Protein AF-A0A660WJB1-F1 (afdb_monomer_lite)

Secondary structure (DSSP, 8-state):
---PPPP-PPP---PPP-------PPPPPP---------------PPPPS-EEEEEETTTTEEEEEETTEEEEEEEEEPPHHHHT-TT---EEEEEEEETT-----EEES-TT--SSEEEEEGGGEEEEE----HHHHHHHHHHHHH-EES-STT---EEESPTT-EEETT-EEEEEESS--GGG-SSEEEEEEETTS-EEEE------TT--EEEEETTEEE----TT--PPEEEPPSEEEEEEEEE-TTT-EEEEEPPPEEEEPP-------GGGTTGGGSSSEEEEE-SS--HHHHHHHHHHHHHHHHTT--EEEEEGGG--HHHHHHSEEEEEE-TTTSHHHHHHHHHS------SSSS-TTEEEEEEEEETTEEEEEEEEEEESSHHHHHHHHHHHHSTT---SSSEEEEE------B---HHHHHH-TT-EEEEEEEE--SS-EEEEEEEETTEEEEETTTHHHHHHHTT----TTTHHHHHHHHHHHT-TTEEEEEEEEEEEEETTEEEEEEEEEEEETTTTEEEEEEEEEEEEEETTEEEEEEEEEE-SSS-PPEEEE-------

Foldseek 3Di:
DDDDDDDDDDDDDDDDDDDDDDDDDDDDDDDDDDDDDDDDDPPDPDPDDPQWDKDDDPVQQKIFIFGNQKDFLDWDFDADPVRVVPPPRGGHIKTFMDGPPDPDGFKMKQDPPQPAPDKDQAPPRIIMHGNDPPPVSVVRRVRRRVGMDGNDPPPQWEWPPPAAAAEAEQQDKDKTFIPWAPQVQPPFKWKFKAAPVGDTPATFDFHRDGRDGITIGRQQWHFHDDDDDDPTDTDGHDWHKIKIFIAGHPPPRDTSYIHHIYTYHYHPPDPWDALLCPPVLQQEQEEEEEFPDADPLQVVLVVLVVVLSVVVVGDYHYDYLVPDDLCSLARGAYEYAEEPVRRVVLVVCVVQDPDDDAELPPPHPQKWKWFKGQRSSYNSHIYIYQYHSDSNNSNQSSVVSSPPPSNGRHGMDMGGRFPFFPWDDDPLCCVLPVQKTKGWTQPAPDVVTDIAIWIAHSNDIATPPLCLLVSCVVSVHFCDPVCVVSSVVNNVPRNDPQFPDKDWDDWDDPDPFKTKTKIFTWGQPVVVRDIDTWIKIWIFGHDPRDTQWIWIWTDDPPDDIDTDTDHSDDDDD

Radius of gyration: 42.45 Å; chains: 1; bounding box: 95×67×128 Å

pLDDT: mean 82.54, std 19.39, range [22.67, 98.69]

Structure (mmCIF, N/CA/C/O backbone):
data_AF-A0A660WJB1-F1
#
_entry.id   AF-A0A660WJB1-F1
#
loop_
_atom_site.group_PDB
_atom_site.id
_atom_site.type_symbol
_atom_site.label_atom_id
_atom_site.label_alt_id
_atom_site.label_comp_id
_atom_site.label_asym_id
_atom_site.label_entity_id
_atom_site.label_seq_id
_atom_site.pdbx_PDB_ins_code
_atom_site.Cartn_x
_atom_site.Cartn_y
_atom_site.Cartn_z
_atom_site.occupancy
_atom_site.B_iso_or_equiv
_atom_site.auth_seq_id
_atom_site.auth_comp_id
_atom_site.auth_asym_id
_atom_site.auth_atom_id
_atom_site.pdbx_PDB_model_num
ATOM 1 N N . MET A 1 1 ? 12.452 48.049 49.129 1.00 37.84 1 MET A N 1
ATOM 2 C CA . MET A 1 1 ? 12.057 46.730 48.587 1.00 37.84 1 MET A CA 1
ATOM 3 C C . MET A 1 1 ? 10.601 46.816 48.169 1.00 37.84 1 MET A C 1
ATOM 5 O O . MET A 1 1 ? 9.733 46.798 49.024 1.00 37.84 1 MET A O 1
ATOM 9 N N . ASN A 1 2 ? 10.362 47.020 46.876 1.00 28.84 2 ASN A N 1
ATOM 10 C CA . ASN A 1 2 ? 9.045 47.159 46.257 1.00 28.84 2 ASN A CA 1
ATOM 11 C C . ASN A 1 2 ? 9.089 46.328 44.973 1.00 28.84 2 ASN A C 1
ATOM 13 O O . ASN A 1 2 ? 9.920 46.604 44.111 1.00 28.84 2 ASN A O 1
ATOM 17 N N . ILE A 1 3 ? 8.243 45.306 44.861 1.00 32.16 3 ILE A N 1
ATOM 18 C CA . ILE A 1 3 ? 8.040 44.551 43.621 1.00 32.16 3 ILE A CA 1
ATOM 19 C C . ILE A 1 3 ? 6.570 44.736 43.254 1.00 32.16 3 ILE A C 1
ATOM 21 O O . ILE A 1 3 ? 5.685 44.181 43.899 1.00 32.16 3 ILE A O 1
ATOM 25 N N . GLN A 1 4 ? 6.323 45.566 42.241 1.00 36.75 4 GLN A N 1
ATOM 26 C CA . GLN A 1 4 ? 5.020 45.708 41.602 1.00 36.75 4 GLN A CA 1
ATOM 27 C C . GLN A 1 4 ? 4.890 44.683 40.472 1.00 36.75 4 GLN A C 1
ATOM 29 O O . GLN A 1 4 ? 5.720 44.615 39.566 1.00 36.75 4 GLN A O 1
ATOM 34 N N . HIS A 1 5 ? 3.815 43.900 40.537 1.00 35.69 5 HIS A N 1
ATOM 35 C CA . HIS A 1 5 ? 3.314 43.057 39.460 1.00 35.69 5 HIS A CA 1
ATOM 36 C C . HIS A 1 5 ? 2.719 43.917 38.334 1.00 35.69 5 HIS A C 1
ATOM 38 O O . HIS A 1 5 ? 1.839 44.735 38.585 1.00 35.69 5 HIS A O 1
ATOM 44 N N . PHE A 1 6 ? 3.129 43.662 37.089 1.00 32.03 6 PHE A N 1
ATOM 45 C CA . PHE A 1 6 ? 2.395 44.081 35.893 1.00 32.03 6 PHE A CA 1
ATOM 46 C C . PHE A 1 6 ? 1.641 42.884 35.307 1.00 32.03 6 PHE A C 1
ATOM 48 O O . PHE A 1 6 ? 2.238 41.874 34.930 1.00 32.03 6 PHE A O 1
ATOM 55 N N . SER A 1 7 ? 0.321 43.020 35.217 1.00 28.64 7 SER A N 1
ATOM 56 C CA . SER A 1 7 ? -0.573 42.174 34.435 1.00 28.64 7 SER A CA 1
ATOM 57 C C . SER A 1 7 ? -0.490 42.568 32.954 1.00 28.64 7 SER A C 1
ATOM 59 O O . SER A 1 7 ? -0.561 43.744 32.602 1.00 28.64 7 SER A O 1
ATOM 61 N N . LYS A 1 8 ? -0.338 41.584 32.059 1.00 27.75 8 LYS A N 1
ATOM 62 C CA . LYS A 1 8 ? -0.518 41.769 30.611 1.00 27.75 8 LYS A CA 1
ATOM 63 C C . LYS A 1 8 ? -1.835 41.129 30.186 1.00 27.75 8 LYS A C 1
ATOM 65 O O . LYS A 1 8 ? -1.987 39.913 30.234 1.00 27.75 8 LYS A O 1
ATOM 70 N N . ILE A 1 9 ? -2.762 41.980 29.761 1.00 23.56 9 ILE A N 1
ATOM 71 C CA . ILE A 1 9 ? -3.959 41.634 28.994 1.00 23.56 9 ILE A CA 1
ATOM 72 C C . ILE A 1 9 ? -3.537 41.558 27.520 1.00 23.56 9 ILE A C 1
ATOM 74 O O . ILE A 1 9 ? -3.032 42.536 26.972 1.00 23.56 9 ILE A O 1
ATOM 78 N N . CYS A 1 10 ? -3.720 40.401 26.880 1.00 22.67 10 CYS A N 1
ATOM 79 C CA . CYS A 1 10 ? -3.583 40.249 25.430 1.00 22.67 10 CYS A CA 1
ATOM 80 C C . CYS A 1 10 ? -4.930 40.534 24.757 1.00 22.67 10 CYS A C 1
ATOM 82 O O . CYS A 1 10 ? -5.890 39.791 24.948 1.00 22.67 10 CYS A O 1
ATOM 84 N N . ILE A 1 11 ? -4.974 41.584 23.937 1.00 23.05 11 ILE A N 1
ATOM 85 C CA . ILE A 1 11 ? -6.028 41.830 22.948 1.00 23.05 11 ILE A CA 1
ATOM 86 C C . ILE A 1 11 ? -5.577 41.167 21.641 1.00 23.05 11 ILE A C 1
ATOM 88 O O . ILE A 1 11 ? -4.521 41.498 21.107 1.00 23.05 11 ILE A O 1
ATOM 92 N N . ILE A 1 12 ? -6.366 40.219 21.133 1.00 23.58 12 ILE A N 1
ATOM 93 C CA . ILE A 1 12 ? -6.195 39.643 19.794 1.00 23.58 12 ILE A CA 1
ATOM 94 C C . ILE A 1 12 ? -7.002 40.507 18.820 1.00 23.58 12 ILE A C 1
ATOM 96 O O . ILE A 1 12 ? -8.227 40.547 18.897 1.00 23.58 12 ILE A O 1
ATOM 100 N N . VAL A 1 13 ? -6.310 41.187 17.905 1.00 23.69 13 VAL A N 1
ATOM 101 C CA . VAL A 1 13 ? -6.909 41.865 16.747 1.00 23.69 13 VAL A CA 1
ATOM 102 C C . VAL A 1 13 ? -6.833 40.917 15.551 1.00 23.69 13 VAL A C 1
ATOM 104 O O . VAL A 1 13 ? -5.753 40.489 15.149 1.00 23.69 13 VAL A O 1
ATOM 107 N N . LEU A 1 14 ? -7.996 40.578 14.994 1.00 24.73 14 LEU A N 1
ATOM 108 C CA . LEU A 1 14 ? -8.148 39.857 13.731 1.00 24.73 14 LEU A CA 1
ATOM 109 C C . LEU A 1 14 ? -7.877 40.820 12.566 1.00 24.73 14 LEU A C 1
ATOM 111 O O . LEU A 1 14 ? -8.641 41.758 12.358 1.00 24.73 14 LEU A O 1
ATOM 115 N N . ILE A 1 15 ? -6.812 40.575 11.797 1.00 28.30 15 ILE A N 1
ATOM 116 C CA . ILE A 1 15 ? -6.574 41.235 10.505 1.00 28.30 15 ILE A CA 1
ATOM 117 C C . ILE A 1 15 ? -7.044 40.290 9.397 1.00 28.30 15 ILE A C 1
ATOM 119 O O . ILE A 1 15 ? -6.538 39.177 9.247 1.00 28.30 15 ILE A O 1
ATOM 123 N N . THR A 1 16 ? -8.035 40.741 8.632 1.00 30.64 16 THR A N 1
ATOM 124 C CA . THR A 1 16 ? -8.538 40.102 7.416 1.00 30.64 16 THR A CA 1
ATOM 125 C C . THR A 1 16 ? -7.550 40.303 6.266 1.00 30.64 16 THR A C 1
ATOM 127 O O . THR A 1 16 ? -7.089 41.409 5.994 1.00 30.64 16 THR A O 1
ATOM 130 N N . GLY A 1 17 ? -7.194 39.202 5.603 1.00 28.12 17 GLY A N 1
ATOM 131 C CA . GLY A 1 17 ? -6.262 39.179 4.481 1.00 28.12 17 GLY A CA 1
ATOM 132 C C . GLY A 1 17 ? -6.912 39.547 3.147 1.00 28.12 17 GLY A C 1
ATOM 133 O O . GLY A 1 17 ? -8.003 39.085 2.825 1.00 28.12 17 GLY A O 1
ATOM 134 N N . GLY A 1 18 ? -6.180 40.319 2.344 1.00 25.67 18 GLY A N 1
ATOM 135 C CA . GLY A 1 18 ? -6.393 40.487 0.910 1.00 25.67 18 GLY A CA 1
ATOM 136 C C . GLY A 1 18 ? -5.042 40.419 0.200 1.00 25.67 18 GLY A C 1
ATOM 137 O O . GLY A 1 18 ? -4.209 41.303 0.370 1.00 25.67 18 GLY A O 1
ATOM 138 N N . ILE A 1 19 ? -4.802 39.345 -0.557 1.00 27.41 19 ILE A N 1
ATOM 139 C CA . ILE A 1 19 ? -3.600 39.167 -1.382 1.00 27.41 19 ILE A CA 1
ATOM 140 C C . ILE A 1 19 ? -3.918 39.673 -2.792 1.00 27.41 19 ILE A C 1
ATOM 142 O O . ILE A 1 19 ? -4.712 39.070 -3.510 1.00 27.41 19 ILE A O 1
ATOM 146 N N . LEU A 1 20 ? -3.273 40.771 -3.185 1.00 24.42 20 LEU A N 1
ATOM 147 C CA . LEU A 1 20 ? -3.221 41.280 -4.556 1.00 24.42 20 LEU A CA 1
ATOM 148 C C . LEU A 1 20 ? -2.059 40.603 -5.296 1.00 24.42 20 LEU A C 1
ATOM 150 O O . LEU A 1 20 ? -0.900 40.723 -4.903 1.00 24.42 20 LEU A O 1
ATOM 154 N N . THR A 1 21 ? -2.368 39.878 -6.371 1.00 27.50 21 THR A N 1
ATOM 155 C CA . THR A 1 21 ? -1.381 39.272 -7.274 1.00 27.50 21 THR A CA 1
ATOM 156 C C . THR A 1 21 ? -1.028 40.266 -8.382 1.00 27.50 21 THR A C 1
ATOM 158 O O . THR A 1 21 ? -1.857 40.602 -9.222 1.00 27.50 21 THR A O 1
ATOM 161 N N . LEU A 1 22 ? 0.220 40.737 -8.390 1.00 24.06 22 LEU A N 1
ATOM 162 C CA . LEU A 1 22 ? 0.798 41.578 -9.442 1.00 24.06 22 LEU A CA 1
ATOM 163 C C . LEU A 1 22 ? 1.405 40.685 -10.539 1.00 24.06 22 LEU A C 1
ATOM 165 O O . LEU A 1 22 ? 2.433 40.041 -10.333 1.00 24.06 22 LEU A O 1
ATOM 169 N N . GLN A 1 23 ? 0.771 40.648 -11.716 1.00 26.14 23 GLN A N 1
ATOM 170 C CA . GLN A 1 23 ? 1.335 40.055 -12.933 1.00 26.14 23 GLN A CA 1
ATOM 171 C C . GLN A 1 23 ? 2.383 40.995 -13.544 1.00 26.14 23 GLN A C 1
ATOM 173 O O . GLN A 1 23 ? 2.073 42.099 -13.988 1.00 26.14 23 GLN A O 1
ATOM 178 N N . ARG A 1 24 ? 3.633 40.531 -13.613 1.00 25.59 24 ARG A N 1
ATOM 179 C CA . ARG A 1 24 ? 4.743 41.213 -14.288 1.00 25.59 24 ARG A CA 1
ATOM 180 C C . ARG A 1 24 ? 4.852 40.675 -15.721 1.00 25.59 24 ARG A C 1
ATOM 182 O O . ARG A 1 24 ? 5.259 39.536 -15.922 1.00 25.59 24 ARG A O 1
ATOM 189 N N . LYS A 1 25 ? 4.463 41.486 -16.712 1.00 28.75 25 LYS A N 1
ATOM 190 C CA . LYS A 1 25 ? 4.733 41.249 -18.142 1.00 28.75 25 LYS A CA 1
ATOM 191 C C . LYS A 1 25 ? 6.216 41.510 -18.421 1.00 28.75 25 LYS A C 1
ATOM 193 O O . LYS A 1 25 ? 6.698 42.609 -18.161 1.00 28.75 25 LYS A O 1
ATOM 198 N N . SER A 1 26 ? 6.922 40.526 -18.968 1.00 28.91 26 SER A N 1
ATOM 199 C CA . SER A 1 26 ? 8.252 40.693 -19.560 1.00 28.91 26 SER A CA 1
ATOM 200 C C . SER A 1 26 ? 8.135 40.690 -21.084 1.00 28.91 26 SER A C 1
ATOM 202 O O . SER A 1 26 ? 7.657 39.718 -21.669 1.00 28.91 26 SER A O 1
ATOM 204 N N . ASN A 1 27 ? 8.574 41.782 -21.707 1.00 28.92 27 ASN A N 1
ATOM 205 C CA . ASN A 1 27 ? 8.707 41.943 -23.152 1.00 28.92 27 ASN A CA 1
ATOM 206 C C . ASN A 1 27 ? 9.838 41.053 -23.692 1.00 28.92 27 ASN A C 1
ATOM 208 O O . ASN A 1 27 ? 10.959 41.119 -23.190 1.00 28.92 27 ASN A O 1
ATOM 212 N N . HIS A 1 28 ? 9.558 40.267 -24.734 1.00 30.41 28 HIS A N 1
ATOM 213 C CA . HIS A 1 28 ? 10.577 39.604 -25.548 1.00 30.41 28 HIS A CA 1
ATOM 214 C C . HIS A 1 28 ? 10.851 40.440 -26.804 1.00 30.41 28 HIS A C 1
ATOM 216 O O . HIS A 1 28 ? 9.941 40.755 -27.569 1.00 30.41 28 HIS A O 1
ATOM 222 N N . LEU A 1 29 ? 12.122 40.802 -26.972 1.00 29.92 29 LEU A N 1
ATOM 223 C CA . LEU A 1 29 ? 12.696 41.467 -28.136 1.00 29.92 29 LEU A CA 1
ATOM 224 C C . LEU A 1 29 ? 12.794 40.508 -29.332 1.00 29.92 29 LEU A C 1
ATOM 226 O O . LEU A 1 29 ? 13.192 39.353 -29.191 1.00 29.92 29 LEU A O 1
ATOM 230 N N . PHE A 1 30 ? 12.447 41.045 -30.501 1.00 31.88 30 PHE A N 1
ATOM 231 C CA . PHE A 1 30 ? 12.615 40.469 -31.831 1.00 31.88 30 PHE A CA 1
ATOM 232 C C . PHE A 1 30 ? 14.099 40.285 -32.180 1.00 31.88 30 PHE A C 1
ATOM 234 O O . PHE A 1 30 ? 14.876 41.233 -32.080 1.00 31.88 30 PHE A O 1
ATOM 241 N N . ALA A 1 31 ? 14.462 39.111 -32.699 1.00 32.78 31 ALA A N 1
ATOM 242 C CA . ALA A 1 31 ? 15.673 38.913 -33.490 1.00 32.78 31 ALA A CA 1
ATOM 243 C C . ALA A 1 31 ? 15.268 38.440 -34.894 1.00 32.78 31 ALA A C 1
ATOM 245 O O . ALA A 1 31 ? 14.606 37.415 -35.050 1.00 32.78 31 ALA A O 1
ATOM 246 N N . LYS A 1 32 ? 15.633 39.244 -35.899 1.00 32.62 32 LYS A N 1
ATOM 247 C CA . LYS A 1 32 ? 15.532 38.948 -37.333 1.00 32.62 32 LYS A CA 1
ATOM 248 C C . LYS A 1 32 ? 16.384 37.719 -37.670 1.00 32.62 32 LYS A C 1
ATOM 250 O O . LYS A 1 32 ? 17.566 37.705 -37.345 1.00 32.62 32 LYS A O 1
ATOM 255 N N . SER A 1 33 ? 15.813 36.747 -38.376 1.00 30.70 33 SER A N 1
ATOM 256 C CA . SER A 1 33 ? 16.562 35.716 -39.101 1.00 30.70 33 SER A CA 1
ATOM 257 C C . SER A 1 33 ? 16.516 36.028 -40.595 1.00 30.70 33 SER A C 1
ATOM 259 O O . SER A 1 33 ? 15.434 36.081 -41.183 1.00 30.70 33 SER A O 1
ATOM 261 N N . GLU A 1 34 ? 17.682 36.266 -41.190 1.00 31.25 34 GLU A N 1
ATOM 262 C CA . GLU A 1 34 ? 17.857 36.421 -42.633 1.00 31.25 34 GLU A CA 1
ATOM 263 C C . GLU A 1 34 ? 17.719 35.067 -43.336 1.00 31.25 34 GLU A C 1
ATOM 265 O O . GLU A 1 34 ? 18.247 34.047 -42.894 1.00 31.25 34 GLU A O 1
ATOM 270 N N . ASN A 1 35 ? 16.976 35.082 -44.442 1.00 31.33 35 ASN A N 1
ATOM 271 C CA . ASN A 1 35 ? 16.823 33.970 -45.367 1.00 31.33 35 ASN A CA 1
ATOM 272 C C . ASN A 1 35 ? 18.116 33.790 -46.169 1.00 31.33 35 ASN A C 1
ATOM 274 O O . ASN A 1 35 ? 18.462 34.652 -46.974 1.00 31.33 35 ASN A O 1
ATOM 278 N N . ILE A 1 36 ? 18.780 32.645 -46.017 1.00 32.62 36 ILE A N 1
ATOM 279 C CA . ILE A 1 36 ? 19.782 32.173 -46.977 1.00 32.62 36 ILE A CA 1
ATOM 280 C C . ILE A 1 36 ? 19.076 31.209 -47.933 1.00 32.62 36 ILE A C 1
ATOM 282 O O . ILE A 1 36 ? 18.682 30.107 -47.549 1.00 32.62 36 ILE A O 1
ATOM 286 N N . LEU A 1 37 ? 18.893 31.648 -49.182 1.00 31.09 37 LEU A N 1
ATOM 287 C CA . LEU A 1 37 ? 18.526 30.786 -50.303 1.00 31.09 37 LEU A CA 1
ATOM 288 C C . LEU A 1 37 ? 19.671 29.797 -50.568 1.00 31.09 37 LEU A C 1
ATOM 290 O O . LEU A 1 37 ? 20.746 30.192 -51.013 1.00 31.09 37 LEU A O 1
ATOM 294 N N . LEU A 1 38 ? 19.417 28.509 -50.348 1.00 32.53 38 LEU A N 1
ATOM 295 C CA . LEU A 1 38 ? 20.202 27.415 -50.918 1.00 32.53 38 LEU A CA 1
ATOM 296 C C . LEU A 1 38 ? 19.564 27.024 -52.255 1.00 32.53 38 LEU A C 1
ATOM 298 O O . LEU A 1 38 ? 18.460 26.480 -52.294 1.00 32.53 38 LEU A O 1
ATOM 302 N N . SER A 1 39 ? 20.250 27.327 -53.354 1.00 31.38 39 SER A N 1
ATOM 303 C CA . SER A 1 39 ? 19.914 26.828 -54.683 1.00 31.38 39 SER A CA 1
ATOM 304 C C . SER A 1 39 ? 20.238 25.334 -54.761 1.00 31.38 39 SER A C 1
ATOM 306 O O . SER A 1 39 ? 21.377 24.909 -54.587 1.00 31.38 39 SER A O 1
ATOM 308 N N . ALA A 1 40 ? 19.217 24.520 -55.019 1.00 34.88 40 ALA A N 1
ATOM 309 C CA . ALA A 1 40 ? 19.381 23.107 -55.318 1.00 34.88 40 ALA A CA 1
ATOM 310 C C . ALA A 1 40 ? 19.963 22.955 -56.733 1.00 34.88 40 ALA A C 1
ATOM 312 O O . ALA A 1 40 ? 19.266 23.198 -57.720 1.00 34.88 40 ALA A O 1
ATOM 313 N N . SER A 1 41 ? 21.233 22.553 -56.843 1.00 33.81 41 SER A N 1
ATOM 314 C CA . SER A 1 41 ? 21.751 22.001 -58.093 1.00 33.81 41 SER A CA 1
ATOM 315 C C . SER A 1 41 ? 21.243 20.565 -58.225 1.00 33.81 41 SER A C 1
ATOM 317 O O . SER A 1 41 ? 21.417 19.717 -57.352 1.00 33.81 41 SER A O 1
ATOM 319 N N . THR A 1 42 ? 20.539 20.293 -59.315 1.00 36.12 42 THR A N 1
ATOM 320 C CA . THR A 1 42 ? 20.122 18.946 -59.694 1.00 36.12 42 THR A CA 1
ATOM 321 C C . THR A 1 42 ? 21.341 18.223 -60.265 1.00 36.12 42 THR A C 1
ATOM 323 O O . THR A 1 42 ? 21.642 18.324 -61.453 1.00 36.12 42 THR A O 1
ATOM 326 N N . GLU A 1 43 ? 22.087 17.518 -59.409 1.00 44.03 43 GLU A N 1
ATOM 327 C CA . GLU A 1 43 ? 23.133 16.595 -59.856 1.00 44.03 43 GLU A CA 1
ATOM 328 C C . GLU A 1 43 ? 22.487 15.474 -60.682 1.00 44.03 43 GLU A C 1
ATOM 330 O O . GLU A 1 43 ? 21.782 14.600 -60.176 1.00 44.03 43 GLU A O 1
ATOM 335 N N . LYS A 1 44 ? 22.710 15.532 -61.999 1.00 44.00 44 LYS A N 1
ATOM 336 C CA . LYS A 1 44 ? 22.407 14.458 -62.947 1.00 44.00 44 LYS A CA 1
ATOM 337 C C . LYS A 1 44 ? 23.141 13.198 -62.484 1.00 44.00 44 LYS A C 1
ATOM 339 O O . LYS A 1 44 ? 24.366 13.140 -62.561 1.00 44.00 44 LYS A O 1
ATOM 344 N N . THR A 1 45 ? 22.396 12.191 -62.035 1.00 42.50 45 THR A N 1
ATOM 345 C CA . THR A 1 45 ? 22.922 10.865 -61.694 1.00 42.50 45 THR A CA 1
ATOM 346 C C . THR A 1 45 ? 23.557 10.269 -62.949 1.00 42.50 45 THR A C 1
ATOM 348 O O . THR A 1 45 ? 22.863 9.852 -63.878 1.00 42.50 45 THR A O 1
ATOM 351 N N . THR A 1 46 ? 24.885 10.312 -63.037 1.00 51.25 46 THR A N 1
ATOM 352 C CA . THR A 1 46 ? 25.611 9.729 -64.164 1.00 51.25 46 THR A CA 1
ATOM 353 C C . THR A 1 46 ? 25.586 8.216 -63.995 1.00 51.25 46 THR A C 1
ATOM 355 O O . THR A 1 46 ? 26.045 7.685 -62.988 1.00 51.25 46 THR A O 1
ATOM 358 N N . ALA A 1 47 ? 24.988 7.507 -64.954 1.00 57.84 47 ALA A N 1
ATOM 359 C CA . ALA A 1 47 ? 24.962 6.050 -64.936 1.00 57.84 47 ALA A CA 1
ATOM 360 C C . ALA A 1 47 ? 26.397 5.502 -64.820 1.00 57.84 47 ALA A C 1
ATOM 362 O O . ALA A 1 47 ? 27.300 5.952 -65.529 1.00 57.84 47 ALA A O 1
ATOM 363 N N . ILE A 1 48 ? 26.606 4.542 -63.914 1.00 59.28 48 ILE A N 1
ATOM 364 C CA . ILE A 1 48 ? 27.893 3.856 -63.751 1.00 59.28 48 ILE A CA 1
ATOM 365 C C . ILE A 1 48 ? 28.233 3.177 -65.095 1.00 59.28 48 ILE A C 1
ATOM 367 O O . ILE A 1 48 ? 27.401 2.414 -65.596 1.00 59.28 48 ILE A O 1
ATOM 371 N N . PRO A 1 49 ? 29.400 3.458 -65.710 1.00 67.62 49 PRO A N 1
ATOM 372 C CA . PRO A 1 49 ? 29.818 2.824 -66.961 1.00 67.62 49 PRO A CA 1
ATOM 373 C C . PRO A 1 49 ? 29.796 1.293 -66.849 1.00 67.62 49 PRO A C 1
ATOM 375 O O . PRO A 1 49 ? 30.062 0.753 -65.777 1.00 67.62 49 PRO A O 1
ATOM 378 N N . ARG A 1 50 ? 29.509 0.584 -67.952 1.00 67.50 50 ARG A N 1
ATOM 379 C CA . ARG A 1 50 ? 29.434 -0.895 -67.980 1.00 67.50 50 ARG A CA 1
ATOM 380 C C . ARG A 1 50 ? 30.758 -1.591 -67.621 1.00 67.50 50 ARG A C 1
ATOM 382 O O . ARG A 1 50 ? 30.746 -2.782 -67.339 1.00 67.50 50 ARG A O 1
ATOM 389 N N . ASP A 1 51 ? 31.857 -0.845 -67.553 1.00 81.88 51 ASP A N 1
ATOM 390 C CA . ASP A 1 51 ? 33.217 -1.348 -67.337 1.00 81.88 51 ASP A CA 1
ATOM 391 C C . ASP A 1 51 ? 33.635 -1.377 -65.851 1.00 81.88 51 ASP A C 1
ATOM 393 O O . ASP A 1 51 ? 34.795 -1.141 -65.513 1.00 81.88 51 ASP A O 1
ATOM 397 N N . TRP A 1 52 ? 32.684 -1.609 -64.941 1.00 94.56 52 TRP A N 1
ATOM 398 C CA . TRP A 1 52 ? 32.925 -1.713 -63.498 1.00 94.56 52 TRP A CA 1
ATOM 399 C C . TRP A 1 52 ? 32.671 -3.143 -63.022 1.00 94.56 52 TRP A C 1
ATOM 401 O O . TRP A 1 52 ? 31.606 -3.706 -63.286 1.00 94.56 52 TRP A O 1
ATOM 411 N N . LYS A 1 53 ? 33.620 -3.707 -62.272 1.00 94.62 53 LYS A N 1
ATOM 412 C CA . LYS A 1 53 ? 33.489 -5.011 -61.613 1.00 94.62 53 LYS A CA 1
ATOM 413 C C . LYS A 1 53 ? 32.995 -4.851 -60.180 1.00 94.62 53 LYS A C 1
ATOM 415 O O . LYS A 1 53 ? 33.120 -3.790 -59.570 1.00 94.62 53 LYS A O 1
ATOM 420 N N . GLU A 1 54 ? 32.372 -5.900 -59.664 1.00 94.81 54 GLU A N 1
ATOM 421 C CA . GLU A 1 54 ? 31.779 -5.918 -58.331 1.00 94.81 54 GLU A CA 1
ATOM 422 C C . GLU A 1 54 ? 32.703 -6.644 -57.357 1.00 94.81 54 GLU A C 1
ATOM 424 O O . GLU A 1 54 ? 33.151 -7.759 -57.623 1.00 94.81 54 GLU A O 1
ATOM 429 N N . TYR A 1 55 ? 32.988 -6.004 -56.228 1.00 95.69 55 TYR A N 1
ATOM 430 C CA . TYR A 1 55 ? 33.528 -6.674 -55.061 1.00 95.69 55 TYR A CA 1
ATOM 431 C C . TYR A 1 55 ? 32.366 -7.203 -54.229 1.00 95.69 55 TYR A C 1
ATOM 433 O O . TYR A 1 55 ? 31.455 -6.452 -53.872 1.00 95.69 55 TYR A O 1
ATOM 441 N N . SER A 1 56 ? 32.439 -8.484 -53.890 1.00 91.19 56 SER A N 1
ATOM 442 C CA . SER A 1 56 ? 31.553 -9.145 -52.944 1.00 91.19 56 SER A CA 1
ATOM 443 C C . SER A 1 56 ? 32.383 -10.091 -52.101 1.00 91.19 56 SER A C 1
ATOM 445 O O . SER A 1 56 ? 33.047 -10.973 -52.647 1.00 91.19 56 SER A O 1
ATOM 447 N N . ASN A 1 57 ? 32.319 -9.939 -50.783 1.00 82.81 57 ASN A N 1
ATOM 448 C CA . ASN A 1 57 ? 32.876 -10.917 -49.862 1.00 82.81 57 ASN A CA 1
ATOM 449 C C . ASN A 1 57 ? 31.760 -11.378 -48.896 1.00 82.81 57 ASN A C 1
ATOM 451 O O . ASN A 1 57 ? 31.182 -10.550 -48.186 1.00 82.81 57 ASN A O 1
ATOM 455 N N . PRO A 1 58 ? 31.415 -12.682 -48.886 1.00 71.12 58 PRO A N 1
ATOM 456 C CA . PRO A 1 58 ? 30.328 -13.213 -48.063 1.00 71.12 58 PRO A CA 1
ATOM 457 C C . PRO A 1 58 ? 30.589 -13.095 -46.554 1.00 71.12 58 PRO A C 1
ATOM 459 O O . PRO A 1 58 ? 29.634 -13.104 -45.785 1.00 71.12 58 PRO A O 1
ATOM 462 N N . ASP A 1 59 ? 31.842 -12.928 -46.124 1.00 72.81 59 ASP A N 1
ATOM 463 C CA . ASP A 1 59 ? 32.201 -12.806 -44.706 1.00 72.81 59 ASP A CA 1
ATOM 464 C C . ASP A 1 59 ? 31.983 -11.391 -44.150 1.00 72.81 59 ASP A C 1
ATOM 466 O O . ASP A 1 59 ? 31.973 -11.194 -42.935 1.00 72.81 59 ASP A O 1
ATOM 470 N N . VAL A 1 60 ? 31.871 -10.380 -45.018 1.00 70.19 60 VAL A N 1
ATOM 471 C CA . VAL A 1 60 ? 31.936 -8.957 -44.620 1.00 70.19 60 VAL A CA 1
ATOM 472 C C . VAL A 1 60 ? 30.634 -8.209 -44.858 1.00 70.19 60 VAL A C 1
ATOM 474 O O . VAL A 1 60 ? 30.550 -7.015 -44.581 1.00 70.19 60 VAL A O 1
ATOM 477 N N . ASP A 1 61 ? 29.604 -8.918 -45.323 1.00 81.69 61 ASP A N 1
ATOM 478 C CA . ASP A 1 61 ? 28.241 -8.421 -45.484 1.00 81.69 61 ASP A CA 1
ATOM 479 C C . ASP A 1 61 ? 28.144 -7.112 -46.294 1.00 81.69 61 ASP A C 1
ATOM 481 O O . ASP A 1 61 ? 27.174 -6.377 -46.141 1.00 81.69 61 ASP A O 1
ATOM 485 N N . PHE A 1 62 ? 29.085 -6.792 -47.192 1.00 90.31 62 PHE A N 1
ATOM 486 C CA . PHE A 1 62 ? 28.963 -5.646 -48.101 1.00 90.31 62 PHE A CA 1
ATOM 487 C C . PHE A 1 62 ? 29.479 -5.922 -49.517 1.00 90.31 62 PHE A C 1
ATOM 489 O O . PHE A 1 62 ? 30.385 -6.722 -49.734 1.00 90.31 62 PHE A O 1
ATOM 496 N N . VAL A 1 63 ? 28.886 -5.210 -50.475 1.00 93.56 63 VAL A N 1
ATOM 497 C CA . VAL A 1 63 ? 29.251 -5.172 -51.893 1.00 93.56 63 VAL A CA 1
ATOM 498 C C . VAL A 1 63 ? 29.470 -3.738 -52.337 1.00 93.56 63 VAL A C 1
ATOM 500 O O . VAL A 1 63 ? 28.808 -2.816 -51.858 1.00 93.56 63 VAL A O 1
ATOM 503 N N . PHE A 1 64 ? 30.370 -3.544 -53.291 1.00 95.88 64 PHE A N 1
ATOM 504 C CA . PHE A 1 64 ? 30.523 -2.279 -54.005 1.00 95.88 64 PHE A CA 1
ATOM 505 C C . PHE A 1 64 ? 31.116 -2.538 -55.387 1.00 95.88 64 PHE A C 1
ATOM 507 O O . PHE A 1 64 ? 31.703 -3.588 -55.641 1.00 95.88 64 PHE A O 1
ATOM 514 N N . LYS A 1 65 ? 30.978 -1.579 -56.297 1.00 95.94 65 LYS A N 1
ATOM 515 C CA . LYS A 1 65 ? 31.562 -1.653 -57.636 1.00 95.94 65 LYS A CA 1
ATOM 516 C C . LYS A 1 65 ? 32.799 -0.775 -57.724 1.00 95.94 65 LYS A C 1
ATOM 518 O O . LYS A 1 65 ? 32.840 0.281 -57.100 1.00 95.94 65 LYS A O 1
ATOM 523 N N . TYR A 1 66 ? 33.771 -1.185 -58.529 1.00 96.69 66 TYR A N 1
ATOM 524 C CA . TYR A 1 66 ? 34.993 -0.434 -58.818 1.00 96.69 66 TYR A CA 1
ATOM 525 C C . TYR A 1 66 ? 35.428 -0.642 -60.286 1.00 96.69 66 TYR A C 1
ATOM 527 O O . TYR A 1 66 ? 34.985 -1.607 -60.915 1.00 96.69 66 TYR A O 1
ATOM 535 N N . PRO A 1 67 ? 36.236 0.257 -60.877 1.00 96.25 67 PRO A N 1
ATOM 536 C CA . PRO A 1 67 ? 36.605 0.175 -62.293 1.00 96.25 67 PRO A CA 1
ATOM 537 C C . PRO A 1 67 ? 37.372 -1.106 -62.664 1.00 96.25 67 PRO A C 1
ATOM 539 O O . PRO A 1 67 ? 38.097 -1.677 -61.845 1.00 96.25 67 PRO A O 1
ATOM 542 N N . ASN A 1 68 ? 37.255 -1.555 -63.916 1.00 95.44 68 ASN A N 1
ATOM 543 C CA . ASN A 1 68 ? 37.963 -2.744 -64.406 1.00 95.44 68 ASN A CA 1
ATOM 544 C C . ASN A 1 68 ? 39.492 -2.595 -64.417 1.00 95.44 68 ASN A C 1
ATOM 546 O O . ASN A 1 68 ? 40.187 -3.576 -64.144 1.00 95.44 68 ASN A O 1
ATOM 550 N N . ASP A 1 69 ? 39.990 -1.387 -64.685 1.00 95.06 69 ASP A N 1
ATOM 551 C CA . ASP A 1 69 ? 41.405 -0.992 -64.675 1.00 95.06 69 ASP A CA 1
ATOM 552 C C . ASP A 1 69 ? 41.954 -0.717 -63.260 1.00 95.06 69 ASP A C 1
ATOM 554 O O . ASP A 1 69 ? 43.110 -0.325 -63.091 1.00 95.06 69 ASP A O 1
ATOM 558 N N . TRP A 1 70 ? 41.141 -0.958 -62.228 1.00 96.75 70 TRP A N 1
ATOM 559 C CA . TRP A 1 70 ? 41.530 -0.924 -60.822 1.00 96.75 70 TRP A CA 1
ATOM 560 C C . TRP A 1 70 ? 41.616 -2.336 -60.244 1.00 96.75 70 TRP A C 1
ATOM 562 O O . TRP A 1 70 ? 40.982 -3.281 -60.718 1.00 96.75 70 TRP A O 1
ATOM 572 N N . GLU A 1 71 ? 42.382 -2.501 -59.176 1.00 96.75 71 GLU A N 1
ATOM 573 C CA . GLU A 1 71 ? 42.524 -3.767 -58.465 1.00 96.75 71 GLU A CA 1
ATOM 574 C C . GLU A 1 71 ? 42.512 -3.575 -56.949 1.00 96.75 71 GLU A C 1
ATOM 576 O O . GLU A 1 71 ? 42.786 -2.491 -56.426 1.00 96.75 71 GLU A O 1
ATOM 581 N N . ILE A 1 72 ? 42.179 -4.655 -56.246 1.00 97.44 72 ILE A N 1
ATOM 582 C CA . ILE A 1 72 ? 42.285 -4.720 -54.792 1.00 97.44 72 ILE A CA 1
ATOM 583 C C . ILE A 1 72 ? 43.752 -4.984 -54.477 1.00 97.44 72 ILE A C 1
ATOM 585 O O . ILE A 1 72 ? 44.272 -6.061 -54.755 1.00 97.44 72 ILE A O 1
ATOM 589 N N . LYS A 1 73 ? 44.423 -3.980 -53.922 1.00 96.69 73 LYS A N 1
ATOM 590 C CA . LYS A 1 73 ? 45.838 -4.043 -53.549 1.00 96.69 73 LYS A CA 1
ATOM 591 C C . LYS A 1 73 ? 46.041 -4.879 -52.298 1.00 96.69 73 LYS A C 1
ATOM 593 O O . LYS A 1 73 ? 47.009 -5.631 -52.221 1.00 96.69 73 LYS A O 1
ATOM 598 N N . LYS A 1 74 ? 45.149 -4.730 -51.315 1.00 96.56 74 LYS A N 1
ATOM 599 C CA . LYS A 1 74 ? 45.160 -5.518 -50.082 1.00 96.56 74 LYS A CA 1
ATOM 600 C C . LYS A 1 74 ? 43.747 -5.776 -49.597 1.00 96.56 74 LYS A C 1
ATOM 602 O O . LYS A 1 74 ? 42.897 -4.890 -49.622 1.00 96.56 74 LYS A O 1
ATOM 607 N N . GLU A 1 75 ? 43.555 -6.972 -49.072 1.00 96.06 75 GLU A N 1
ATOM 608 C CA . GLU A 1 75 ? 42.369 -7.359 -48.330 1.00 96.06 75 GLU A CA 1
ATOM 609 C C . GLU A 1 75 ? 42.825 -8.103 -47.080 1.00 96.06 75 GLU A C 1
ATOM 611 O O . GLU A 1 75 ? 43.548 -9.096 -47.162 1.00 96.06 75 GLU A O 1
ATOM 616 N N . TYR A 1 76 ? 42.467 -7.588 -45.909 1.00 94.75 76 TYR A N 1
ATOM 617 C CA . TYR A 1 76 ? 42.901 -8.168 -44.643 1.00 94.75 76 TYR A CA 1
ATOM 618 C C . TYR A 1 76 ? 41.908 -7.885 -43.526 1.00 94.75 76 TYR A C 1
ATOM 620 O O . TYR A 1 76 ? 41.120 -6.945 -43.579 1.00 94.75 76 TYR A O 1
ATOM 628 N N . GLU A 1 77 ? 41.933 -8.723 -42.497 1.00 93.62 77 GLU A N 1
ATOM 629 C CA . GLU A 1 77 ? 41.190 -8.482 -41.266 1.00 93.62 77 GLU A CA 1
ATOM 630 C C . GLU A 1 77 ? 42.045 -7.640 -40.315 1.00 93.62 77 GLU A C 1
ATOM 632 O O . GLU A 1 77 ? 43.120 -8.052 -39.875 1.00 93.62 77 GLU A O 1
ATOM 637 N N . TYR A 1 78 ? 41.573 -6.445 -39.982 1.00 92.38 78 TYR A N 1
ATOM 638 C CA . TYR A 1 78 ? 42.191 -5.600 -38.979 1.00 92.38 78 TYR A CA 1
ATOM 639 C C . TYR A 1 78 ? 41.612 -5.889 -37.593 1.00 92.38 78 TYR A C 1
ATOM 641 O O . TYR A 1 78 ? 40.439 -5.628 -37.319 1.00 92.38 78 TYR A O 1
ATOM 649 N N . LYS A 1 79 ? 42.466 -6.349 -36.676 1.00 90.12 79 LYS A N 1
ATOM 650 C CA . LYS A 1 79 ? 42.154 -6.435 -35.244 1.00 90.12 79 LYS A CA 1
ATOM 651 C C . LYS A 1 79 ? 42.854 -5.307 -34.495 1.00 90.12 79 LYS A C 1
ATOM 653 O O . LYS A 1 79 ? 44.085 -5.228 -34.501 1.00 90.12 79 LYS A O 1
ATOM 658 N N . SER A 1 80 ? 42.079 -4.463 -33.814 1.00 85.38 80 SER A N 1
ATOM 659 C CA . SER A 1 80 ? 42.627 -3.460 -32.892 1.00 85.38 80 SER A CA 1
ATOM 660 C C . SER A 1 80 ? 43.426 -4.132 -31.766 1.00 85.38 80 SER A C 1
ATOM 662 O O . SER A 1 80 ? 43.248 -5.320 -31.496 1.00 85.38 80 SER A O 1
ATOM 664 N N . ALA A 1 81 ? 44.288 -3.383 -31.071 1.00 86.19 81 ALA A N 1
ATOM 665 C CA . ALA A 1 81 ? 45.042 -3.923 -29.933 1.00 86.19 81 ALA A CA 1
ATOM 666 C C . ALA A 1 81 ? 44.117 -4.560 -28.876 1.00 86.19 81 ALA A C 1
ATOM 668 O O . ALA A 1 81 ? 44.392 -5.657 -28.404 1.00 86.19 81 ALA A O 1
ATOM 669 N N . ALA A 1 82 ? 42.973 -3.925 -28.593 1.00 76.12 82 ALA A N 1
ATOM 670 C CA . ALA A 1 82 ? 41.952 -4.473 -27.702 1.00 76.12 82 ALA A CA 1
ATOM 671 C C . ALA A 1 82 ? 41.316 -5.761 -28.259 1.00 76.12 82 ALA A C 1
ATOM 673 O O . ALA A 1 82 ? 41.113 -6.719 -27.519 1.00 76.12 82 ALA A O 1
ATOM 674 N N . CYS A 1 83 ? 41.047 -5.808 -29.567 1.00 81.50 83 CYS A N 1
ATOM 675 C CA . CYS A 1 83 ? 40.484 -6.982 -30.233 1.00 81.50 83 CYS A CA 1
ATOM 676 C C . CYS A 1 83 ? 41.459 -8.170 -30.224 1.00 81.50 83 CYS A C 1
ATOM 678 O O . CYS A 1 83 ? 41.046 -9.297 -29.995 1.00 81.50 83 CYS A O 1
ATOM 680 N N . LYS A 1 84 ? 42.770 -7.933 -30.374 1.00 87.88 84 LYS A N 1
ATOM 681 C CA . LYS A 1 84 ? 43.798 -8.990 -30.304 1.00 87.88 84 LYS A CA 1
ATOM 682 C C . LYS A 1 84 ? 43.874 -9.679 -28.938 1.00 87.88 84 LYS A C 1
ATOM 684 O O . LYS A 1 84 ? 44.288 -10.830 -28.877 1.00 87.88 84 LYS A O 1
ATOM 689 N N . MET A 1 85 ? 43.477 -9.000 -27.861 1.00 84.88 85 MET A N 1
ATOM 690 C CA . MET A 1 85 ? 43.437 -9.587 -26.515 1.00 84.88 85 MET A CA 1
ATOM 691 C C . MET A 1 85 ? 42.188 -10.448 -26.270 1.00 84.88 85 MET A C 1
ATOM 693 O O . MET A 1 85 ? 42.118 -11.124 -25.247 1.00 84.88 85 MET A O 1
ATOM 697 N N . ASN A 1 86 ? 41.211 -10.439 -27.184 1.00 77.00 86 ASN A N 1
ATOM 698 C CA . ASN A 1 86 ? 40.000 -11.245 -27.092 1.00 77.00 86 ASN A CA 1
ATOM 699 C C . ASN A 1 86 ? 39.893 -12.189 -28.309 1.00 77.00 86 ASN A C 1
ATOM 701 O O . ASN A 1 86 ? 39.581 -11.719 -29.404 1.00 77.00 86 ASN A O 1
ATOM 705 N N . PRO A 1 87 ? 40.101 -13.510 -28.147 1.00 81.44 87 PRO A N 1
ATOM 706 C CA . PRO A 1 87 ? 40.073 -14.456 -29.266 1.00 81.44 87 PRO A CA 1
ATOM 707 C C . PRO A 1 87 ? 38.713 -14.529 -29.978 1.00 81.44 87 PRO A C 1
ATOM 709 O O . PRO A 1 87 ? 38.669 -14.900 -31.146 1.00 81.44 87 PRO A O 1
ATOM 712 N N . GLU A 1 88 ? 37.624 -14.126 -29.319 1.00 75.25 88 GLU A N 1
ATOM 713 C CA . GLU A 1 88 ? 36.275 -14.082 -29.900 1.00 75.25 88 GLU A CA 1
ATOM 714 C C . GLU A 1 88 ? 35.981 -12.786 -30.675 1.00 75.25 88 GLU A C 1
ATOM 716 O O . GLU A 1 88 ? 34.905 -12.633 -31.246 1.00 75.25 88 GLU A O 1
ATOM 721 N N . CYS A 1 89 ? 36.897 -11.814 -30.669 1.00 76.38 89 CYS A N 1
ATOM 722 C CA . CYS A 1 89 ? 36.691 -10.563 -31.381 1.00 76.38 89 CYS A CA 1
ATOM 723 C C . CYS A 1 89 ? 36.907 -10.753 -32.892 1.00 76.38 89 CYS A C 1
ATOM 725 O O . CYS A 1 89 ? 38.025 -11.028 -33.353 1.00 76.38 89 CYS A O 1
ATOM 727 N N . GLU A 1 90 ? 35.821 -10.583 -33.649 1.00 80.06 90 GLU A N 1
ATOM 728 C CA . GLU A 1 90 ? 35.822 -10.451 -35.107 1.00 80.06 90 GLU A CA 1
ATOM 729 C C . GLU A 1 90 ? 36.467 -9.099 -35.462 1.00 80.06 90 GLU A C 1
ATOM 731 O O . GLU A 1 90 ? 36.031 -8.039 -35.000 1.00 80.06 90 GLU A O 1
ATOM 736 N N . GLY A 1 91 ? 37.566 -9.125 -36.215 1.00 86.44 91 GLY A N 1
ATOM 737 C CA . GLY A 1 91 ? 38.196 -7.916 -36.724 1.00 86.44 91 GLY A CA 1
ATOM 738 C C . GLY A 1 91 ? 37.362 -7.262 -37.824 1.00 86.44 91 GLY A C 1
ATOM 739 O O . GLY A 1 91 ? 36.336 -7.771 -38.264 1.00 86.44 91 GLY A O 1
ATOM 740 N N . ILE A 1 92 ? 37.811 -6.101 -38.286 1.00 87.06 92 ILE A N 1
ATOM 741 C CA . ILE A 1 92 ? 37.149 -5.359 -39.359 1.00 87.06 92 ILE A CA 1
ATOM 742 C C . ILE A 1 92 ? 37.866 -5.680 -40.665 1.00 87.06 92 ILE A C 1
ATOM 744 O O . ILE A 1 92 ? 39.083 -5.516 -40.744 1.00 87.06 92 ILE A O 1
ATOM 748 N N . ARG A 1 93 ? 37.150 -6.118 -41.705 1.00 92.81 93 ARG A N 1
ATOM 749 C CA . ARG A 1 93 ? 37.781 -6.319 -43.015 1.00 92.81 93 ARG A CA 1
ATOM 750 C C . ARG A 1 93 ? 38.089 -4.976 -43.662 1.00 92.81 93 ARG A C 1
ATOM 752 O O . ARG A 1 93 ? 37.184 -4.169 -43.864 1.00 92.81 93 ARG A O 1
ATOM 759 N N . VAL A 1 94 ? 39.357 -4.787 -44.005 1.00 95.19 94 VAL A N 1
ATOM 760 C CA . VAL A 1 94 ? 39.883 -3.638 -44.736 1.00 95.19 94 VAL A CA 1
ATOM 761 C C . VAL A 1 94 ? 40.107 -4.035 -46.188 1.00 95.19 94 VAL A C 1
ATOM 763 O O . VAL A 1 94 ? 40.697 -5.085 -46.453 1.00 95.19 94 VAL A O 1
ATOM 766 N N . VAL A 1 95 ? 39.662 -3.183 -47.111 1.00 96.75 95 VAL A N 1
ATOM 767 C CA . VAL A 1 95 ? 39.870 -3.353 -48.557 1.00 96.75 95 VAL A CA 1
ATOM 768 C C . VAL A 1 95 ? 40.566 -2.112 -49.099 1.00 96.75 95 VAL A C 1
ATOM 770 O O . VAL A 1 95 ? 40.031 -1.012 -49.009 1.00 96.75 95 VAL A O 1
ATOM 773 N N . GLU A 1 96 ? 41.762 -2.272 -49.651 1.00 97.19 96 GLU A N 1
ATOM 774 C CA . GLU A 1 96 ? 42.577 -1.197 -50.224 1.00 97.19 96 GLU A CA 1
ATOM 775 C C . GLU A 1 96 ? 42.595 -1.322 -51.752 1.00 97.19 96 GLU A C 1
ATOM 777 O O . GLU A 1 96 ? 42.903 -2.392 -52.277 1.00 97.19 96 GLU A O 1
ATOM 782 N N . LEU A 1 97 ? 42.282 -0.244 -52.472 1.00 97.56 97 LEU A N 1
ATOM 783 C CA . LEU A 1 97 ? 42.154 -0.202 -53.931 1.00 97.56 97 LEU A CA 1
ATOM 784 C C . LEU A 1 97 ? 43.155 0.768 -54.571 1.00 97.56 97 LEU A C 1
ATOM 786 O O . LEU A 1 97 ? 43.508 1.800 -53.993 1.00 97.56 97 LEU A O 1
ATOM 790 N N . GLY A 1 98 ? 43.560 0.463 -55.803 1.00 96.50 98 GLY A N 1
ATOM 791 C CA . GLY A 1 98 ? 44.357 1.350 -56.655 1.00 96.50 98 GLY A CA 1
ATOM 792 C C . GLY A 1 98 ? 44.348 0.899 -58.116 1.00 96.50 98 GLY A C 1
ATOM 793 O O . GLY A 1 98 ? 43.828 -0.171 -58.434 1.00 96.50 98 GLY A O 1
ATOM 794 N N . LYS A 1 99 ? 44.936 1.696 -59.011 1.00 95.69 99 LYS A N 1
ATOM 795 C CA . LYS A 1 99 ? 45.031 1.366 -60.444 1.00 95.69 99 LYS A CA 1
ATOM 796 C C . LYS A 1 99 ? 45.949 0.171 -60.696 1.00 95.69 99 LYS A C 1
ATOM 798 O O . LYS A 1 99 ? 46.946 -0.012 -59.990 1.00 95.69 99 LYS A O 1
ATOM 803 N N . ILE A 1 100 ? 45.648 -0.631 -61.713 1.00 94.38 100 ILE A N 1
ATOM 804 C CA . ILE A 1 100 ? 46.518 -1.734 -62.143 1.00 94.38 100 ILE A CA 1
ATOM 805 C C . ILE A 1 100 ? 47.879 -1.170 -62.574 1.00 94.38 100 ILE A C 1
ATOM 807 O O . ILE A 1 100 ? 47.957 -0.171 -63.284 1.00 94.38 100 ILE A O 1
ATOM 811 N N . GLY A 1 101 ? 48.964 -1.794 -62.114 1.00 93.06 101 GLY A N 1
ATOM 812 C CA . GLY A 1 101 ? 50.339 -1.369 -62.412 1.00 93.06 101 GLY A CA 1
ATOM 813 C C . GLY A 1 101 ? 50.880 -0.231 -61.535 1.00 93.06 101 GLY A C 1
ATOM 814 O O . GLY A 1 101 ? 52.097 -0.094 -61.419 1.00 93.06 101 GLY A O 1
ATOM 815 N N . ASP A 1 102 ? 50.020 0.530 -60.851 1.00 93.19 102 ASP A N 1
ATOM 816 C CA . ASP A 1 102 ? 50.453 1.489 -59.828 1.00 93.19 102 ASP A CA 1
ATOM 817 C C . ASP A 1 102 ? 50.749 0.761 -58.502 1.00 93.19 102 ASP A C 1
ATOM 819 O O . ASP A 1 102 ? 50.092 -0.214 -58.143 1.00 93.19 102 ASP A O 1
ATOM 823 N N . ARG A 1 103 ? 51.741 1.213 -57.736 1.00 92.69 103 ARG A N 1
ATOM 824 C CA . ARG A 1 103 ? 52.013 0.692 -56.385 1.00 92.69 103 ARG A CA 1
ATOM 825 C C . ARG A 1 103 ? 51.198 1.405 -55.306 1.00 92.69 103 ARG A C 1
ATOM 827 O O . ARG A 1 103 ? 51.128 0.903 -54.184 1.00 92.69 103 ARG A O 1
ATOM 834 N N . LYS A 1 104 ? 50.617 2.566 -55.610 1.00 93.44 104 LYS A N 1
ATOM 835 C CA . LYS A 1 104 ? 49.877 3.378 -54.642 1.00 93.44 104 LYS A CA 1
ATOM 836 C C . LYS A 1 104 ? 48.511 2.775 -54.305 1.00 93.44 104 LYS A C 1
ATOM 838 O O . LYS A 1 104 ? 47.799 2.260 -55.166 1.00 93.44 104 LYS A O 1
ATOM 843 N N . VAL A 1 105 ? 48.144 2.889 -53.029 1.00 92.06 105 VAL A N 1
ATOM 844 C CA . VAL A 1 105 ? 46.764 2.722 -52.560 1.00 92.06 105 VAL A CA 1
ATOM 845 C C . VAL A 1 105 ? 46.108 4.090 -52.619 1.00 92.06 105 VAL A C 1
ATOM 847 O O . VAL A 1 105 ? 46.630 5.043 -52.045 1.00 92.06 105 VAL A O 1
ATOM 850 N N . LEU A 1 106 ? 44.980 4.177 -53.311 1.00 92.88 106 LEU A N 1
ATOM 851 C CA . LEU A 1 106 ? 44.293 5.440 -53.571 1.00 92.88 106 LEU A CA 1
ATOM 852 C C . LEU A 1 106 ? 42.999 5.552 -52.757 1.00 92.88 106 LEU A C 1
ATOM 854 O O . LEU A 1 106 ? 42.610 6.643 -52.341 1.00 92.88 106 LEU A O 1
ATOM 858 N N . ILE A 1 107 ? 42.342 4.419 -52.492 1.00 96.00 107 ILE A N 1
ATOM 859 C CA . ILE A 1 107 ? 41.090 4.348 -51.733 1.00 96.00 107 ILE A CA 1
ATOM 860 C C . ILE A 1 107 ? 41.159 3.175 -50.761 1.00 96.00 107 ILE A C 1
ATOM 862 O O . ILE A 1 107 ? 41.591 2.089 -51.141 1.00 96.00 107 ILE A O 1
ATOM 866 N N . SER A 1 108 ? 40.668 3.359 -49.538 1.00 96.50 108 SER A N 1
ATOM 867 C CA . SER A 1 108 ? 40.527 2.261 -48.579 1.00 96.50 108 SER A CA 1
ATOM 868 C C . SER A 1 108 ? 39.134 2.220 -47.971 1.00 96.50 108 SER A C 1
ATOM 870 O O . SER A 1 108 ? 38.600 3.245 -47.559 1.00 96.50 108 SER A O 1
ATOM 872 N N . ILE A 1 109 ? 38.554 1.032 -47.861 1.00 96.00 109 ILE A N 1
ATOM 873 C CA . ILE A 1 109 ? 37.307 0.775 -47.143 1.00 96.00 109 ILE A CA 1
ATOM 874 C C . ILE A 1 109 ? 37.659 0.168 -45.791 1.00 96.00 109 ILE A C 1
ATOM 876 O O . ILE A 1 109 ? 38.460 -0.763 -45.712 1.00 96.00 109 ILE A O 1
ATOM 880 N N . ASN A 1 110 ? 37.062 0.716 -44.736 1.00 92.94 110 ASN A N 1
ATOM 881 C CA . ASN A 1 110 ? 37.220 0.316 -43.340 1.00 92.94 110 ASN A CA 1
ATOM 882 C C . ASN A 1 110 ? 38.639 0.415 -42.766 1.00 92.94 110 ASN A C 1
ATOM 884 O O . ASN A 1 110 ? 38.938 -0.195 -41.739 1.00 92.94 110 ASN A O 1
ATOM 888 N N . LEU A 1 111 ? 39.519 1.204 -43.386 1.00 92.44 111 LEU A N 1
ATOM 889 C CA . LEU A 1 111 ? 40.862 1.420 -42.859 1.00 92.44 111 LEU A CA 1
ATOM 890 C C . LEU A 1 111 ? 40.779 2.130 -41.493 1.00 92.44 111 LEU A C 1
ATOM 892 O O . LEU A 1 111 ? 40.294 3.264 -41.429 1.00 92.44 111 LEU A O 1
ATOM 896 N N . PRO A 1 112 ? 41.213 1.501 -40.390 1.00 83.31 112 PRO A N 1
ATOM 897 C CA . PRO A 1 112 ? 41.200 2.121 -39.068 1.00 83.31 112 PRO A CA 1
ATOM 898 C C . PRO A 1 112 ? 42.039 3.400 -39.073 1.00 83.31 112 PRO A C 1
ATOM 900 O O . PRO A 1 112 ? 43.102 3.436 -39.682 1.00 83.31 112 PRO A O 1
ATOM 903 N N . GLN A 1 113 ? 41.571 4.432 -38.364 1.00 82.00 113 GLN A N 1
ATOM 904 C CA . GLN A 1 113 ? 42.242 5.739 -38.312 1.00 82.00 113 GLN A CA 1
ATOM 905 C C . GLN A 1 113 ? 42.493 6.314 -39.709 1.00 82.00 113 GLN A C 1
ATOM 907 O O . GLN A 1 113 ? 43.616 6.645 -40.071 1.00 82.00 113 GLN A O 1
ATOM 912 N N . CYS A 1 114 ? 41.417 6.418 -40.486 1.00 83.94 114 CYS A N 1
ATOM 913 C CA . CYS A 1 114 ? 41.404 7.033 -41.802 1.00 83.94 114 CYS A CA 1
ATOM 914 C C . CYS A 1 114 ? 42.126 8.396 -41.806 1.00 83.94 114 CYS A C 1
ATOM 916 O O . CYS A 1 114 ? 41.542 9.410 -41.433 1.00 83.94 114 CYS A O 1
ATOM 918 N N . SER A 1 115 ? 43.394 8.423 -42.219 1.00 80.44 115 SER A N 1
ATOM 919 C CA . SER A 1 115 ? 44.211 9.640 -42.330 1.00 80.44 115 SER A CA 1
ATOM 920 C C . SER A 1 115 ? 44.216 10.197 -43.755 1.00 80.44 115 SER A C 1
ATOM 922 O O . SER A 1 115 ? 45.142 10.903 -44.145 1.00 80.44 115 SER A O 1
ATOM 924 N N . GLY A 1 116 ? 43.224 9.801 -44.556 1.00 82.38 116 GLY A N 1
ATOM 925 C CA . GLY A 1 116 ? 43.060 10.248 -45.929 1.00 82.38 116 GLY A CA 1
ATOM 926 C C . GLY A 1 116 ? 42.677 11.721 -46.028 1.00 82.38 116 GLY A C 1
ATOM 927 O O . GLY A 1 116 ? 42.229 12.337 -45.062 1.00 82.38 116 GLY A O 1
ATOM 928 N N . ILE A 1 117 ? 42.803 12.265 -47.234 1.00 90.31 117 ILE A N 1
ATOM 929 C CA . ILE A 1 117 ? 42.413 13.637 -47.581 1.00 90.31 117 ILE A CA 1
ATOM 930 C C . ILE A 1 117 ? 40.899 13.826 -47.398 1.00 90.31 117 ILE A C 1
ATOM 932 O O . ILE A 1 117 ? 40.429 14.909 -47.047 1.00 90.31 117 ILE A O 1
ATOM 936 N N . ARG A 1 118 ? 40.120 12.757 -47.598 1.00 93.19 118 ARG A N 1
ATOM 937 C CA . ARG A 1 118 ? 38.669 12.744 -47.392 1.00 93.19 118 ARG A CA 1
ATOM 938 C C . ARG A 1 118 ? 38.206 11.401 -46.843 1.00 93.19 118 ARG A C 1
ATOM 940 O O . ARG A 1 118 ? 38.798 10.366 -47.139 1.00 93.19 118 ARG A O 1
ATOM 947 N N . TYR A 1 119 ? 37.117 11.419 -46.083 1.00 94.62 119 TYR A N 1
ATOM 948 C CA . TYR A 1 119 ? 36.417 10.208 -45.681 1.00 94.62 119 TYR A CA 1
ATOM 949 C C . TYR A 1 119 ? 34.905 10.416 -45.660 1.00 94.62 119 TYR A C 1
ATOM 951 O O . TYR A 1 119 ? 34.416 11.536 -45.496 1.00 94.62 119 TYR A O 1
ATOM 959 N N . ASP A 1 120 ? 34.164 9.327 -45.825 1.00 93.81 120 ASP A N 1
ATOM 960 C CA . ASP A 1 120 ? 32.708 9.294 -45.752 1.00 93.81 120 ASP A CA 1
ATOM 961 C C . ASP A 1 120 ? 32.258 8.019 -45.021 1.00 93.81 120 ASP A C 1
ATOM 963 O O . ASP A 1 120 ? 32.882 6.959 -45.123 1.00 93.81 120 ASP A O 1
ATOM 967 N N . VAL A 1 121 ? 31.145 8.116 -44.292 1.00 87.75 121 VAL A N 1
ATOM 968 C CA . VAL A 1 121 ? 30.491 6.957 -43.669 1.00 87.75 121 VAL A CA 1
ATOM 969 C C . VAL A 1 121 ? 29.645 6.238 -44.717 1.00 87.75 121 VAL A C 1
ATOM 971 O O . VAL A 1 121 ? 28.862 6.858 -45.439 1.00 87.75 121 VAL A O 1
ATOM 974 N N . LEU A 1 122 ? 29.792 4.919 -44.779 1.00 89.88 122 LEU A N 1
ATOM 975 C CA . LEU A 1 122 ? 29.045 4.025 -45.653 1.00 89.88 122 LEU A CA 1
ATOM 976 C C . LEU A 1 122 ? 27.966 3.252 -44.859 1.00 89.88 122 LEU A C 1
ATOM 978 O O . LEU A 1 122 ? 28.039 3.132 -43.627 1.00 89.88 122 LEU A O 1
ATOM 982 N N . PRO A 1 123 ? 26.946 2.692 -45.539 1.00 83.50 123 PRO A N 1
ATOM 983 C CA . PRO A 1 123 ? 25.976 1.785 -44.924 1.00 83.50 123 PRO A CA 1
ATOM 984 C C . PRO A 1 123 ? 26.634 0.673 -44.087 1.00 83.50 123 PRO A C 1
ATOM 986 O O . PRO A 1 123 ? 27.736 0.219 -44.377 1.00 83.50 123 PRO A O 1
ATOM 989 N N . GLY A 1 124 ? 25.966 0.217 -43.021 1.00 78.81 124 GLY A N 1
ATOM 990 C CA . GLY A 1 124 ? 26.472 -0.903 -42.207 1.00 78.81 124 GLY A CA 1
ATOM 991 C C . GLY A 1 124 ? 27.601 -0.575 -41.221 1.00 78.81 124 GLY A C 1
ATOM 992 O O . GLY A 1 124 ? 28.112 -1.491 -40.599 1.00 78.81 124 GLY A O 1
ATOM 993 N N . ASN A 1 125 ? 27.921 0.710 -40.990 1.00 77.69 125 ASN A N 1
ATOM 994 C CA . ASN A 1 125 ? 29.077 1.124 -40.164 1.00 77.69 125 ASN A CA 1
ATOM 995 C C . ASN A 1 125 ? 30.423 0.876 -40.841 1.00 77.69 125 ASN A C 1
ATOM 997 O O . ASN A 1 125 ? 31.441 0.743 -40.168 1.00 77.69 125 ASN A O 1
ATOM 1001 N N . ASN A 1 126 ? 30.392 0.825 -42.167 1.00 87.62 126 ASN A N 1
ATOM 1002 C CA . ASN A 1 126 ? 31.587 0.857 -42.973 1.00 87.62 126 ASN A CA 1
ATOM 1003 C C . ASN A 1 126 ? 31.988 2.318 -43.200 1.00 87.62 126 ASN A C 1
ATOM 1005 O O . ASN A 1 126 ? 31.180 3.235 -43.024 1.00 87.62 126 ASN A O 1
ATOM 1009 N N . TRP A 1 127 ? 33.219 2.558 -43.610 1.00 92.31 127 TRP A N 1
ATOM 1010 C CA . TRP A 1 127 ? 33.666 3.883 -44.029 1.00 92.31 127 TRP A CA 1
ATOM 1011 C C . TRP A 1 127 ? 34.615 3.760 -45.205 1.00 92.31 127 TRP A C 1
ATOM 1013 O O . TRP A 1 127 ? 35.213 2.710 -45.428 1.00 92.31 127 TRP A O 1
ATOM 1023 N N . ILE A 1 128 ? 34.737 4.834 -45.969 1.00 96.50 128 ILE A N 1
ATOM 1024 C CA . ILE A 1 128 ? 35.629 4.917 -47.119 1.00 96.50 128 ILE A CA 1
ATOM 1025 C C . ILE A 1 128 ? 36.574 6.095 -46.938 1.00 96.50 128 ILE A C 1
ATOM 1027 O O . ILE A 1 128 ? 36.173 7.158 -46.472 1.00 96.50 128 ILE A O 1
ATOM 1031 N N . CYS A 1 129 ? 37.830 5.876 -47.296 1.00 96.25 129 CYS A N 1
ATOM 1032 C CA . CYS A 1 129 ? 38.947 6.797 -47.187 1.00 96.25 129 CYS A CA 1
ATOM 1033 C C . CYS A 1 129 ? 39.499 7.079 -48.574 1.00 96.25 129 CYS A C 1
ATOM 1035 O O . CYS A 1 129 ? 39.817 6.143 -49.305 1.00 96.25 129 CYS A O 1
ATOM 1037 N N . LEU A 1 130 ? 39.650 8.353 -48.905 1.00 96.38 130 LEU A N 1
ATOM 1038 C CA . LEU A 1 130 ? 40.351 8.832 -50.087 1.00 96.38 130 LEU A CA 1
ATOM 1039 C C . LEU A 1 130 ? 41.769 9.241 -49.683 1.00 96.38 130 LEU A C 1
ATOM 1041 O O . LEU A 1 130 ? 41.924 10.115 -48.829 1.00 96.38 130 LEU A O 1
ATOM 1045 N N . LEU A 1 131 ? 42.788 8.618 -50.268 1.00 94.81 131 LEU A N 1
ATOM 1046 C CA . LEU A 1 131 ? 44.193 8.860 -49.920 1.00 94.81 131 LEU A CA 1
ATOM 1047 C C . LEU A 1 131 ? 44.919 9.782 -50.913 1.00 94.81 131 LEU A C 1
ATOM 1049 O O . LEU A 1 131 ? 45.978 10.297 -50.571 1.00 94.81 131 LEU A O 1
ATOM 1053 N N . ASP A 1 132 ? 44.344 10.005 -52.097 1.00 93.12 132 ASP A N 1
ATOM 1054 C CA . ASP A 1 132 ? 44.872 10.867 -53.163 1.00 93.12 132 ASP A CA 1
ATOM 1055 C C . ASP A 1 132 ? 43.742 11.776 -53.686 1.00 93.12 132 ASP A C 1
ATOM 1057 O O . ASP A 1 132 ? 42.595 11.334 -53.790 1.00 93.12 132 ASP A O 1
ATOM 1061 N N . ASP A 1 133 ? 44.025 13.055 -53.934 1.00 92.06 133 ASP A N 1
ATOM 1062 C CA . ASP A 1 133 ? 43.038 14.060 -54.348 1.00 92.06 133 ASP A CA 1
ATOM 1063 C C . ASP A 1 133 ? 42.988 14.273 -55.861 1.00 92.06 133 ASP A C 1
ATOM 1065 O O . ASP A 1 133 ? 42.289 15.180 -56.332 1.00 92.06 133 ASP A O 1
ATOM 1069 N N . ASP A 1 134 ? 43.658 13.412 -56.635 1.00 95.44 134 ASP A N 1
ATOM 1070 C CA . ASP A 1 134 ? 43.556 13.465 -58.081 1.00 95.44 134 ASP A CA 1
ATOM 1071 C C . ASP A 1 134 ? 42.081 13.338 -58.548 1.00 95.44 134 ASP A C 1
ATOM 1073 O O . ASP A 1 134 ? 41.282 12.573 -57.981 1.00 95.44 134 ASP A O 1
ATOM 1077 N N . PRO A 1 135 ? 41.672 14.101 -59.584 1.00 95.38 135 PRO A N 1
ATOM 1078 C CA . PRO A 1 135 ? 40.271 14.165 -60.000 1.00 95.38 135 PRO A CA 1
ATOM 1079 C C . PRO A 1 135 ? 39.658 12.816 -60.394 1.00 95.38 135 PRO A C 1
ATOM 1081 O O . PRO A 1 135 ? 38.442 12.627 -60.268 1.00 95.38 135 PRO A O 1
ATOM 1084 N N . GLU A 1 136 ? 40.471 11.879 -60.882 1.00 94.25 136 GLU A N 1
ATOM 1085 C CA . GLU A 1 136 ? 40.010 10.563 -61.308 1.00 94.25 136 GLU A CA 1
ATOM 1086 C C . GLU A 1 136 ? 39.718 9.671 -60.100 1.00 94.25 136 GLU A C 1
ATOM 1088 O O . GLU A 1 136 ? 38.624 9.102 -60.012 1.00 94.25 136 GLU A O 1
ATOM 1093 N N . THR A 1 137 ? 40.625 9.621 -59.123 1.00 95.31 137 THR A N 1
ATOM 1094 C CA . THR A 1 137 ? 40.415 8.910 -57.855 1.00 95.31 137 THR A CA 1
ATOM 1095 C C . THR A 1 137 ? 39.206 9.468 -57.116 1.00 95.31 137 THR A C 1
ATOM 1097 O O . THR A 1 137 ? 38.365 8.697 -56.644 1.00 95.31 137 THR A O 1
ATOM 1100 N N . LEU A 1 138 ? 39.030 10.793 -57.082 1.00 94.94 138 LEU A N 1
ATOM 1101 C CA . LEU A 1 138 ? 37.850 11.409 -56.471 1.00 94.94 138 LEU A CA 1
ATOM 1102 C C . LEU A 1 138 ? 36.541 10.975 -57.159 1.00 94.94 138 LEU A C 1
ATOM 1104 O O . LEU A 1 138 ? 35.523 10.768 -56.491 1.00 94.94 138 LEU A O 1
ATOM 1108 N N . ASN A 1 139 ? 36.546 10.820 -58.483 1.00 94.69 139 ASN A N 1
ATOM 1109 C CA . ASN A 1 139 ? 35.393 10.322 -59.234 1.00 94.69 139 ASN A CA 1
ATOM 1110 C C . ASN A 1 139 ? 35.105 8.844 -58.920 1.00 94.69 139 ASN A C 1
ATOM 1112 O O . ASN A 1 139 ? 33.949 8.469 -58.706 1.00 94.69 139 ASN A O 1
ATOM 1116 N N . VAL A 1 140 ? 36.146 8.010 -58.837 1.00 95.56 140 VAL A N 1
ATOM 1117 C CA . VAL A 1 140 ? 36.011 6.592 -58.472 1.00 95.56 140 VAL A CA 1
ATOM 1118 C C . VAL A 1 140 ? 35.477 6.443 -57.049 1.00 95.56 140 VAL A C 1
ATOM 1120 O O . VAL A 1 140 ? 34.530 5.691 -56.824 1.00 95.56 140 VAL A O 1
ATOM 1123 N N . TYR A 1 141 ? 35.998 7.228 -56.110 1.00 96.62 141 TYR A N 1
ATOM 1124 C CA . TYR A 1 141 ? 35.542 7.298 -54.724 1.00 96.62 141 TYR A CA 1
ATOM 1125 C C . TYR A 1 141 ? 34.042 7.588 -54.603 1.00 96.62 141 TYR A C 1
ATOM 1127 O O . TYR A 1 141 ? 33.323 6.871 -53.901 1.00 96.62 141 TYR A O 1
ATOM 1135 N N . LYS A 1 142 ? 33.545 8.601 -55.326 1.00 95.62 142 LYS A N 1
ATOM 1136 C CA . LYS A 1 142 ? 32.114 8.950 -55.330 1.00 95.62 142 LYS A CA 1
ATOM 1137 C C . LYS A 1 142 ? 31.254 7.791 -55.840 1.00 95.62 142 LYS A C 1
ATOM 1139 O O . LYS A 1 142 ? 30.263 7.443 -55.205 1.00 95.62 142 LYS A O 1
ATOM 1144 N N . LYS A 1 143 ? 31.668 7.141 -56.927 1.00 95.56 143 LYS A N 1
ATOM 1145 C CA . LYS A 1 143 ? 30.937 6.010 -57.518 1.00 95.56 143 LYS A CA 1
ATOM 1146 C C . LYS A 1 143 ? 30.984 4.741 -56.662 1.00 95.56 143 LYS A C 1
ATOM 1148 O O . LYS A 1 143 ? 29.975 4.045 -56.565 1.00 95.56 143 LYS A O 1
ATOM 1153 N N . ILE A 1 144 ? 32.104 4.458 -55.987 1.00 95.94 144 ILE A N 1
ATOM 1154 C CA . ILE A 1 144 ? 32.174 3.376 -54.990 1.00 95.94 144 ILE A CA 1
ATOM 1155 C C . ILE A 1 144 ? 31.129 3.637 -53.905 1.00 95.94 144 ILE A C 1
ATOM 1157 O O . ILE A 1 144 ? 30.306 2.762 -53.644 1.00 95.94 144 ILE A O 1
ATOM 1161 N N . LYS A 1 145 ? 31.095 4.853 -53.343 1.00 95.50 145 LYS A N 1
ATOM 1162 C CA . LYS A 1 145 ? 30.110 5.253 -52.327 1.00 95.50 145 LYS A CA 1
ATOM 1163 C C . LYS A 1 145 ? 28.666 5.073 -52.808 1.00 95.50 145 LYS A C 1
ATOM 1165 O O . LYS A 1 145 ? 27.847 4.545 -52.062 1.00 95.50 145 LYS A O 1
ATOM 1170 N N . GLU A 1 146 ? 28.357 5.472 -54.039 1.00 94.56 146 GLU A N 1
ATOM 1171 C CA . GLU A 1 146 ? 27.021 5.308 -54.638 1.00 94.56 146 GLU A CA 1
ATOM 1172 C C . GLU A 1 146 ? 26.637 3.839 -54.870 1.00 94.56 146 GLU A C 1
ATOM 1174 O O . GLU A 1 146 ? 25.468 3.467 -54.756 1.00 94.56 146 GLU A O 1
ATOM 1179 N N . SER A 1 147 ? 27.615 2.991 -55.196 1.00 94.62 147 SER A N 1
ATOM 1180 C CA . SER A 1 147 ? 27.399 1.563 -55.448 1.00 94.62 147 SER A CA 1
ATOM 1181 C C . SER A 1 147 ? 27.412 0.693 -54.187 1.00 94.62 147 SER A C 1
ATOM 1183 O O . SER A 1 147 ? 26.988 -0.461 -54.255 1.00 94.62 147 SER A O 1
ATOM 1185 N N . PHE A 1 148 ? 27.886 1.223 -53.055 1.00 94.38 148 PHE A N 1
ATOM 1186 C CA . PHE A 1 148 ? 28.080 0.463 -51.826 1.00 94.38 148 PHE A CA 1
ATOM 1187 C C . PHE A 1 148 ? 26.746 0.023 -51.211 1.00 94.38 148 PHE A C 1
ATOM 1189 O O . PHE A 1 148 ? 25.861 0.842 -50.946 1.00 94.38 148 PHE A O 1
ATOM 1196 N N . ARG A 1 149 ? 26.605 -1.273 -50.925 1.00 90.38 149 ARG A N 1
ATOM 1197 C CA . ARG A 1 149 ? 25.424 -1.862 -50.274 1.00 90.38 149 ARG A CA 1
ATOM 1198 C C . ARG A 1 149 ? 25.851 -2.929 -49.276 1.00 90.38 149 ARG A C 1
ATOM 1200 O O . ARG A 1 149 ? 26.861 -3.588 -49.463 1.00 90.38 149 ARG A O 1
ATOM 1207 N N . VAL A 1 150 ? 25.062 -3.121 -48.227 1.00 85.19 150 VAL A N 1
ATOM 1208 C CA . VAL A 1 150 ? 25.238 -4.229 -47.274 1.00 85.19 150 VAL A CA 1
ATOM 1209 C C . VAL A 1 150 ? 24.448 -5.431 -47.806 1.00 85.19 150 VAL A C 1
ATOM 1211 O O . VAL A 1 150 ? 23.285 -5.263 -48.168 1.00 85.19 150 VAL A O 1
ATOM 1214 N N . ILE A 1 151 ? 25.070 -6.611 -47.896 1.00 78.06 151 ILE A N 1
ATOM 1215 C CA . ILE A 1 151 ? 24.487 -7.848 -48.450 1.00 78.06 151 ILE A CA 1
ATOM 1216 C C . ILE A 1 151 ? 23.390 -8.387 -47.522 1.00 78.06 151 ILE A C 1
ATOM 1218 O O . ILE A 1 151 ? 22.314 -8.767 -47.986 1.00 78.06 151 ILE A O 1
ATOM 1222 N N . SER A 1 152 ? 23.629 -8.401 -46.206 1.00 62.25 152 SER A N 1
ATOM 1223 C CA . SER A 1 152 ? 22.691 -8.984 -45.247 1.00 62.25 152 SER A CA 1
ATOM 1224 C C . SER A 1 152 ? 21.695 -7.946 -44.704 1.00 62.25 152 SER A C 1
ATOM 1226 O O . SER A 1 152 ? 21.806 -7.394 -43.611 1.00 62.25 152 SER A O 1
ATOM 1228 N N . GLU A 1 153 ? 20.595 -7.748 -45.432 1.00 53.12 153 GLU A N 1
ATOM 1229 C CA . GLU A 1 153 ? 19.328 -7.445 -44.748 1.00 53.12 153 GLU A CA 1
ATOM 1230 C C . GLU A 1 153 ? 18.792 -8.668 -43.967 1.00 53.12 153 GLU A C 1
ATOM 1232 O O . GLU A 1 153 ? 17.866 -8.531 -43.168 1.00 53.12 153 GLU A O 1
ATOM 1237 N N . SER A 1 154 ? 19.390 -9.852 -44.159 1.00 47.94 154 SER A N 1
ATOM 1238 C CA . SER A 1 154 ? 18.986 -11.146 -43.593 1.00 47.94 154 SER A CA 1
ATOM 1239 C C . SER A 1 154 ? 19.408 -11.391 -42.138 1.00 47.94 154 SER A C 1
ATOM 1241 O O . SER A 1 154 ? 18.839 -12.272 -41.504 1.00 47.94 154 SER A O 1
ATOM 1243 N N . ASN A 1 155 ? 20.308 -10.580 -41.567 1.00 54.03 155 ASN A N 1
ATOM 1244 C CA . ASN A 1 155 ? 20.669 -10.626 -40.140 1.00 54.03 155 ASN A CA 1
ATOM 1245 C C . ASN A 1 155 ? 20.075 -9.448 -39.343 1.00 54.03 155 ASN A C 1
ATOM 1247 O O . ASN A 1 155 ? 20.613 -9.046 -38.306 1.00 54.03 155 ASN A O 1
ATOM 1251 N N . LYS A 1 156 ? 18.967 -8.856 -39.815 1.00 71.31 156 LYS A N 1
ATOM 1252 C CA . LYS A 1 156 ? 18.253 -7.812 -39.070 1.00 71.31 156 LYS A CA 1
ATOM 1253 C C . LYS A 1 156 ? 17.668 -8.422 -37.796 1.00 71.31 156 LYS A C 1
ATOM 1255 O O . LYS A 1 156 ? 16.713 -9.195 -37.842 1.00 71.31 156 LYS A O 1
ATOM 1260 N N . ILE A 1 157 ? 18.220 -8.031 -36.648 1.00 85.44 157 ILE A N 1
ATOM 1261 C CA . ILE A 1 157 ? 17.556 -8.228 -35.358 1.00 85.44 157 ILE A CA 1
ATOM 1262 C C . ILE A 1 157 ? 16.141 -7.657 -35.495 1.00 85.44 157 ILE A C 1
ATOM 1264 O O . ILE A 1 157 ? 15.969 -6.486 -35.832 1.00 85.44 157 ILE A O 1
ATOM 1268 N N . SER A 1 158 ? 15.130 -8.480 -35.255 1.00 91.75 158 SER A N 1
ATOM 1269 C CA . SER A 1 158 ? 13.731 -8.072 -35.275 1.00 91.75 158 SER A CA 1
ATOM 1270 C C . SER A 1 158 ? 13.131 -8.241 -33.886 1.00 91.75 158 SER A C 1
ATOM 1272 O O . SER A 1 158 ? 13.603 -9.040 -33.076 1.00 91.75 158 SER A O 1
ATOM 1274 N N . PHE A 1 159 ? 12.107 -7.449 -33.579 1.00 94.25 159 PHE A N 1
ATOM 1275 C CA . PHE A 1 159 ? 11.353 -7.610 -32.341 1.00 94.25 159 PHE A CA 1
ATOM 1276 C C . PHE A 1 159 ? 10.298 -8.696 -32.534 1.00 94.25 159 PHE A C 1
ATOM 1278 O O . PHE A 1 159 ? 9.465 -8.595 -33.431 1.00 94.25 159 PHE A O 1
ATOM 1285 N N . LEU A 1 160 ? 10.334 -9.705 -31.666 1.00 96.06 160 LEU A N 1
ATOM 1286 C CA . LEU A 1 160 ? 9.272 -10.699 -31.510 1.00 96.06 160 LEU A CA 1
ATOM 1287 C C . LEU A 1 160 ? 8.200 -10.209 -30.524 1.00 96.06 160 LEU A C 1
ATOM 1289 O O . LEU A 1 160 ? 7.061 -10.642 -30.591 1.00 96.06 160 LEU A O 1
ATOM 1293 N N . SER A 1 161 ? 8.563 -9.319 -29.593 1.00 95.31 161 SER A N 1
ATOM 1294 C CA . SER A 1 161 ? 7.623 -8.585 -28.739 1.00 95.31 161 SER A CA 1
ATOM 1295 C C . SER A 1 161 ? 8.256 -7.249 -28.310 1.00 95.31 161 SER A C 1
ATOM 1297 O O . SER A 1 161 ? 9.441 -7.245 -27.949 1.00 95.31 161 SER A O 1
ATOM 1299 N N . PRO A 1 162 ? 7.530 -6.117 -28.344 1.00 96.69 162 PRO A N 1
ATOM 1300 C CA . PRO A 1 162 ? 6.106 -6.012 -28.655 1.00 96.69 162 PRO A CA 1
ATOM 1301 C C . PRO A 1 162 ? 5.791 -6.258 -30.135 1.00 96.69 162 PRO A C 1
ATOM 1303 O O . PRO A 1 162 ? 6.505 -5.777 -31.021 1.00 96.69 162 PRO A O 1
ATOM 1306 N N . GLU A 1 163 ? 4.707 -6.985 -30.396 1.00 95.12 163 GLU A N 1
ATOM 1307 C CA . GLU A 1 163 ? 4.140 -7.121 -31.737 1.00 95.12 163 GLU A CA 1
ATOM 1308 C C . GLU A 1 163 ? 3.430 -5.825 -32.159 1.00 95.12 163 GLU A C 1
ATOM 1310 O O . GLU A 1 163 ? 3.002 -5.000 -31.342 1.00 95.12 163 GLU A O 1
ATOM 1315 N N . LYS A 1 164 ? 3.280 -5.620 -33.471 1.00 96.06 164 LYS A N 1
ATOM 1316 C CA . LYS A 1 164 ? 2.543 -4.464 -33.994 1.00 96.06 164 LYS A CA 1
ATOM 1317 C C . LYS A 1 164 ? 1.088 -4.513 -33.513 1.00 96.06 164 LYS A C 1
ATOM 1319 O O . LYS A 1 164 ? 0.360 -5.446 -33.822 1.00 96.06 164 LYS A O 1
ATOM 1324 N N . GLY A 1 165 ? 0.648 -3.456 -32.834 1.00 95.88 165 GLY A N 1
ATOM 1325 C CA . GLY A 1 165 ? -0.706 -3.324 -32.293 1.00 95.88 165 GLY A CA 1
ATOM 1326 C C . GLY A 1 165 ? -0.900 -3.944 -30.908 1.00 95.88 165 GLY A C 1
ATOM 1327 O O . GLY A 1 165 ? -1.997 -3.820 -30.356 1.00 95.88 165 GLY A O 1
ATOM 1328 N N . GLU A 1 166 ? 0.139 -4.551 -30.326 1.00 97.38 166 GLU A N 1
ATOM 1329 C CA . GLU A 1 166 ? 0.087 -5.080 -28.964 1.00 97.38 166 GLU A CA 1
ATOM 1330 C C . GLU A 1 166 ? -0.269 -3.963 -27.965 1.00 97.38 166 GLU A C 1
ATOM 1332 O O . GLU A 1 166 ? 0.052 -2.785 -28.162 1.00 97.38 166 GLU A O 1
ATOM 1337 N N . LYS A 1 167 ? -0.998 -4.317 -26.903 1.00 96.81 167 LYS A N 1
ATOM 1338 C CA . LYS A 1 167 ? -1.465 -3.372 -25.883 1.00 96.81 167 LYS A CA 1
ATOM 1339 C C . LYS A 1 167 ? -0.867 -3.746 -24.540 1.00 96.81 167 LYS A C 1
ATOM 1341 O O . LYS A 1 167 ? -1.228 -4.763 -23.958 1.00 96.81 167 LYS A O 1
ATOM 1346 N N . TRP A 1 168 ? 0.021 -2.901 -24.053 1.00 95.81 168 TRP A N 1
ATOM 1347 C CA . TRP A 1 168 ? 0.615 -2.990 -22.726 1.00 95.81 168 TRP A CA 1
ATOM 1348 C C . TRP A 1 168 ? -0.073 -2.005 -21.792 1.00 95.81 168 TRP A C 1
ATOM 1350 O O . TRP A 1 168 ? -0.721 -1.058 -22.248 1.00 95.81 168 TRP A O 1
ATOM 1360 N N . LYS A 1 169 ? 0.045 -2.203 -20.483 1.00 92.31 169 LYS A N 1
ATOM 1361 C CA . LYS A 1 169 ? -0.533 -1.294 -19.485 1.00 92.31 169 LYS A CA 1
ATOM 1362 C C . LYS A 1 169 ? 0.553 -0.795 -18.555 1.00 92.31 169 LYS A C 1
ATOM 1364 O O . LYS A 1 169 ? 1.373 -1.578 -18.097 1.00 92.31 169 LYS A O 1
ATOM 1369 N N . ILE A 1 170 ? 0.516 0.498 -18.237 1.00 91.62 170 ILE A N 1
ATOM 1370 C CA . ILE A 1 170 ? 1.470 1.107 -17.301 1.00 91.62 170 ILE A CA 1
ATOM 1371 C C . ILE A 1 170 ? 1.430 0.383 -15.953 1.00 91.62 170 ILE A C 1
ATOM 1373 O O . ILE A 1 170 ? 0.374 0.284 -15.324 1.00 91.62 170 ILE A O 1
ATOM 1377 N N . GLY A 1 171 ? 2.605 -0.047 -15.492 1.00 84.50 171 GLY A N 1
ATOM 1378 C CA . GLY A 1 171 ? 2.801 -0.739 -14.218 1.00 84.50 171 GLY A CA 1
ATOM 1379 C C . GLY A 1 171 ? 2.686 -2.260 -14.296 1.00 84.50 171 GLY A C 1
ATOM 1380 O O . GLY A 1 171 ? 2.787 -2.916 -13.259 1.00 84.50 171 GLY A O 1
ATOM 1381 N N . GLU A 1 172 ? 2.484 -2.825 -15.489 1.00 87.56 172 GLU A N 1
ATOM 1382 C CA . GLU A 1 172 ? 2.654 -4.257 -15.741 1.00 87.56 172 GLU A CA 1
ATOM 1383 C C . GLU A 1 172 ? 4.086 -4.552 -16.220 1.00 87.56 172 GLU A C 1
ATO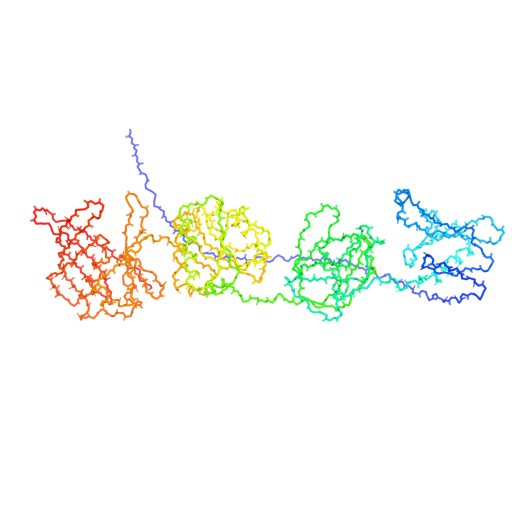M 1385 O O . GLU A 1 172 ? 4.728 -3.738 -16.900 1.00 87.56 172 GLU A O 1
ATOM 1390 N N . ILE A 1 173 ? 4.590 -5.737 -15.851 1.00 89.31 173 ILE A N 1
ATOM 1391 C CA . ILE A 1 173 ? 5.885 -6.242 -16.314 1.00 89.31 173 ILE A CA 1
ATOM 1392 C C . ILE A 1 173 ? 5.670 -6.964 -17.640 1.00 89.31 173 ILE A C 1
ATOM 1394 O O . ILE A 1 173 ? 5.037 -8.019 -17.682 1.00 89.31 173 ILE A O 1
ATOM 1398 N N . HIS A 1 174 ? 6.270 -6.439 -18.702 1.00 93.81 174 HIS A N 1
ATOM 1399 C CA . HIS A 1 174 ? 6.263 -7.057 -20.023 1.00 93.81 174 HIS A CA 1
ATOM 1400 C C . HIS A 1 174 ? 7.640 -7.613 -20.377 1.00 93.81 174 HIS A C 1
ATOM 1402 O O . HIS A 1 174 ? 8.663 -7.223 -19.809 1.00 93.81 174 HIS A O 1
ATOM 1408 N N . THR A 1 175 ? 7.663 -8.569 -21.303 1.00 95.25 175 THR A N 1
ATOM 1409 C CA . THR A 1 175 ? 8.898 -9.186 -21.788 1.00 95.25 175 THR A CA 1
ATOM 1410 C C . THR A 1 175 ? 9.135 -8.762 -23.229 1.00 95.25 175 THR A C 1
ATOM 1412 O O . THR A 1 175 ? 8.423 -9.200 -24.123 1.00 95.25 175 THR A O 1
ATOM 1415 N N . ILE A 1 176 ? 10.152 -7.937 -23.449 1.00 96.31 176 ILE A N 1
ATOM 1416 C CA . ILE A 1 176 ? 10.638 -7.568 -24.779 1.00 96.31 176 ILE A CA 1
ATOM 1417 C C . ILE A 1 176 ? 11.434 -8.749 -25.321 1.00 96.31 176 ILE A C 1
ATOM 1419 O O . ILE A 1 176 ? 12.358 -9.212 -24.653 1.00 96.31 176 ILE A O 1
ATOM 1423 N N . LYS A 1 177 ? 11.105 -9.227 -26.519 1.00 96.38 177 LYS A N 1
ATOM 1424 C CA . LYS A 1 177 ? 11.797 -10.349 -27.166 1.00 96.38 177 LYS A CA 1
ATOM 1425 C C . LYS A 1 177 ? 12.353 -9.917 -28.511 1.00 96.38 177 LYS A C 1
ATOM 1427 O O . LYS A 1 177 ? 11.669 -9.225 -29.264 1.00 96.38 177 LYS A O 1
ATOM 1432 N N . ILE A 1 178 ? 13.559 -10.364 -28.825 1.00 95.25 178 ILE A N 1
ATOM 1433 C CA . ILE A 1 178 ? 14.231 -10.114 -30.103 1.00 95.25 178 ILE A CA 1
ATOM 1434 C C . ILE A 1 178 ? 14.628 -11.436 -30.764 1.00 95.25 178 ILE A C 1
ATOM 1436 O O . ILE A 1 178 ? 14.776 -12.447 -30.078 1.00 95.25 178 ILE A O 1
ATOM 1440 N N . SER A 1 179 ? 14.773 -11.438 -32.090 1.00 93.56 179 SER A N 1
ATOM 1441 C CA . SER A 1 179 ? 14.992 -12.655 -32.886 1.00 93.56 179 SER A CA 1
ATOM 1442 C C . SER A 1 179 ? 16.331 -13.346 -32.630 1.00 93.56 179 SER A C 1
ATOM 1444 O O . SER A 1 179 ? 16.426 -14.557 -32.803 1.00 93.56 179 SER A O 1
ATOM 1446 N N . GLN A 1 180 ? 17.352 -12.601 -32.203 1.00 90.06 180 GLN A N 1
ATOM 1447 C CA . GLN A 1 180 ? 18.696 -13.119 -31.954 1.00 90.06 180 GLN A CA 1
ATOM 1448 C C . GLN A 1 180 ? 19.434 -12.291 -30.887 1.00 90.06 180 GLN A C 1
ATOM 1450 O O . GLN A 1 180 ? 19.069 -11.131 -30.665 1.00 90.06 180 GLN A O 1
ATOM 1455 N N . PRO A 1 181 ? 20.449 -12.858 -30.207 1.00 88.06 181 PRO A N 1
ATOM 1456 C CA . PRO A 1 181 ? 21.225 -12.150 -29.190 1.00 88.06 181 PRO A CA 1
ATOM 1457 C C . PRO A 1 181 ? 21.930 -10.887 -29.710 1.00 88.06 181 PRO A C 1
ATOM 1459 O O . PRO A 1 181 ? 22.340 -10.815 -30.866 1.00 88.06 181 PRO A O 1
ATOM 1462 N N . LEU A 1 182 ? 22.162 -9.907 -28.829 1.00 82.44 182 LEU A N 1
ATOM 1463 C CA . LEU A 1 182 ? 22.885 -8.659 -29.148 1.00 82.44 182 LEU A CA 1
ATOM 1464 C C . LEU A 1 182 ? 24.419 -8.787 -29.067 1.00 82.44 182 LEU A C 1
ATOM 1466 O O . LEU A 1 182 ? 25.102 -7.809 -28.771 1.00 82.44 182 LEU A O 1
ATOM 1470 N N . GLU A 1 183 ? 24.977 -9.976 -29.298 1.00 77.50 183 GLU A N 1
ATOM 1471 C CA . GLU A 1 183 ? 26.393 -10.274 -29.021 1.00 77.50 183 GLU A CA 1
ATOM 1472 C C . GLU A 1 183 ? 27.365 -9.379 -29.791 1.00 77.50 183 GLU A C 1
ATOM 1474 O O . GLU A 1 183 ? 28.278 -8.821 -29.187 1.00 77.50 183 GLU A O 1
ATOM 1479 N N . ARG A 1 184 ? 27.100 -9.134 -31.081 1.00 63.91 184 ARG A N 1
ATOM 1480 C CA . ARG A 1 184 ? 27.905 -8.235 -31.932 1.00 63.91 184 ARG A CA 1
ATOM 1481 C C . ARG A 1 184 ? 27.904 -6.770 -31.480 1.00 63.91 184 ARG A C 1
ATOM 1483 O O . ARG A 1 184 ? 28.712 -5.979 -31.958 1.00 63.91 184 ARG A O 1
ATOM 1490 N N . PHE A 1 185 ? 26.987 -6.383 -30.593 1.00 63.28 185 PHE A N 1
ATOM 1491 C CA . PHE A 1 185 ? 26.767 -4.988 -30.210 1.00 63.28 185 PHE A CA 1
ATOM 1492 C C . PHE A 1 185 ? 26.929 -4.729 -28.700 1.00 63.28 185 PHE A C 1
ATOM 1494 O O . PHE A 1 185 ? 26.712 -3.608 -28.228 1.00 63.28 185 PHE A O 1
ATOM 1501 N N . TYR A 1 186 ? 27.318 -5.748 -27.933 1.00 62.19 186 TYR A N 1
ATOM 1502 C CA . TYR A 1 186 ? 27.617 -5.644 -26.506 1.00 62.19 186 TYR A CA 1
ATOM 1503 C C . TYR A 1 186 ? 28.998 -4.991 -26.279 1.00 62.19 186 TYR A C 1
ATOM 1505 O O . TYR A 1 186 ? 29.919 -5.270 -27.046 1.00 62.19 186 TYR A O 1
ATOM 1513 N N . PRO A 1 187 ? 29.204 -4.154 -25.237 1.00 62.16 187 PRO A N 1
ATOM 1514 C CA . PRO A 1 187 ? 28.280 -3.756 -24.162 1.00 62.16 187 PRO A CA 1
ATOM 1515 C C . PRO A 1 187 ? 27.454 -2.481 -24.428 1.00 62.16 187 PRO A C 1
ATOM 1517 O O . PRO A 1 187 ? 26.727 -2.036 -23.543 1.00 62.16 187 PRO A O 1
ATOM 1520 N N . PHE A 1 188 ? 27.553 -1.864 -25.607 1.00 74.19 188 PHE A N 1
ATOM 1521 C CA . PHE A 1 188 ? 27.107 -0.478 -25.835 1.00 74.19 188 PHE A CA 1
ATOM 1522 C C . PHE A 1 188 ? 25.707 -0.340 -26.456 1.00 74.19 188 PHE A C 1
ATOM 1524 O O . PHE A 1 188 ? 25.459 0.584 -27.237 1.00 74.19 188 PHE A O 1
ATOM 1531 N N . CYS A 1 189 ? 24.788 -1.249 -26.117 1.00 81.38 189 CYS A N 1
ATOM 1532 C CA . CYS A 1 189 ? 23.404 -1.199 -26.587 1.00 81.38 189 CYS A CA 1
ATOM 1533 C C . CYS A 1 189 ? 22.429 -0.728 -25.516 1.00 81.38 189 CYS A C 1
ATOM 1535 O O . CYS A 1 189 ? 22.503 -1.131 -24.355 1.00 81.38 189 CYS A O 1
ATOM 1537 N N . HIS A 1 190 ? 21.446 0.058 -25.945 1.00 87.88 190 HIS A N 1
ATOM 1538 C CA . HIS A 1 190 ? 20.313 0.456 -25.121 1.00 87.88 190 HIS A CA 1
ATOM 1539 C C . HIS A 1 190 ? 18.996 0.139 -25.825 1.00 87.88 190 HIS A C 1
ATOM 1541 O O . HIS A 1 190 ? 18.877 0.292 -27.041 1.00 87.88 190 HIS A O 1
ATOM 1547 N N . LEU A 1 191 ? 17.993 -0.259 -25.042 1.00 92.31 191 LEU A N 1
ATOM 1548 C CA . LEU A 1 191 ? 16.602 -0.272 -25.480 1.00 92.31 191 LEU A CA 1
ATOM 1549 C C . LEU A 1 191 ? 15.993 1.098 -25.176 1.00 92.31 191 LEU A C 1
ATOM 1551 O O . LEU A 1 191 ? 15.967 1.532 -24.024 1.00 92.31 191 LEU A O 1
ATOM 1555 N N . ILE A 1 192 ? 15.532 1.799 -26.207 1.00 93.12 192 ILE A N 1
ATOM 1556 C CA . ILE A 1 192 ? 14.957 3.143 -26.097 1.00 93.12 192 ILE A CA 1
ATOM 1557 C C . ILE A 1 192 ? 13.494 3.094 -26.521 1.00 93.12 192 ILE A C 1
ATOM 1559 O O . ILE A 1 192 ? 13.149 2.497 -27.540 1.00 93.12 192 ILE A O 1
ATOM 1563 N N . LEU A 1 193 ? 12.630 3.730 -25.734 1.00 95.50 193 LEU A N 1
ATOM 1564 C CA . LEU A 1 193 ? 11.226 3.908 -26.077 1.00 95.50 193 LEU A CA 1
ATOM 1565 C C . LEU A 1 193 ? 11.071 5.176 -26.923 1.00 95.50 193 LEU A C 1
ATOM 1567 O O . LEU A 1 193 ? 11.468 6.257 -26.490 1.00 95.50 193 LEU A O 1
ATOM 1571 N N . TYR A 1 194 ? 10.458 5.058 -28.095 1.00 95.06 194 TYR A N 1
ATOM 1572 C CA . TYR A 1 194 ? 10.209 6.150 -29.035 1.00 95.06 194 TYR A CA 1
ATOM 1573 C C . TYR A 1 194 ? 8.716 6.412 -29.189 1.00 95.06 194 TYR A C 1
ATOM 1575 O O . TYR A 1 194 ? 7.928 5.473 -29.299 1.00 95.06 194 TYR A O 1
ATOM 1583 N N . THR A 1 195 ? 8.315 7.678 -29.239 1.00 95.81 195 THR A N 1
ATOM 1584 C CA . THR A 1 195 ? 6.978 8.082 -29.696 1.00 95.81 195 THR A CA 1
ATOM 1585 C C . THR A 1 195 ? 6.852 7.909 -31.215 1.00 95.81 195 THR A C 1
ATOM 1587 O O . THR A 1 195 ? 7.850 7.756 -31.921 1.00 95.81 195 THR A O 1
ATOM 1590 N N . LEU A 1 196 ? 5.624 7.923 -31.750 1.00 93.31 196 LEU A N 1
ATOM 1591 C CA . LEU A 1 196 ? 5.391 7.761 -33.196 1.00 93.31 196 LEU A CA 1
ATOM 1592 C C . LEU A 1 196 ? 6.047 8.840 -34.073 1.00 93.31 196 LEU A C 1
ATOM 1594 O O . LEU A 1 196 ? 6.374 8.552 -35.220 1.00 93.31 196 LEU A O 1
ATOM 1598 N N . ASP A 1 197 ? 6.267 10.045 -33.545 1.00 92.81 197 ASP A N 1
ATOM 1599 C CA . ASP A 1 197 ? 6.996 11.129 -34.221 1.00 92.81 197 ASP A CA 1
ATOM 1600 C C . ASP A 1 197 ? 8.529 10.963 -34.148 1.00 92.81 197 ASP A C 1
ATOM 1602 O O . ASP A 1 197 ? 9.269 11.868 -34.522 1.00 92.81 197 ASP A O 1
ATOM 1606 N N . GLY A 1 198 ? 9.016 9.822 -33.648 1.00 89.31 198 GLY A N 1
ATOM 1607 C CA . GLY A 1 198 ? 10.438 9.485 -33.580 1.00 89.31 198 GLY A CA 1
ATOM 1608 C C . GLY A 1 198 ? 11.191 10.116 -32.408 1.00 89.31 198 GLY A C 1
ATOM 1609 O O . GLY A 1 198 ? 12.399 9.912 -32.290 1.00 89.31 198 GLY A O 1
ATOM 1610 N N . LYS A 1 199 ? 10.523 10.854 -31.509 1.00 92.56 199 LYS A N 1
ATOM 1611 C CA . LYS A 1 199 ? 11.177 11.407 -30.313 1.00 92.56 199 LYS A CA 1
ATOM 1612 C C . LYS A 1 199 ? 11.420 10.324 -29.263 1.00 92.56 199 LYS A C 1
ATOM 1614 O O . LYS A 1 199 ? 10.580 9.462 -29.015 1.00 92.56 199 LYS A O 1
ATOM 1619 N N . SER A 1 200 ? 12.568 10.390 -28.594 1.00 92.25 200 SER A N 1
ATOM 1620 C CA . SER A 1 200 ? 12.868 9.501 -27.469 1.00 92.25 200 SER A CA 1
ATOM 1621 C C . SER A 1 200 ? 12.023 9.872 -26.244 1.00 92.25 200 SER A C 1
ATOM 1623 O O . SER A 1 200 ? 12.038 11.011 -25.771 1.00 92.25 200 SER A O 1
ATOM 1625 N N . ALA A 1 201 ? 11.282 8.902 -25.712 1.00 91.94 201 ALA A N 1
ATOM 1626 C CA . ALA A 1 201 ? 10.531 9.029 -24.468 1.00 91.94 201 ALA A CA 1
ATOM 1627 C C . ALA A 1 201 ? 11.411 8.764 -23.231 1.00 91.94 201 ALA A C 1
ATOM 1629 O O . ALA A 1 201 ? 11.166 9.377 -22.179 1.00 91.94 201 ALA A O 1
ATOM 1630 N N . GLY A 1 202 ? 12.418 7.889 -23.373 1.00 91.56 202 GLY A N 1
ATOM 1631 C CA . GLY A 1 202 ? 13.391 7.495 -22.349 1.00 91.56 202 GLY A CA 1
ATOM 1632 C C . GLY A 1 202 ? 14.000 6.106 -22.602 1.00 91.56 202 GLY A C 1
ATOM 1633 O O . GLY A 1 202 ? 13.607 5.406 -23.536 1.00 91.56 202 GLY A O 1
ATOM 1634 N N . ILE A 1 203 ? 14.958 5.701 -21.763 1.00 91.12 203 ILE A N 1
ATOM 1635 C CA . ILE A 1 203 ? 15.608 4.380 -21.843 1.00 91.12 203 ILE A CA 1
ATOM 1636 C C . ILE A 1 203 ? 14.776 3.350 -21.071 1.00 91.12 203 ILE A C 1
ATOM 1638 O O . ILE A 1 203 ? 14.375 3.591 -19.930 1.00 91.12 203 ILE A O 1
ATOM 1642 N N . VAL A 1 204 ? 14.561 2.184 -21.672 1.00 91.19 204 VAL A N 1
ATOM 1643 C CA . VAL A 1 204 ? 13.982 1.012 -21.014 1.00 91.19 204 VAL A CA 1
ATOM 1644 C C . VAL A 1 204 ? 15.042 0.386 -20.106 1.00 91.19 204 VAL A C 1
ATOM 1646 O O . VAL A 1 204 ? 16.051 -0.140 -20.579 1.00 91.19 204 VAL A O 1
ATOM 1649 N N . PHE A 1 205 ? 14.835 0.458 -18.789 1.00 82.44 205 PHE A N 1
ATOM 1650 C CA .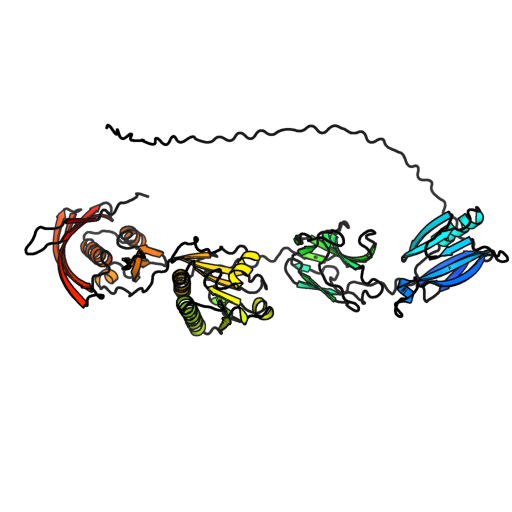 PHE A 1 205 ? 15.801 -0.060 -17.821 1.00 82.44 205 PHE A CA 1
ATOM 1651 C C . PHE A 1 205 ? 15.776 -1.592 -17.796 1.00 82.44 205 PHE A C 1
ATOM 1653 O O . PHE A 1 205 ? 14.908 -2.209 -17.182 1.00 82.44 205 PHE A O 1
ATOM 1660 N N . CYS A 1 206 ? 16.749 -2.207 -18.460 1.00 79.50 206 CYS A N 1
ATOM 1661 C CA . CYS A 1 206 ? 16.985 -3.641 -18.408 1.00 79.50 206 CYS A CA 1
ATOM 1662 C C . CYS A 1 206 ? 18.493 -3.916 -18.465 1.00 79.50 206 CYS A C 1
ATOM 1664 O O . CYS A 1 206 ? 19.247 -3.228 -19.153 1.00 79.50 206 CYS A O 1
ATOM 1666 N N . LYS A 1 207 ? 18.950 -4.917 -17.707 1.00 77.31 207 LYS A N 1
ATOM 1667 C CA . LYS A 1 207 ? 20.336 -5.385 -17.773 1.00 77.31 207 LYS A CA 1
ATOM 1668 C C . LYS A 1 207 ? 20.449 -6.323 -18.971 1.00 77.31 207 LYS A C 1
ATOM 1670 O O . LYS A 1 207 ? 19.867 -7.402 -18.931 1.00 77.31 207 LYS A O 1
ATOM 1675 N N . ILE A 1 208 ? 21.169 -5.900 -20.007 1.00 80.69 208 ILE A N 1
ATOM 1676 C CA . ILE A 1 208 ? 21.486 -6.740 -21.166 1.00 80.69 208 ILE A CA 1
ATOM 1677 C C . ILE A 1 208 ? 22.675 -7.630 -20.792 1.00 80.69 208 ILE A C 1
ATOM 1679 O O . ILE A 1 208 ? 23.697 -7.132 -20.324 1.00 80.69 208 ILE A O 1
ATOM 1683 N N . GLN A 1 209 ? 22.534 -8.940 -20.961 1.00 81.44 209 GLN A N 1
ATOM 1684 C CA . GLN A 1 209 ? 23.589 -9.940 -20.788 1.00 81.44 209 GLN A CA 1
ATOM 1685 C C . GLN A 1 209 ? 23.979 -10.531 -22.153 1.00 81.44 209 GLN A C 1
ATOM 1687 O O . GLN A 1 209 ? 23.171 -10.536 -23.085 1.00 81.44 209 GLN A O 1
ATOM 1692 N N . LYS A 1 210 ? 25.214 -11.036 -22.283 1.00 80.50 210 LYS A N 1
ATOM 1693 C CA . LYS A 1 210 ? 25.658 -11.773 -23.483 1.00 80.50 210 LYS A CA 1
ATOM 1694 C C . LYS A 1 210 ? 24.712 -12.961 -23.731 1.00 80.50 210 LYS A C 1
ATOM 1696 O O . LYS A 1 210 ? 24.273 -13.591 -22.772 1.00 80.50 210 LYS A O 1
ATOM 1701 N N . GLY A 1 211 ? 24.347 -13.220 -24.987 1.00 85.38 211 GLY A N 1
ATOM 1702 C CA . GLY A 1 211 ? 23.404 -14.287 -25.354 1.00 85.38 211 GLY A CA 1
ATOM 1703 C C . GLY A 1 211 ? 21.918 -13.993 -25.078 1.00 85.38 211 GLY A C 1
ATOM 1704 O O . GLY A 1 211 ? 21.055 -14.779 -25.462 1.00 85.38 211 GLY A O 1
ATOM 1705 N N . GLN A 1 212 ? 21.571 -12.875 -24.430 1.00 89.12 212 GLN A N 1
ATOM 1706 C CA . GLN A 1 212 ? 20.189 -12.604 -24.025 1.00 89.12 212 GLN A CA 1
ATOM 1707 C C . GLN A 1 212 ? 19.315 -12.123 -25.196 1.00 89.12 212 GLN A C 1
ATOM 1709 O O . GLN A 1 212 ? 19.640 -11.148 -25.872 1.00 89.12 212 GLN A O 1
ATOM 1714 N N . THR A 1 213 ? 18.155 -12.761 -25.374 1.00 93.81 213 THR A N 1
ATOM 1715 C CA . THR A 1 213 ? 17.132 -12.414 -26.386 1.00 93.81 213 THR A CA 1
ATOM 1716 C C . THR A 1 213 ? 15.824 -11.890 -25.787 1.00 93.81 213 THR A C 1
ATOM 1718 O O . THR A 1 213 ? 14.877 -11.589 -26.512 1.00 93.81 213 THR A O 1
ATOM 1721 N N . SER A 1 214 ? 15.741 -11.800 -24.458 1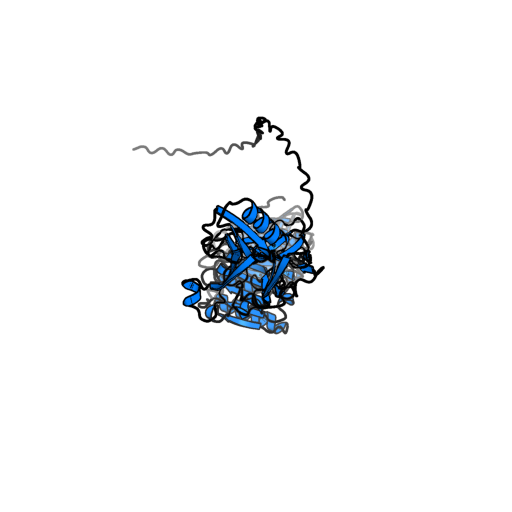.00 94.00 214 SER A N 1
ATOM 1722 C CA . SER A 1 214 ? 14.502 -11.535 -23.726 1.00 94.00 214 SER A CA 1
ATOM 1723 C C . SER A 1 214 ? 14.752 -10.632 -22.520 1.00 94.00 214 SER A C 1
ATOM 1725 O O . SER A 1 214 ? 15.600 -10.943 -21.682 1.00 94.00 214 SER A O 1
ATOM 1727 N N . PHE A 1 215 ? 14.011 -9.531 -22.404 1.00 92.50 215 PHE A N 1
ATOM 1728 C CA . PHE A 1 215 ? 14.227 -8.478 -21.409 1.00 92.50 215 PHE A CA 1
ATOM 1729 C C . PHE A 1 215 ? 12.924 -8.154 -20.684 1.00 92.50 215 PHE A C 1
ATOM 1731 O O . PHE A 1 215 ? 11.930 -7.800 -21.312 1.00 92.50 215 PHE A O 1
ATOM 1738 N N . LYS A 1 216 ? 12.921 -8.239 -19.352 1.00 91.00 216 LYS A N 1
ATOM 1739 C CA . LYS A 1 216 ? 11.772 -7.811 -18.546 1.00 91.00 216 LYS A CA 1
ATOM 1740 C C . LYS A 1 216 ? 11.811 -6.300 -18.348 1.00 91.00 216 LYS A C 1
ATOM 1742 O O . LYS A 1 216 ? 12.849 -5.769 -17.956 1.00 91.00 216 LYS A O 1
ATOM 1747 N N . TRP A 1 217 ? 10.683 -5.638 -18.565 1.00 93.12 217 TRP A N 1
ATOM 1748 C CA . TRP A 1 217 ? 10.517 -4.206 -18.345 1.00 93.12 217 TRP A CA 1
ATOM 1749 C C . TRP A 1 217 ? 9.250 -3.928 -17.538 1.00 93.12 217 TRP A C 1
ATOM 1751 O O . TRP A 1 217 ? 8.161 -4.354 -17.915 1.00 93.12 217 TRP A O 1
ATOM 1761 N N . ASP A 1 218 ? 9.408 -3.196 -16.436 1.00 88.69 218 ASP A N 1
ATOM 1762 C CA . ASP A 1 218 ? 8.309 -2.547 -15.726 1.00 88.69 218 ASP A CA 1
ATOM 1763 C C . ASP A 1 218 ? 7.940 -1.239 -16.439 1.00 88.69 218 ASP A C 1
ATOM 1765 O O . ASP A 1 218 ? 8.661 -0.238 -16.373 1.00 88.69 218 ASP A O 1
ATOM 1769 N N . THR A 1 219 ? 6.796 -1.260 -17.115 1.00 91.19 219 THR A N 1
ATOM 1770 C CA . THR A 1 219 ? 6.277 -0.141 -17.914 1.00 91.19 219 THR A CA 1
ATOM 1771 C C . THR A 1 219 ? 5.854 1.077 -17.086 1.00 91.19 219 THR A C 1
ATOM 1773 O O . THR A 1 219 ? 5.326 2.037 -17.644 1.00 91.19 219 THR A O 1
ATOM 1776 N N . GLU A 1 220 ? 6.063 1.092 -15.767 1.00 89.06 220 GLU A N 1
ATOM 1777 C CA . GLU A 1 220 ? 5.862 2.285 -14.944 1.00 89.06 220 GLU A CA 1
ATOM 1778 C C . GLU A 1 220 ? 6.934 3.354 -15.183 1.00 89.06 220 GLU A C 1
ATOM 1780 O O . GLU A 1 220 ? 6.629 4.554 -15.180 1.00 89.06 220 GLU A O 1
ATOM 1785 N N . THR A 1 221 ? 8.186 2.942 -15.402 1.00 89.94 221 THR A N 1
ATOM 1786 C CA . THR A 1 221 ? 9.325 3.866 -15.403 1.00 89.94 221 THR A CA 1
ATOM 1787 C C . THR A 1 221 ? 10.253 3.710 -16.604 1.00 89.94 221 THR A C 1
ATOM 1789 O O . THR A 1 221 ? 10.451 2.633 -17.167 1.00 89.94 221 THR A O 1
ATOM 1792 N N . LEU A 1 222 ? 10.840 4.841 -16.987 1.00 89.44 222 LEU A N 1
ATOM 1793 C CA . LEU A 1 222 ? 11.943 4.967 -17.930 1.00 89.44 222 LEU A CA 1
ATOM 1794 C C . LEU A 1 222 ? 13.119 5.633 -17.228 1.00 89.44 222 LEU A C 1
ATOM 1796 O O . LEU A 1 222 ? 12.936 6.489 -16.356 1.00 89.44 222 LEU A O 1
ATOM 1800 N N . TYR A 1 223 ? 14.329 5.298 -17.655 1.00 84.06 223 TYR A N 1
ATOM 1801 C CA . TYR A 1 223 ? 15.521 6.017 -17.236 1.00 84.06 223 TYR A CA 1
ATOM 1802 C C . TYR A 1 223 ? 15.677 7.294 -18.064 1.00 84.06 223 TYR A C 1
ATOM 1804 O O . TYR A 1 223 ? 15.519 7.279 -19.291 1.00 84.06 223 TYR A O 1
ATOM 1812 N N . ASN A 1 224 ? 15.979 8.407 -17.393 1.00 77.19 224 ASN A N 1
ATOM 1813 C CA . ASN A 1 224 ? 16.306 9.643 -18.089 1.00 77.19 224 ASN A CA 1
ATOM 1814 C C . ASN A 1 224 ? 17.727 9.557 -18.660 1.00 77.19 224 ASN A C 1
ATOM 1816 O O . ASN A 1 224 ? 18.631 9.004 -18.033 1.00 77.19 224 ASN A O 1
ATOM 1820 N N . TYR A 1 225 ? 17.906 10.090 -19.860 1.00 65.50 225 TYR A N 1
ATOM 1821 C CA . TYR A 1 225 ? 19.144 10.001 -20.619 1.00 65.50 225 TYR A CA 1
ATOM 1822 C C . TYR A 1 225 ? 20.233 10.872 -19.985 1.00 65.50 225 TYR A C 1
ATOM 1824 O O . TYR A 1 225 ? 20.267 12.074 -20.225 1.00 65.50 225 TYR A O 1
ATOM 1832 N N . CYS A 1 226 ? 21.116 10.296 -19.170 1.00 48.72 226 CYS A N 1
ATOM 1833 C CA . CYS A 1 226 ? 22.315 10.982 -18.693 1.00 48.72 226 CYS A CA 1
ATOM 1834 C C . CYS A 1 226 ? 23.475 9.989 -18.669 1.00 48.72 226 CYS A C 1
ATOM 1836 O O . CYS A 1 226 ? 23.356 8.923 -18.069 1.00 48.72 226 CYS A O 1
ATOM 1838 N N . GLY A 1 227 ? 24.562 10.348 -19.357 1.00 52.41 227 GLY A N 1
ATOM 1839 C CA . GLY A 1 227 ? 25.733 9.513 -19.606 1.00 52.41 227 GLY A CA 1
ATOM 1840 C C . GLY A 1 227 ? 26.366 8.882 -18.365 1.00 52.41 227 GLY A C 1
ATOM 1841 O O . GLY A 1 227 ? 26.033 9.193 -17.222 1.00 52.41 227 GLY A O 1
ATOM 1842 N N . CYS A 1 228 ? 27.284 7.961 -18.646 1.00 43.09 228 CYS A N 1
ATOM 1843 C CA . CYS A 1 228 ? 28.052 7.131 -17.726 1.00 43.09 228 CYS A CA 1
ATOM 1844 C C . CYS A 1 228 ? 28.396 7.873 -16.416 1.00 43.09 228 CYS A C 1
ATOM 1846 O O . CYS A 1 228 ? 29.349 8.644 -16.382 1.00 43.09 228 CYS A O 1
ATOM 1848 N N . GLY A 1 229 ? 27.610 7.667 -15.350 1.00 53.16 229 GLY A N 1
ATOM 1849 C CA . GLY A 1 229 ? 27.939 8.179 -14.011 1.00 53.16 229 GLY A CA 1
ATOM 1850 C C . GLY A 1 229 ? 26.812 8.756 -13.147 1.00 53.16 229 GLY A C 1
ATOM 1851 O O . GLY A 1 229 ? 27.093 9.136 -12.014 1.00 53.16 229 GLY A O 1
ATOM 1852 N N . LEU A 1 230 ? 25.553 8.841 -13.595 1.00 45.00 230 LEU A N 1
ATOM 1853 C CA . LEU A 1 230 ? 24.545 9.620 -12.856 1.00 45.00 230 LEU A CA 1
ATOM 1854 C C . LEU A 1 230 ? 23.384 8.809 -12.263 1.00 45.00 230 LEU A C 1
ATOM 1856 O O . LEU A 1 230 ? 22.769 7.960 -12.909 1.00 45.00 230 LEU A O 1
ATOM 1860 N N . LYS A 1 231 ? 23.062 9.176 -11.013 1.00 53.66 231 LYS A N 1
ATOM 1861 C CA . LYS A 1 231 ? 21.821 8.937 -10.258 1.00 53.66 231 LYS A CA 1
ATOM 1862 C C . LYS A 1 231 ? 20.606 9.442 -11.057 1.00 53.66 231 LYS A C 1
ATOM 1864 O O . LYS A 1 231 ? 20.040 10.493 -10.754 1.00 53.66 231 LYS A O 1
ATOM 1869 N N . GLY A 1 232 ? 20.270 8.756 -12.144 1.00 55.34 232 GLY A N 1
ATOM 1870 C CA . GLY A 1 232 ? 19.205 9.146 -13.056 1.00 55.34 232 GLY A CA 1
ATOM 1871 C C . GLY A 1 232 ? 17.863 9.171 -12.335 1.00 55.34 232 GLY A C 1
ATOM 1872 O O . GLY A 1 232 ? 17.472 8.205 -11.687 1.00 55.34 232 GLY A O 1
ATOM 1873 N N . LYS A 1 233 ? 17.148 10.294 -12.439 1.00 72.50 233 LYS A N 1
ATOM 1874 C CA . LYS A 1 233 ? 15.754 10.379 -11.998 1.00 72.50 233 LYS A CA 1
ATOM 1875 C C . LYS A 1 233 ? 14.910 9.516 -12.937 1.00 72.50 233 LYS A C 1
ATOM 1877 O O . LYS A 1 233 ? 14.928 9.738 -14.148 1.00 72.50 233 LYS A O 1
ATOM 1882 N N . TYR A 1 234 ? 14.176 8.555 -12.385 1.00 82.50 234 TYR A N 1
ATOM 1883 C CA . TYR A 1 234 ? 13.168 7.808 -13.132 1.00 82.50 234 TYR A CA 1
ATOM 1884 C C . TYR A 1 234 ? 12.092 8.765 -13.655 1.00 82.50 234 TYR A C 1
ATOM 1886 O O . TYR A 1 234 ? 11.647 9.675 -12.950 1.00 82.50 234 TYR A O 1
ATOM 1894 N N . LYS A 1 235 ? 11.664 8.556 -14.898 1.00 88.88 235 LYS A N 1
ATOM 1895 C CA . LYS A 1 235 ? 10.552 9.269 -15.528 1.00 88.88 235 LYS A CA 1
ATOM 1896 C C . LYS A 1 235 ? 9.381 8.307 -15.675 1.00 88.88 235 LYS A C 1
ATOM 1898 O O . LYS A 1 235 ? 9.563 7.200 -16.168 1.00 88.88 235 LYS A O 1
ATOM 1903 N N . LYS A 1 236 ? 8.179 8.728 -15.278 1.00 91.19 236 LYS A N 1
ATOM 1904 C CA . LYS A 1 236 ? 6.969 7.921 -15.483 1.00 91.19 236 LYS A CA 1
ATOM 1905 C C . LYS A 1 236 ? 6.646 7.809 -16.973 1.00 91.19 236 LYS A C 1
ATOM 1907 O O . LYS A 1 236 ? 6.670 8.820 -17.685 1.00 91.19 236 LYS A O 1
ATOM 1912 N N . VAL A 1 237 ? 6.326 6.601 -17.426 1.00 93.88 237 VAL A N 1
ATOM 1913 C CA . VAL A 1 237 ? 5.769 6.377 -18.767 1.00 93.88 237 VAL A CA 1
ATOM 1914 C C . VAL A 1 237 ? 4.396 7.043 -18.841 1.00 93.88 237 VAL A C 1
ATOM 1916 O O . VAL A 1 237 ? 3.638 7.039 -17.870 1.00 93.88 237 VAL A O 1
ATOM 1919 N N . LYS A 1 238 ? 4.081 7.660 -19.981 1.00 95.25 238 LYS A N 1
ATOM 1920 C CA . LYS A 1 238 ? 2.751 8.216 -20.250 1.00 95.25 238 LYS A CA 1
ATOM 1921 C C . LYS A 1 238 ? 1.975 7.255 -21.154 1.00 95.25 238 LYS A C 1
ATOM 1923 O O . LYS A 1 238 ? 2.602 6.532 -21.922 1.00 95.25 238 LYS A O 1
ATOM 1928 N N . PRO A 1 239 ? 0.635 7.238 -21.092 1.00 96.56 239 PRO A N 1
ATOM 1929 C CA . PRO A 1 239 ? -0.149 6.489 -22.061 1.00 96.56 239 PRO A CA 1
ATOM 1930 C C . PRO A 1 239 ? 0.089 7.025 -23.475 1.00 96.56 239 PRO A C 1
ATOM 1932 O O . PRO A 1 239 ? 0.223 8.237 -23.658 1.00 96.56 239 PRO A O 1
ATOM 1935 N N . GLY A 1 240 ? 0.127 6.145 -24.471 1.00 96.56 240 GLY A N 1
ATOM 1936 C CA . GLY A 1 240 ? 0.381 6.533 -25.856 1.00 96.56 240 GLY A CA 1
ATOM 1937 C C . GLY A 1 240 ? 0.753 5.362 -26.757 1.00 96.56 240 GLY A C 1
ATOM 1938 O O . GLY A 1 240 ? 0.750 4.210 -26.331 1.00 96.56 240 GLY A O 1
ATOM 1939 N N . ILE A 1 241 ? 1.078 5.669 -28.012 1.00 97.19 241 ILE A N 1
ATOM 1940 C CA . ILE A 1 241 ? 1.570 4.693 -28.990 1.00 97.19 241 ILE A CA 1
ATOM 1941 C C . ILE A 1 241 ? 3.077 4.887 -29.145 1.00 97.19 241 ILE A C 1
ATOM 1943 O O . ILE A 1 241 ? 3.549 6.006 -29.368 1.00 97.19 241 ILE A O 1
ATOM 1947 N N . TYR A 1 242 ? 3.816 3.791 -29.033 1.00 97.69 242 TYR A N 1
ATOM 1948 C CA . TYR A 1 242 ? 5.268 3.774 -28.963 1.00 97.69 242 TYR A CA 1
ATOM 1949 C C . TYR A 1 242 ? 5.883 2.750 -29.916 1.00 97.69 242 TYR A C 1
ATOM 1951 O O . TYR A 1 242 ? 5.201 1.879 -30.453 1.00 97.69 242 TYR A O 1
ATOM 1959 N N . ARG A 1 243 ? 7.198 2.855 -30.101 1.00 97.31 243 ARG A N 1
ATOM 1960 C CA . ARG A 1 243 ? 8.083 1.822 -30.653 1.00 97.31 243 ARG A CA 1
ATOM 1961 C C . ARG A 1 243 ? 9.248 1.609 -29.692 1.00 97.31 243 ARG A C 1
ATOM 1963 O O . ARG A 1 243 ? 9.644 2.544 -29.001 1.00 97.31 243 ARG A O 1
ATOM 1970 N N . ILE A 1 244 ? 9.812 0.409 -29.654 1.00 96.06 244 ILE A N 1
ATOM 1971 C CA . ILE A 1 244 ? 11.073 0.140 -28.956 1.00 96.06 244 ILE A CA 1
ATOM 1972 C C . ILE A 1 244 ? 12.168 0.040 -30.007 1.00 96.06 244 ILE A C 1
ATOM 1974 O O . ILE A 1 244 ? 12.029 -0.698 -30.979 1.00 96.06 244 ILE A O 1
ATOM 1978 N N . GLY A 1 245 ? 13.235 0.810 -29.829 1.00 93.50 245 GLY A N 1
ATOM 1979 C CA . GLY A 1 245 ? 14.422 0.755 -30.671 1.00 93.50 245 GLY A CA 1
ATOM 1980 C C . GLY A 1 245 ? 15.609 0.173 -29.918 1.00 93.50 245 GLY A C 1
ATOM 1981 O O . GLY A 1 245 ? 15.793 0.458 -28.735 1.00 93.50 245 GLY A O 1
ATOM 1982 N N . ILE A 1 246 ? 16.422 -0.618 -30.610 1.00 91.88 246 ILE A N 1
ATOM 1983 C CA . ILE A 1 246 ? 17.760 -1.011 -30.156 1.00 91.88 246 ILE A CA 1
ATOM 1984 C C . ILE A 1 246 ? 18.732 0.010 -30.721 1.00 91.88 246 ILE A C 1
ATOM 1986 O O . ILE A 1 246 ? 18.782 0.189 -31.937 1.00 91.88 246 ILE A O 1
ATOM 1990 N N . VAL A 1 247 ? 19.485 0.681 -29.858 1.00 88.06 247 VAL A N 1
ATOM 1991 C CA . VAL A 1 247 ? 20.390 1.763 -30.257 1.00 88.06 247 VAL A CA 1
ATOM 1992 C C . VAL A 1 247 ? 21.815 1.416 -29.870 1.00 88.06 247 VAL A C 1
ATOM 1994 O O . VAL A 1 247 ? 22.062 1.046 -28.720 1.00 88.06 247 VAL A O 1
ATOM 1997 N N . ARG A 1 248 ? 22.736 1.557 -30.828 1.00 81.25 248 ARG A N 1
ATOM 1998 C CA . ARG A 1 248 ? 24.182 1.449 -30.606 1.00 81.25 248 ARG A CA 1
ATOM 1999 C C . ARG A 1 248 ? 24.740 2.837 -30.336 1.00 81.25 248 ARG A C 1
ATOM 2001 O O . ARG A 1 248 ? 24.533 3.726 -31.154 1.00 81.25 248 ARG A O 1
ATOM 2008 N N . GLU A 1 249 ? 25.451 2.976 -29.221 1.00 69.75 249 GLU A N 1
ATOM 2009 C CA . GLU A 1 249 ? 26.137 4.199 -28.788 1.00 69.75 249 GLU A CA 1
ATOM 2010 C C . GLU A 1 249 ? 25.246 5.443 -28.632 1.00 69.75 249 GLU A C 1
ATOM 2012 O O . GLU A 1 249 ? 24.700 6.028 -29.565 1.00 69.75 249 GLU A O 1
ATOM 2017 N N . ALA A 1 250 ? 25.175 5.923 -27.392 1.00 55.88 250 ALA A N 1
ATOM 2018 C CA . ALA A 1 250 ? 24.336 7.046 -26.999 1.00 55.88 250 ALA A CA 1
ATOM 2019 C C . ALA A 1 250 ? 24.628 8.378 -27.739 1.00 55.88 250 ALA A C 1
ATOM 2021 O O . ALA A 1 250 ? 23.812 9.300 -27.728 1.00 55.88 250 ALA A O 1
ATOM 2022 N N . LYS A 1 251 ? 25.797 8.547 -28.357 1.00 57.28 251 LYS A N 1
ATOM 2023 C CA . LYS A 1 251 ? 26.130 9.819 -29.017 1.00 57.28 251 LYS A CA 1
ATOM 2024 C C . LYS A 1 251 ? 25.581 9.918 -30.438 1.00 57.28 251 LYS A C 1
ATOM 2026 O O . LYS A 1 251 ? 25.235 11.016 -30.857 1.00 57.28 251 LYS A O 1
ATOM 2031 N N . GLU A 1 252 ? 25.446 8.795 -31.138 1.00 59.56 252 GLU A N 1
ATOM 2032 C CA . GLU A 1 252 ? 25.065 8.781 -32.556 1.00 59.56 252 GLU A CA 1
ATOM 2033 C C . GLU A 1 252 ? 23.605 8.365 -32.785 1.00 59.56 252 GLU A C 1
ATOM 2035 O O . GLU A 1 252 ? 23.088 8.520 -33.889 1.00 59.56 252 GLU A O 1
ATOM 2040 N N . ASN A 1 253 ? 22.906 7.880 -31.745 1.00 66.75 253 ASN A N 1
ATOM 2041 C CA . ASN A 1 253 ? 21.496 7.464 -31.801 1.00 66.75 253 ASN A CA 1
ATOM 2042 C C . ASN A 1 253 ? 21.181 6.516 -32.971 1.00 66.75 253 ASN A C 1
ATOM 2044 O O . ASN A 1 253 ? 20.079 6.527 -33.528 1.00 66.75 253 ASN A O 1
ATOM 2048 N N . ARG A 1 254 ? 22.140 5.665 -33.346 1.00 79.81 254 ARG A N 1
ATOM 2049 C CA . ARG A 1 254 ? 21.963 4.768 -34.480 1.00 79.81 254 ARG A CA 1
ATOM 2050 C C . ARG A 1 254 ? 21.044 3.610 -34.105 1.00 79.81 254 ARG A C 1
ATOM 2052 O O . ARG A 1 254 ? 21.411 2.730 -33.327 1.00 79.81 254 ARG A O 1
ATOM 2059 N N . ILE A 1 255 ? 19.849 3.609 -34.689 1.00 86.19 255 ILE A N 1
ATOM 2060 C CA . ILE A 1 255 ? 18.842 2.564 -34.494 1.00 86.19 255 ILE A CA 1
ATOM 2061 C C . ILE A 1 255 ? 19.254 1.321 -35.297 1.00 86.19 255 ILE A C 1
ATOM 2063 O O . ILE A 1 255 ? 19.307 1.358 -36.524 1.00 86.19 255 ILE A O 1
ATOM 2067 N N . ILE A 1 256 ? 19.551 0.224 -34.597 1.00 87.00 256 ILE A N 1
ATOM 2068 C CA . ILE A 1 256 ? 19.888 -1.090 -35.170 1.00 87.00 256 ILE A CA 1
ATOM 2069 C C . ILE A 1 256 ? 18.615 -1.836 -35.581 1.00 87.00 256 ILE A C 1
ATOM 2071 O O . ILE A 1 256 ? 18.556 -2.460 -36.635 1.00 87.00 256 ILE A O 1
ATOM 2075 N N . ALA A 1 257 ? 17.595 -1.768 -34.729 1.00 90.69 257 ALA A N 1
ATOM 2076 C CA . ALA A 1 257 ? 16.309 -2.419 -34.923 1.00 90.69 257 ALA A CA 1
ATOM 2077 C C . ALA A 1 257 ? 15.211 -1.569 -34.293 1.00 90.69 257 ALA A C 1
ATOM 2079 O O . ALA A 1 257 ? 15.447 -0.898 -33.286 1.00 90.69 257 ALA A O 1
ATOM 2080 N N . LEU A 1 258 ? 14.007 -1.618 -34.856 1.00 93.50 258 LEU A N 1
ATOM 2081 C CA . LEU A 1 258 ? 12.848 -0.881 -34.362 1.00 93.50 258 LEU A CA 1
ATOM 2082 C C . LEU A 1 258 ? 11.617 -1.786 -34.393 1.00 93.50 258 LEU A C 1
ATOM 2084 O O . LEU A 1 258 ? 11.342 -2.422 -35.410 1.00 93.50 258 LEU A O 1
ATOM 2088 N N . SER A 1 259 ? 10.879 -1.848 -33.289 1.00 96.00 259 SER A N 1
ATOM 2089 C CA . SER A 1 259 ? 9.647 -2.630 -33.204 1.00 96.00 259 SER A CA 1
ATOM 2090 C C . SER A 1 259 ? 8.538 -2.030 -34.072 1.00 96.00 259 SER A C 1
ATOM 2092 O O . SER A 1 259 ? 8.559 -0.850 -34.448 1.00 96.00 259 SER A O 1
ATOM 2094 N N . GLY A 1 260 ? 7.497 -2.829 -34.316 1.00 94.06 260 GLY A N 1
ATOM 2095 C CA . GLY A 1 260 ? 6.210 -2.291 -34.743 1.00 94.06 260 GLY A CA 1
ATOM 2096 C C . GLY A 1 260 ? 5.626 -1.335 -33.689 1.00 94.06 260 GLY A C 1
ATOM 2097 O O . GLY A 1 260 ? 6.004 -1.404 -32.514 1.00 94.06 260 GLY A O 1
ATOM 2098 N N . PRO A 1 261 ? 4.725 -0.418 -34.086 1.00 96.25 261 PRO A N 1
ATOM 2099 C CA . PRO A 1 261 ? 4.025 0.431 -33.134 1.00 96.25 261 PRO A CA 1
ATOM 2100 C C . PRO A 1 261 ? 3.121 -0.403 -32.221 1.00 96.25 261 PRO A C 1
ATOM 2102 O O . PRO A 1 261 ? 2.378 -1.253 -32.708 1.00 96.25 261 PRO A O 1
ATOM 2105 N N . PHE A 1 262 ? 3.150 -0.123 -30.923 1.00 98.00 262 PHE A N 1
ATOM 2106 C CA . PHE A 1 262 ? 2.329 -0.766 -29.895 1.00 98.00 262 PHE A CA 1
ATOM 2107 C C . PHE A 1 262 ? 1.804 0.294 -28.921 1.00 98.00 262 PHE A C 1
ATOM 2109 O O . PHE A 1 262 ? 2.339 1.403 -28.846 1.00 98.00 262 PHE A O 1
ATOM 2116 N N . SER A 1 263 ? 0.734 -0.013 -28.197 1.00 96.62 263 SER A N 1
ATOM 2117 C CA . SER A 1 263 ? 0.075 0.945 -27.307 1.00 96.62 263 SER A CA 1
ATOM 2118 C C . SER A 1 263 ? 0.417 0.658 -25.856 1.00 96.62 263 SER A C 1
ATOM 2120 O O . SER A 1 263 ? 0.300 -0.474 -25.403 1.00 96.62 263 SER A O 1
ATOM 2122 N N . ILE A 1 264 ? 0.753 1.701 -25.107 1.00 96.62 264 ILE A N 1
ATOM 2123 C CA . ILE A 1 264 ? 0.815 1.675 -23.651 1.00 96.62 264 ILE A CA 1
ATOM 2124 C C . ILE A 1 264 ? -0.430 2.395 -23.134 1.00 96.62 264 ILE A C 1
ATOM 2126 O O . ILE A 1 264 ? -0.609 3.598 -23.326 1.00 96.62 264 ILE A O 1
ATOM 2130 N N . LEU A 1 265 ? -1.324 1.637 -22.517 1.00 94.38 265 LEU A N 1
ATOM 2131 C CA . LEU A 1 265 ? -2.582 2.105 -21.954 1.00 94.38 265 LEU A CA 1
ATOM 2132 C C . LEU A 1 265 ? -2.350 2.730 -20.570 1.00 94.38 265 LEU A C 1
ATOM 2134 O O . LEU A 1 265 ? -1.374 2.375 -19.898 1.00 94.38 265 LEU A O 1
ATOM 2138 N N . PRO A 1 266 ? -3.237 3.637 -20.109 1.00 87.75 266 PRO A N 1
ATOM 2139 C CA . PRO A 1 266 ? -3.198 4.103 -18.727 1.00 87.75 266 PRO A CA 1
ATOM 2140 C C . PRO A 1 266 ? -3.189 2.926 -17.750 1.00 87.75 266 PRO A C 1
ATOM 2142 O O . PRO A 1 266 ? -3.693 1.849 -18.093 1.00 87.75 266 PRO A O 1
ATOM 2145 N N . PRO A 1 267 ? -2.635 3.120 -16.536 1.00 80.12 267 PRO A N 1
ATOM 2146 C CA . PRO A 1 267 ? -2.736 2.098 -15.514 1.00 80.12 267 PRO A CA 1
ATOM 2147 C C . PRO A 1 267 ? -4.216 1.767 -15.372 1.00 80.12 267 PRO A C 1
ATOM 2149 O O . PRO A 1 267 ? -5.047 2.671 -15.252 1.00 80.12 267 PRO A O 1
ATOM 2152 N N . GLN A 1 268 ? -4.564 0.484 -15.429 1.00 70.44 268 GLN A N 1
ATOM 2153 C CA . GLN A 1 268 ? -5.922 0.088 -15.103 1.00 70.44 268 GLN A CA 1
ATOM 2154 C C . GLN A 1 268 ? -6.123 0.523 -13.655 1.00 70.44 268 GLN A C 1
ATOM 2156 O O . GLN A 1 268 ? -5.448 0.001 -12.768 1.00 70.44 268 GLN A O 1
ATOM 2161 N N . HIS A 1 269 ? -6.959 1.542 -13.429 1.00 58.00 269 HIS A N 1
ATOM 2162 C CA . HIS A 1 269 ? -7.273 2.015 -12.088 1.00 58.00 269 HIS A CA 1
ATOM 2163 C C . HIS A 1 269 ? -7.916 0.848 -11.354 1.00 58.00 269 HIS A C 1
ATOM 2165 O O . HIS A 1 269 ? -9.119 0.605 -11.452 1.00 58.00 269 HIS A O 1
ATOM 2171 N N . LYS A 1 270 ? -7.097 0.063 -10.658 1.00 69.81 270 LYS A N 1
ATOM 2172 C CA . LYS A 1 270 ? -7.619 -0.914 -9.730 1.00 69.81 270 LYS A CA 1
ATOM 2173 C C . LYS A 1 270 ? -8.339 -0.120 -8.677 1.00 69.81 270 LYS A C 1
ATOM 2175 O O . LYS A 1 270 ? -7.752 0.790 -8.102 1.00 69.81 270 LYS A O 1
ATOM 2180 N N . LYS A 1 271 ? -9.598 -0.492 -8.461 1.00 82.81 271 LYS A N 1
ATOM 2181 C CA . LYS A 1 271 ? -10.436 0.023 -7.387 1.00 82.81 271 LYS A CA 1
ATOM 2182 C C . LYS A 1 271 ? -9.570 0.245 -6.143 1.00 82.81 271 LYS A C 1
ATOM 2184 O O . LYS A 1 271 ? -8.895 -0.694 -5.694 1.00 82.81 271 LYS A O 1
ATOM 2189 N N . ASP A 1 272 ? -9.551 1.485 -5.663 1.00 89.38 272 ASP A N 1
ATOM 2190 C CA . ASP A 1 272 ? -8.825 1.843 -4.451 1.00 89.38 272 ASP A CA 1
ATOM 2191 C C . ASP A 1 272 ? -9.301 0.948 -3.312 1.00 89.38 272 ASP A C 1
ATOM 2193 O O . ASP A 1 272 ? -10.509 0.753 -3.133 1.00 89.38 272 ASP A O 1
ATOM 2197 N N . LEU A 1 273 ? -8.345 0.383 -2.576 1.00 94.56 273 LEU A N 1
ATOM 2198 C CA . LEU A 1 273 ? -8.657 -0.469 -1.440 1.00 94.56 273 LEU A CA 1
ATOM 2199 C C . LEU A 1 273 ? -9.226 0.381 -0.305 1.00 94.56 273 LEU A C 1
ATOM 2201 O O . LEU A 1 273 ? -8.738 1.473 0.001 1.00 94.56 273 LEU A O 1
ATOM 2205 N N . LYS A 1 274 ? -10.273 -0.137 0.320 1.00 95.44 274 LYS A N 1
ATOM 2206 C CA . LYS A 1 274 ? -10.943 0.444 1.481 1.00 95.44 274 LYS A CA 1
ATOM 2207 C C . LYS A 1 274 ? -10.878 -0.549 2.621 1.00 95.44 274 LYS A C 1
ATOM 2209 O O . LYS A 1 274 ? -10.831 -1.753 2.395 1.00 95.44 274 LYS A O 1
ATOM 2214 N N . LEU A 1 275 ? -10.915 -0.063 3.857 1.00 94.19 275 LEU A N 1
ATOM 2215 C CA . LEU A 1 275 ? -10.894 -0.937 5.030 1.00 94.19 275 LEU A CA 1
ATOM 2216 C C . LEU A 1 275 ? -12.067 -1.932 5.024 1.00 94.19 275 LEU A C 1
ATOM 2218 O O . LEU A 1 275 ? -11.906 -3.053 5.487 1.00 94.19 275 LEU A O 1
ATOM 2222 N N . SER A 1 276 ? -13.194 -1.574 4.401 1.00 93.12 276 SER A N 1
ATOM 2223 C CA . SER A 1 276 ? -14.318 -2.485 4.150 1.00 93.12 276 SER A CA 1
ATOM 2224 C C . SER A 1 276 ? -14.008 -3.677 3.232 1.00 93.12 276 SER A C 1
ATOM 2226 O O . SER A 1 276 ? -14.818 -4.593 3.169 1.00 93.12 276 SER A O 1
ATOM 2228 N N . ASP A 1 277 ? -12.896 -3.666 2.488 1.00 94.88 277 ASP A N 1
ATOM 2229 C CA . ASP A 1 277 ? -12.450 -4.812 1.682 1.00 94.88 277 ASP A CA 1
ATOM 2230 C C . ASP A 1 277 ? -11.741 -5.883 2.549 1.00 94.88 277 ASP A C 1
ATOM 2232 O O . ASP A 1 277 ? -11.485 -6.993 2.078 1.00 94.88 277 ASP A O 1
ATOM 2236 N N . PHE A 1 278 ? -11.426 -5.579 3.818 1.00 95.25 278 PHE A N 1
ATOM 2237 C CA . PHE A 1 278 ? -10.983 -6.557 4.814 1.00 95.25 278 PHE A CA 1
ATOM 2238 C C . PHE A 1 278 ? -12.202 -7.242 5.471 1.00 95.25 278 PHE A C 1
ATOM 2240 O O . PHE A 1 278 ? -13.152 -6.553 5.843 1.00 95.25 278 PHE A O 1
ATOM 2247 N N . PRO A 1 279 ? -12.183 -8.574 5.682 1.00 95.75 279 PRO A N 1
ATOM 2248 C CA . PRO A 1 279 ? -11.040 -9.472 5.497 1.00 95.75 279 PRO A CA 1
ATOM 2249 C C . PRO A 1 279 ? -10.930 -10.105 4.106 1.00 95.75 279 PRO A C 1
ATOM 2251 O O . PRO A 1 279 ? -9.977 -10.837 3.863 1.00 95.75 279 PRO A O 1
ATOM 2254 N N . GLU A 1 280 ? -11.859 -9.841 3.189 1.00 95.94 280 GLU A N 1
ATOM 2255 C CA . GLU A 1 280 ? -12.000 -10.650 1.971 1.00 95.94 280 GLU A CA 1
ATOM 2256 C C . GLU A 1 280 ? -10.798 -10.616 1.031 1.00 95.94 280 GLU A C 1
ATOM 2258 O O . GLU A 1 280 ? -10.405 -11.652 0.492 1.00 95.94 280 GLU A O 1
ATOM 2263 N N . VAL A 1 281 ? -10.131 -9.470 0.888 1.00 95.56 281 VAL A N 1
ATOM 2264 C CA . VAL A 1 281 ? -8.902 -9.389 0.075 1.00 95.56 281 VAL A CA 1
ATOM 2265 C C . VAL A 1 281 ? -7.727 -10.192 0.671 1.00 95.56 281 VAL A C 1
ATOM 2267 O O . VAL A 1 281 ? -6.747 -10.460 -0.021 1.00 95.56 281 VAL A O 1
ATOM 2270 N N . PHE A 1 282 ? -7.843 -10.632 1.929 1.00 96.94 282 PHE A N 1
ATOM 2271 C CA . PHE A 1 282 ? -6.878 -11.457 2.665 1.00 96.94 282 PHE A CA 1
ATOM 2272 C C . PHE A 1 282 ? -7.332 -12.919 2.821 1.00 96.94 282 PHE A C 1
ATOM 2274 O O . PHE A 1 282 ? -6.783 -13.651 3.647 1.00 96.94 282 PHE A O 1
ATOM 2281 N N . LYS A 1 283 ? -8.316 -13.378 2.040 1.00 96.81 283 LYS A N 1
ATOM 2282 C CA . LYS A 1 283 ? -8.777 -14.775 2.082 1.00 96.81 283 LYS A CA 1
ATOM 2283 C C . LYS A 1 283 ? -7.695 -15.786 1.689 1.00 96.81 283 LYS A C 1
ATOM 2285 O O . LYS A 1 283 ? -7.636 -16.882 2.239 1.00 96.81 283 LYS A O 1
ATOM 2290 N N . GLU A 1 284 ? -6.834 -15.417 0.745 1.00 95.50 284 GLU A N 1
ATOM 2291 C CA . GLU A 1 284 ? -5.816 -16.302 0.180 1.00 95.50 284 GLU A CA 1
ATOM 2292 C C . GLU A 1 284 ? -4.415 -15.714 0.320 1.00 95.50 284 GLU A C 1
ATOM 2294 O O . GLU A 1 284 ? -4.204 -14.515 0.110 1.00 95.50 284 GLU A O 1
ATOM 2299 N N . ASN A 1 285 ? -3.435 -16.592 0.567 1.00 95.69 285 ASN A N 1
ATOM 2300 C CA . ASN A 1 285 ? -2.014 -16.248 0.619 1.00 95.69 285 ASN A CA 1
ATOM 2301 C C . ASN A 1 285 ? -1.743 -15.052 1.544 1.00 95.69 285 ASN A C 1
ATOM 2303 O O . ASN A 1 285 ? -1.118 -14.076 1.125 1.00 95.69 285 ASN A O 1
ATOM 2307 N N . THR A 1 286 ? -2.223 -15.113 2.785 1.00 98.44 286 THR A N 1
ATOM 2308 C CA . THR A 1 286 ? -2.026 -14.043 3.767 1.00 98.44 286 THR A CA 1
ATOM 2309 C C . THR A 1 286 ? -0.825 -14.326 4.657 1.00 98.44 286 THR A C 1
ATOM 2311 O O . THR A 1 286 ? -0.683 -15.415 5.214 1.00 98.44 286 THR A O 1
ATOM 2314 N N . LEU A 1 287 ? 0.042 -13.326 4.788 1.00 98.69 287 LEU A N 1
ATOM 2315 C CA . LEU A 1 287 ? 1.221 -13.346 5.642 1.00 98.69 287 LEU A CA 1
ATOM 2316 C C . LEU A 1 287 ? 1.168 -12.162 6.609 1.00 98.69 287 LEU A C 1
ATOM 2318 O O . LEU A 1 287 ? 1.207 -11.005 6.190 1.00 98.69 287 LEU A O 1
ATOM 2322 N N . ILE A 1 288 ? 1.115 -12.450 7.905 1.00 98.62 288 ILE A N 1
ATOM 2323 C CA . ILE A 1 288 ? 1.318 -11.460 8.956 1.00 98.62 288 ILE A CA 1
ATOM 2324 C C . ILE A 1 288 ? 2.822 -11.320 9.196 1.00 98.62 288 ILE A C 1
ATOM 2326 O O . ILE A 1 288 ? 3.514 -12.314 9.421 1.00 98.62 288 ILE A O 1
ATOM 2330 N N . VAL A 1 289 ? 3.323 -10.087 9.158 1.00 98.62 289 VAL A N 1
ATOM 2331 C CA . VAL A 1 289 ? 4.731 -9.772 9.413 1.00 98.62 289 VAL A CA 1
ATOM 2332 C C . VAL A 1 289 ? 4.862 -8.898 10.649 1.00 98.62 289 VAL A C 1
ATOM 2334 O O . VAL A 1 289 ? 4.220 -7.850 10.760 1.00 98.62 289 VAL A O 1
ATOM 2337 N N . THR A 1 290 ? 5.746 -9.304 11.552 1.00 98.31 290 THR A N 1
ATOM 2338 C CA . THR A 1 290 ? 6.060 -8.577 12.783 1.00 98.31 290 THR A CA 1
ATOM 2339 C C . THR A 1 290 ? 7.511 -8.103 12.799 1.00 98.31 290 THR A C 1
ATOM 2341 O O . THR A 1 290 ? 8.334 -8.573 12.016 1.00 98.31 290 THR A O 1
ATOM 2344 N N . GLY A 1 291 ? 7.865 -7.215 13.733 1.00 97.56 291 GLY A N 1
ATOM 2345 C CA . GLY A 1 291 ? 9.276 -6.967 14.050 1.00 97.56 291 GLY A CA 1
ATOM 2346 C C . GLY A 1 291 ? 9.971 -8.221 14.602 1.00 97.56 291 GLY A C 1
ATOM 2347 O O . GLY A 1 291 ? 9.313 -9.200 14.954 1.00 97.56 291 GLY A O 1
ATOM 2348 N N . ASP A 1 292 ? 11.299 -8.198 14.708 1.00 97.75 292 ASP A N 1
ATOM 2349 C CA . ASP A 1 292 ? 12.052 -9.313 15.309 1.00 97.75 292 ASP A CA 1
ATOM 2350 C C . ASP A 1 292 ? 11.917 -9.346 16.842 1.00 97.75 292 ASP A C 1
ATOM 2352 O O . ASP A 1 292 ? 11.899 -10.417 17.450 1.00 97.75 292 ASP A O 1
ATOM 2356 N N . ASN A 1 293 ? 11.747 -8.167 17.454 1.00 95.25 293 ASN A N 1
ATOM 2357 C CA . ASN A 1 293 ? 11.678 -7.951 18.902 1.00 95.25 293 ASN A CA 1
ATOM 2358 C C . ASN A 1 293 ? 10.292 -7.441 19.325 1.00 95.25 293 ASN A C 1
ATOM 2360 O O . ASN A 1 293 ? 10.140 -6.293 19.757 1.00 95.25 293 ASN A O 1
ATOM 2364 N N . ILE A 1 294 ? 9.265 -8.273 19.155 1.00 94.56 294 ILE A N 1
ATOM 2365 C CA . ILE A 1 294 ? 7.877 -7.854 19.381 1.00 94.56 294 ILE A CA 1
ATOM 2366 C C . ILE A 1 294 ? 7.538 -7.808 20.869 1.00 94.56 294 ILE A C 1
ATOM 2368 O O . ILE A 1 294 ? 7.909 -8.691 21.642 1.00 94.56 294 ILE A O 1
ATOM 2372 N N . SER A 1 295 ? 6.794 -6.787 21.281 1.00 93.38 295 SER A N 1
ATOM 2373 C CA . SER A 1 295 ? 6.258 -6.703 22.638 1.00 93.38 295 SER A CA 1
ATOM 2374 C C . SER A 1 295 ? 5.093 -7.674 22.856 1.00 93.38 295 SER A C 1
ATOM 2376 O O . SER A 1 295 ? 4.439 -8.124 21.916 1.00 93.38 295 SER A O 1
ATOM 2378 N N . GLY A 1 296 ? 4.754 -7.941 24.122 1.00 90.56 296 GLY A N 1
ATOM 2379 C CA . GLY A 1 296 ? 3.574 -8.750 24.453 1.00 90.56 296 GLY A CA 1
ATOM 2380 C C . GLY A 1 296 ? 2.257 -8.166 23.916 1.00 90.56 296 GLY A C 1
ATOM 2381 O O . GLY A 1 296 ? 1.342 -8.921 23.605 1.00 90.56 296 GLY A O 1
ATOM 2382 N N . PHE A 1 297 ? 2.165 -6.839 23.766 1.00 90.38 297 PHE A N 1
ATOM 2383 C CA . PHE A 1 297 ? 1.014 -6.158 23.158 1.00 90.38 297 PHE A CA 1
ATOM 2384 C C . PHE A 1 297 ? 0.892 -6.457 21.656 1.00 90.38 297 PHE A C 1
ATOM 2386 O O . PHE A 1 297 ? -0.188 -6.789 21.164 1.00 90.38 297 PHE A O 1
ATOM 2393 N N . GLU A 1 298 ? 2.015 -6.395 20.937 1.00 95.69 298 GLU A N 1
ATOM 2394 C CA . GLU A 1 298 ? 2.088 -6.742 19.515 1.00 95.69 298 GLU A CA 1
ATOM 2395 C C . GLU A 1 298 ? 1.769 -8.228 19.306 1.00 95.69 298 GLU A C 1
ATOM 2397 O O . GLU A 1 298 ? 0.943 -8.552 18.457 1.00 95.69 298 GLU A O 1
ATOM 2402 N N . MET A 1 299 ? 2.312 -9.127 20.138 1.00 96.75 299 MET A N 1
ATOM 2403 C CA . MET A 1 299 ? 2.013 -10.565 20.054 1.00 96.75 299 MET A CA 1
ATOM 2404 C C . MET A 1 299 ? 0.524 -10.868 20.263 1.00 96.75 299 MET A C 1
ATOM 2406 O O . MET A 1 299 ? -0.068 -11.622 19.495 1.00 96.75 299 MET A O 1
ATOM 2410 N N . ARG A 1 300 ? -0.120 -10.256 21.269 1.00 92.25 300 ARG A N 1
ATOM 2411 C CA . ARG A 1 300 ? -1.571 -10.423 21.480 1.00 92.25 300 ARG A CA 1
ATOM 2412 C C . ARG A 1 300 ? -2.388 -9.923 20.294 1.00 92.25 300 ARG A C 1
ATOM 2414 O O . ARG A 1 300 ? -3.394 -10.537 19.945 1.00 92.25 300 ARG A O 1
ATOM 2421 N N . THR A 1 301 ? -1.947 -8.835 19.667 1.00 95.56 301 THR A N 1
ATOM 2422 C CA . THR A 1 301 ? -2.574 -8.303 18.453 1.00 95.56 301 THR A CA 1
ATOM 2423 C C . THR A 1 301 ? -2.477 -9.298 17.304 1.00 95.56 301 THR A C 1
ATOM 2425 O O . THR A 1 301 ? -3.493 -9.608 16.688 1.00 95.56 301 THR A O 1
ATOM 2428 N N . VAL A 1 302 ? -1.280 -9.836 17.059 1.00 97.88 302 VAL A N 1
ATOM 2429 C CA . VAL A 1 302 ? -1.023 -10.843 16.021 1.00 97.88 302 VAL A CA 1
ATOM 2430 C C . VAL A 1 302 ? -1.900 -12.068 16.234 1.00 97.88 302 VAL A C 1
ATOM 2432 O O . VAL A 1 302 ? -2.677 -12.404 15.346 1.00 97.88 302 VAL A O 1
ATOM 2435 N N . ASN A 1 303 ? -1.860 -12.667 17.427 1.00 97.00 303 ASN A N 1
ATOM 2436 C CA . ASN A 1 303 ? -2.664 -13.847 17.749 1.00 97.00 303 ASN A CA 1
ATOM 2437 C C . ASN A 1 303 ? -4.161 -13.567 17.582 1.00 97.00 303 ASN A C 1
ATOM 2439 O O . ASN A 1 303 ? -4.880 -14.363 16.996 1.00 97.00 303 ASN A O 1
ATOM 2443 N N . GLY A 1 304 ? -4.632 -12.392 18.008 1.00 95.25 304 GLY A N 1
ATOM 2444 C CA . GLY A 1 304 ? -6.029 -12.012 17.822 1.00 95.25 304 GLY A CA 1
ATOM 2445 C C . GLY A 1 304 ? -6.444 -11.884 16.351 1.00 95.25 304 GLY A C 1
ATOM 2446 O O . GLY A 1 304 ? -7.583 -12.211 16.017 1.00 95.25 304 GLY A O 1
ATOM 2447 N N . ILE A 1 305 ? -5.561 -11.387 15.480 1.00 96.56 305 ILE A N 1
ATOM 2448 C CA . ILE A 1 305 ? -5.822 -11.302 14.035 1.00 96.56 305 ILE A CA 1
ATOM 2449 C C . ILE A 1 305 ? -5.804 -12.703 13.410 1.00 96.56 305 ILE A C 1
ATOM 2451 O O . ILE A 1 305 ? -6.692 -12.998 12.611 1.00 96.56 305 ILE A O 1
ATOM 2455 N N . VAL A 1 306 ? -4.853 -13.562 13.797 1.00 97.75 306 VAL A N 1
ATOM 2456 C CA . VAL A 1 306 ? -4.796 -14.975 13.373 1.00 97.75 306 VAL A CA 1
ATOM 2457 C C . VAL A 1 306 ? -6.099 -15.681 13.735 1.00 97.75 306 VAL A C 1
ATOM 2459 O O . VAL A 1 306 ? -6.809 -16.118 12.834 1.00 97.75 306 VAL A O 1
ATOM 2462 N N . ASP A 1 307 ? -6.487 -15.667 15.014 1.00 96.75 307 ASP A N 1
ATOM 2463 C CA . ASP A 1 307 ? -7.717 -16.299 15.502 1.00 96.75 307 ASP A CA 1
ATOM 2464 C C . ASP A 1 307 ? -8.960 -15.818 14.735 1.00 96.75 307 ASP A C 1
ATOM 2466 O O . ASP A 1 307 ? -9.882 -16.588 14.463 1.00 96.75 307 ASP A O 1
ATOM 2470 N N . TYR A 1 308 ? -9.025 -14.520 14.416 1.00 95.69 308 TYR A N 1
ATOM 2471 C CA . TYR A 1 308 ? -10.138 -13.938 13.667 1.00 95.69 308 TYR A CA 1
ATOM 2472 C C . TYR A 1 308 ? -10.194 -14.452 12.221 1.00 95.69 308 TYR A C 1
ATOM 2474 O O . TYR A 1 308 ? -11.271 -14.821 11.749 1.00 95.69 308 TYR A O 1
ATOM 2482 N N . LEU A 1 309 ? -9.055 -14.484 11.525 1.00 96.12 309 LEU A N 1
ATOM 2483 C CA . LEU A 1 309 ? -8.969 -14.937 10.134 1.00 96.12 309 LEU A CA 1
ATOM 2484 C C . LEU A 1 309 ? -9.172 -16.455 10.015 1.00 96.12 309 LEU A C 1
ATOM 2486 O O . LEU A 1 309 ? -9.906 -16.906 9.137 1.00 96.12 309 LEU A O 1
ATOM 2490 N N . GLU A 1 310 ? -8.623 -17.242 10.937 1.00 96.19 310 GLU A N 1
ATOM 2491 C CA . GLU A 1 310 ? -8.815 -18.697 10.971 1.00 96.19 310 GLU A CA 1
ATOM 2492 C C . GLU A 1 310 ? -10.278 -19.075 11.234 1.00 96.19 310 GLU A C 1
ATOM 2494 O O . GLU A 1 310 ? -10.811 -19.967 10.575 1.00 96.19 310 GLU A O 1
ATOM 2499 N N . LYS A 1 311 ? -10.994 -18.339 12.100 1.00 96.19 311 LYS A N 1
ATOM 2500 C CA . LYS A 1 311 ? -12.450 -18.514 12.297 1.00 96.19 311 LYS A CA 1
ATOM 2501 C C . LYS A 1 311 ? -13.279 -18.222 11.045 1.00 96.19 311 LYS A C 1
ATOM 2503 O O . LYS A 1 311 ? -14.405 -18.703 10.942 1.00 96.19 311 LYS A O 1
ATOM 2508 N N . LYS A 1 312 ? -12.750 -17.438 10.101 1.00 95.31 312 LYS A N 1
ATOM 2509 C CA . LYS A 1 312 ? -13.348 -17.213 8.772 1.00 95.31 312 LYS A CA 1
ATOM 2510 C C . LYS A 1 312 ? -12.942 -18.289 7.753 1.00 95.31 312 LYS A C 1
ATOM 2512 O O . LYS A 1 312 ? -13.438 -18.270 6.631 1.00 95.31 312 LYS A O 1
ATOM 2517 N N . GLY A 1 313 ? -12.077 -19.231 8.137 1.00 97.25 313 GLY A N 1
ATOM 2518 C CA . GLY A 1 313 ? -11.540 -20.284 7.277 1.00 97.25 313 GLY A CA 1
ATOM 2519 C C . GLY A 1 313 ? -10.365 -19.831 6.408 1.00 97.25 313 GLY A C 1
ATOM 2520 O O . GLY A 1 313 ? -10.120 -20.438 5.367 1.00 97.25 313 GLY A O 1
ATOM 2521 N N . TYR A 1 314 ? -9.676 -18.739 6.765 1.00 97.25 314 TYR A N 1
ATOM 2522 C CA . TYR A 1 314 ? -8.583 -18.181 5.959 1.00 97.25 314 TYR A CA 1
ATOM 2523 C C . TYR A 1 314 ? -7.238 -18.693 6.473 1.00 97.25 314 TYR A C 1
ATOM 2525 O O . TYR A 1 314 ? -6.971 -18.658 7.671 1.00 97.25 314 TYR A O 1
ATOM 2533 N N . SER A 1 315 ? -6.381 -19.159 5.561 1.00 95.50 315 SER A N 1
ATOM 2534 C CA . SER A 1 315 ? -5.036 -19.632 5.904 1.00 95.50 315 SER A CA 1
ATOM 2535 C C . SER A 1 315 ? -4.093 -18.448 6.096 1.00 95.50 315 SER A C 1
ATOM 2537 O O . SER A 1 315 ? -3.924 -17.629 5.187 1.00 95.50 315 SER A O 1
ATOM 2539 N N . VAL A 1 316 ? -3.426 -18.397 7.248 1.00 98.00 316 VAL A N 1
ATOM 2540 C CA . VAL A 1 316 ? -2.522 -17.306 7.619 1.00 98.00 316 VAL A CA 1
ATOM 2541 C C . VAL A 1 316 ? -1.161 -17.861 8.015 1.00 98.00 316 VAL A C 1
ATOM 2543 O O . VAL A 1 316 ? -1.062 -18.812 8.782 1.00 98.00 316 VAL A O 1
ATOM 2546 N N . LEU A 1 317 ? -0.098 -17.247 7.501 1.00 98.31 317 LEU A N 1
ATOM 2547 C CA . LEU A 1 317 ? 1.264 -17.465 7.983 1.00 98.31 317 LEU A CA 1
ATOM 2548 C C . LEU A 1 317 ? 1.696 -16.279 8.841 1.00 98.31 317 LEU A C 1
ATOM 2550 O O . LEU A 1 317 ? 1.324 -15.143 8.556 1.00 98.31 317 LEU A O 1
ATOM 2554 N N . VAL A 1 318 ? 2.522 -16.525 9.854 1.00 98.50 318 VAL A N 1
ATOM 2555 C CA . VAL A 1 318 ? 3.140 -15.475 10.672 1.00 98.50 318 VAL A CA 1
ATOM 2556 C C . VAL A 1 318 ? 4.651 -15.590 10.537 1.00 98.50 318 VAL A C 1
ATOM 2558 O O . VAL A 1 318 ? 5.198 -16.682 10.686 1.00 98.50 318 VAL A O 1
ATOM 2561 N N . LYS A 1 319 ? 5.324 -14.478 10.237 1.00 98.62 319 LYS A N 1
ATOM 2562 C CA . LYS A 1 319 ? 6.789 -14.399 10.177 1.00 98.62 319 LYS A CA 1
ATOM 2563 C C . LYS A 1 319 ? 7.310 -13.143 10.853 1.00 98.62 319 LYS A C 1
ATOM 2565 O O . LYS A 1 319 ? 6.674 -12.087 10.815 1.00 98.62 319 LYS A O 1
ATOM 2570 N N . LYS A 1 320 ? 8.517 -13.238 11.393 1.00 98.56 320 LYS A N 1
ATOM 2571 C CA . LYS A 1 320 ? 9.301 -12.069 11.793 1.00 98.56 320 LYS A CA 1
ATOM 2572 C C . LYS A 1 320 ? 9.930 -11.409 10.574 1.00 98.56 320 LYS A C 1
ATOM 2574 O O . LYS A 1 320 ? 10.133 -12.048 9.541 1.00 98.56 320 LYS A O 1
ATOM 2579 N N . TYR A 1 321 ? 10.287 -10.139 10.709 1.00 98.19 321 TYR A N 1
ATOM 2580 C CA . TYR A 1 321 ? 10.951 -9.374 9.662 1.00 98.19 321 TYR A CA 1
ATOM 2581 C C . TYR A 1 321 ? 12.211 -10.074 9.124 1.00 98.19 321 TYR A C 1
ATOM 2583 O O . TYR A 1 321 ? 12.356 -10.194 7.912 1.00 98.19 321 TYR A O 1
ATOM 2591 N N . SER A 1 322 ? 13.073 -10.616 9.987 1.00 97.81 322 SER A N 1
ATOM 2592 C CA . SER A 1 322 ? 14.288 -11.340 9.572 1.00 97.81 322 SER A CA 1
ATOM 2593 C C . SER A 1 322 ? 14.030 -12.630 8.774 1.00 97.81 322 SER A C 1
ATOM 2595 O O . SER A 1 322 ? 14.926 -13.125 8.091 1.00 97.81 322 SER A O 1
ATOM 2597 N N . GLU A 1 323 ? 12.812 -13.173 8.815 1.00 98.38 323 GLU A N 1
ATOM 2598 C CA . GLU A 1 323 ? 12.437 -14.431 8.157 1.00 98.38 323 GLU A CA 1
ATOM 2599 C C . GLU A 1 323 ? 11.798 -14.216 6.774 1.00 98.38 323 GLU A C 1
ATOM 2601 O O . GLU A 1 323 ? 11.619 -15.179 6.010 1.00 98.38 323 GLU A O 1
ATOM 2606 N N . ILE A 1 324 ? 11.418 -12.976 6.438 1.00 97.88 324 ILE A N 1
ATOM 2607 C CA . ILE A 1 324 ? 10.767 -12.673 5.161 1.00 97.88 324 ILE A CA 1
ATOM 2608 C C . ILE A 1 324 ? 11.797 -12.598 4.035 1.00 97.88 324 ILE A C 1
ATOM 2610 O O . ILE A 1 324 ? 12.852 -11.976 4.146 1.00 97.88 324 ILE A O 1
ATOM 2614 N N . LYS A 1 325 ? 11.460 -13.193 2.893 1.00 97.38 325 LYS A N 1
ATOM 2615 C CA . LYS A 1 325 ? 12.254 -13.093 1.660 1.00 97.38 325 LYS A CA 1
ATOM 2616 C C . LYS A 1 325 ? 11.568 -12.160 0.666 1.00 97.38 325 LYS A C 1
ATOM 2618 O O . LYS A 1 325 ? 10.362 -11.942 0.741 1.00 97.38 325 LYS A O 1
ATOM 2623 N N . GLU A 1 326 ? 12.298 -11.669 -0.335 1.00 91.81 326 GLU A N 1
ATOM 2624 C CA . GLU A 1 326 ? 11.716 -10.816 -1.387 1.00 91.81 326 GLU A CA 1
ATOM 2625 C C . GLU A 1 326 ? 10.523 -11.490 -2.094 1.00 91.81 326 GLU A C 1
ATOM 2627 O O . GLU A 1 326 ? 9.508 -10.852 -2.374 1.00 91.81 326 GLU A O 1
ATOM 2632 N N . LYS A 1 327 ? 10.601 -12.812 -2.303 1.00 93.94 327 LYS A N 1
ATOM 2633 C CA . LYS A 1 327 ? 9.487 -13.601 -2.847 1.00 93.94 327 LYS A CA 1
ATOM 2634 C C . LYS A 1 327 ? 8.231 -13.546 -1.972 1.00 93.94 327 LYS A C 1
ATOM 2636 O O . LYS A 1 327 ? 7.130 -13.520 -2.507 1.00 93.94 327 LYS A O 1
ATOM 2641 N N . ASP A 1 328 ? 8.382 -13.498 -0.648 1.00 97.50 328 ASP A N 1
ATOM 2642 C CA . ASP A 1 328 ? 7.244 -13.454 0.272 1.00 97.50 328 ASP A CA 1
ATOM 2643 C C . ASP A 1 328 ? 6.532 -12.102 0.137 1.00 97.50 328 ASP A C 1
ATOM 2645 O O . ASP A 1 328 ? 5.313 -12.047 -0.011 1.00 97.50 328 ASP A O 1
ATOM 2649 N N . ARG A 1 329 ? 7.310 -11.013 0.052 1.00 97.19 329 ARG A N 1
ATOM 2650 C CA . ARG A 1 329 ? 6.790 -9.652 -0.147 1.00 97.19 329 ARG A CA 1
ATOM 2651 C C . ARG A 1 329 ? 5.955 -9.523 -1.422 1.00 97.19 329 ARG A C 1
ATOM 2653 O O . ARG A 1 329 ? 4.970 -8.797 -1.426 1.00 97.19 329 ARG A O 1
ATOM 2660 N N . ARG A 1 330 ? 6.331 -10.222 -2.499 1.00 93.62 330 ARG A N 1
ATOM 2661 C CA . ARG A 1 330 ? 5.638 -10.173 -3.801 1.00 93.62 330 ARG A CA 1
ATOM 2662 C C . ARG A 1 330 ? 4.445 -11.128 -3.900 1.00 93.62 330 ARG A C 1
ATOM 2664 O O . ARG A 1 330 ? 3.500 -10.834 -4.630 1.00 93.62 330 ARG A O 1
ATOM 2671 N N . ASN A 1 331 ? 4.484 -12.268 -3.211 1.00 95.81 331 ASN A N 1
ATOM 2672 C CA . ASN A 1 331 ? 3.527 -13.356 -3.442 1.00 95.81 331 ASN A CA 1
ATOM 2673 C C . ASN A 1 331 ? 2.339 -13.363 -2.468 1.00 95.81 331 ASN A C 1
ATOM 2675 O O . ASN A 1 331 ? 1.295 -13.931 -2.798 1.00 95.81 331 ASN A O 1
ATOM 2679 N N . TYR A 1 332 ? 2.464 -12.710 -1.310 1.00 98.25 332 TYR A N 1
ATOM 2680 C CA . TYR A 1 332 ? 1.435 -12.698 -0.269 1.00 98.25 332 TYR A CA 1
ATOM 2681 C C . TYR A 1 332 ? 0.672 -11.367 -0.200 1.00 98.25 332 TYR A C 1
ATOM 2683 O O . TYR A 1 332 ? 1.186 -10.300 -0.549 1.00 98.25 332 TYR A O 1
ATOM 2691 N N . ASN A 1 333 ? -0.567 -11.438 0.286 1.00 98.38 333 ASN A N 1
ATOM 2692 C CA . ASN A 1 333 ? -1.230 -10.305 0.918 1.00 98.38 333 ASN A CA 1
ATOM 2693 C C . ASN A 1 333 ? -0.616 -10.127 2.310 1.00 98.38 333 ASN A C 1
ATOM 2695 O O . ASN A 1 333 ? -0.509 -11.096 3.062 1.00 98.38 333 ASN A O 1
ATOM 2699 N N . LEU A 1 334 ? -0.171 -8.920 2.645 1.00 98.50 334 LEU A N 1
ATOM 2700 C CA . LEU A 1 334 ? 0.614 -8.692 3.857 1.00 98.50 334 LEU A CA 1
ATOM 2701 C C . LEU A 1 334 ? -0.211 -7.976 4.922 1.00 98.50 334 LEU A C 1
ATOM 2703 O O . LEU A 1 334 ? -0.859 -6.976 4.633 1.00 98.50 334 LEU A O 1
ATOM 2707 N N . ILE A 1 335 ? -0.134 -8.431 6.164 1.00 98.56 335 ILE A N 1
ATOM 2708 C CA . ILE A 1 335 ? -0.621 -7.676 7.321 1.00 98.56 335 ILE A CA 1
ATOM 2709 C C . ILE A 1 335 ? 0.595 -7.331 8.170 1.00 98.56 335 ILE A C 1
ATOM 2711 O O . ILE A 1 335 ? 1.255 -8.219 8.702 1.00 98.56 335 ILE A O 1
ATOM 2715 N N . ILE A 1 336 ? 0.930 -6.052 8.270 1.00 98.56 336 ILE A N 1
ATOM 2716 C CA . ILE A 1 336 ? 2.117 -5.597 8.992 1.00 98.56 336 ILE A CA 1
ATOM 2717 C C . ILE A 1 336 ? 1.676 -5.100 10.356 1.00 98.56 336 ILE A C 1
ATOM 2719 O O . ILE A 1 336 ? 0.911 -4.141 10.445 1.00 98.56 336 ILE A O 1
ATOM 2723 N N . VAL A 1 337 ? 2.152 -5.758 11.411 1.00 98.50 337 VAL A N 1
ATOM 2724 C CA . VAL A 1 337 ? 1.811 -5.410 12.792 1.00 98.50 337 VAL A CA 1
ATOM 2725 C C . VAL A 1 337 ? 3.045 -4.858 13.493 1.00 98.50 337 VAL A C 1
ATOM 2727 O O . VAL A 1 337 ? 4.109 -5.490 13.474 1.00 98.50 337 VAL A O 1
ATOM 2730 N N . GLY A 1 338 ? 2.914 -3.701 14.140 1.00 97.75 338 GLY A N 1
ATOM 2731 C CA . GLY A 1 338 ? 3.918 -3.247 15.099 1.00 97.75 338 GLY A CA 1
ATOM 2732 C C . GLY A 1 338 ? 4.071 -1.742 15.248 1.00 97.75 338 GLY A C 1
ATOM 2733 O O . GLY A 1 338 ? 3.281 -0.947 14.749 1.00 97.75 338 GLY A O 1
ATOM 2734 N N . ILE A 1 339 ? 5.114 -1.361 15.977 1.00 97.50 339 ILE A N 1
ATOM 2735 C CA . ILE A 1 339 ? 5.501 0.037 16.196 1.00 97.50 339 ILE A CA 1
ATOM 2736 C C . ILE A 1 339 ? 6.603 0.412 15.186 1.00 97.50 339 ILE A C 1
ATOM 2738 O O . ILE A 1 339 ? 7.584 -0.340 15.067 1.00 97.50 339 ILE A O 1
ATOM 2742 N N . PRO A 1 340 ? 6.508 1.561 14.486 1.00 95.00 340 PRO A N 1
ATOM 2743 C CA . PRO A 1 340 ? 7.603 2.077 13.663 1.00 95.00 340 PRO A CA 1
ATOM 2744 C C . PRO A 1 340 ? 8.933 2.122 14.430 1.00 95.00 340 PRO A C 1
ATOM 2746 O O . PRO A 1 340 ? 8.976 2.404 15.627 1.00 95.00 340 PRO A O 1
ATOM 2749 N N . GLY A 1 341 ? 10.028 1.756 13.763 1.00 93.19 341 GLY A N 1
ATOM 2750 C CA . GLY A 1 341 ? 11.349 1.578 14.382 1.00 93.19 341 GLY A CA 1
ATOM 2751 C C . GLY A 1 341 ? 11.581 0.222 15.068 1.00 93.19 341 GLY A C 1
ATOM 2752 O O . GLY A 1 341 ? 12.731 -0.195 15.181 1.00 93.19 341 GLY A O 1
ATOM 2753 N N . LYS A 1 342 ? 10.529 -0.514 15.467 1.00 95.94 342 LYS A N 1
ATOM 2754 C CA . LYS A 1 342 ? 10.645 -1.911 15.950 1.00 95.94 342 LYS A CA 1
ATOM 2755 C C . LYS A 1 342 ? 10.333 -2.951 14.878 1.00 95.94 342 LYS A C 1
ATOM 2757 O O . LYS A 1 342 ? 10.834 -4.072 14.949 1.00 95.94 342 LYS A O 1
ATOM 2762 N N . ASN A 1 343 ? 9.522 -2.580 13.891 1.00 97.06 343 ASN A N 1
ATOM 2763 C CA . ASN A 1 343 ? 9.292 -3.356 12.678 1.00 97.06 343 ASN A CA 1
ATOM 2764 C C . ASN A 1 343 ? 9.858 -2.580 11.471 1.00 97.06 343 ASN A C 1
ATOM 2766 O O . ASN A 1 343 ? 9.182 -1.677 10.970 1.00 97.06 343 ASN A O 1
ATOM 2770 N N . PRO A 1 344 ? 11.088 -2.888 11.006 1.00 97.00 344 PRO A N 1
ATOM 2771 C CA . PRO A 1 344 ? 11.740 -2.147 9.921 1.00 97.00 344 PRO A CA 1
ATOM 2772 C C . PRO A 1 344 ? 10.949 -2.122 8.607 1.00 97.00 344 PRO A C 1
ATOM 2774 O O . PRO A 1 344 ? 11.081 -1.176 7.833 1.00 97.00 344 PRO A O 1
ATOM 2777 N N . LEU A 1 345 ? 10.077 -3.111 8.377 1.00 97.69 345 LEU A N 1
ATOM 2778 C CA . LEU A 1 345 ? 9.258 -3.181 7.168 1.00 97.69 345 LEU A CA 1
ATOM 2779 C C . LEU A 1 345 ? 8.279 -2.005 7.038 1.00 97.69 345 LEU A C 1
ATOM 2781 O O . LEU A 1 345 ? 7.935 -1.631 5.919 1.00 97.69 345 LEU A O 1
ATOM 2785 N N . LEU A 1 346 ? 7.847 -1.406 8.155 1.00 97.62 346 LEU A N 1
ATOM 2786 C CA . LEU A 1 346 ? 6.993 -0.213 8.134 1.00 97.62 346 LEU A CA 1
ATOM 2787 C C . LEU A 1 346 ? 7.718 0.977 7.487 1.00 97.62 346 LEU A C 1
ATOM 2789 O O . LEU A 1 346 ? 7.150 1.647 6.628 1.00 97.62 346 LEU A O 1
ATOM 2793 N N . GLU A 1 347 ? 8.993 1.195 7.825 1.00 96.62 347 GLU A N 1
ATOM 2794 C CA . GLU A 1 347 ? 9.790 2.287 7.247 1.00 96.62 347 GLU A CA 1
ATOM 2795 C C . GLU A 1 347 ? 10.051 2.078 5.750 1.00 96.62 347 GLU A C 1
ATOM 2797 O O . GLU A 1 347 ? 10.008 3.036 4.977 1.00 96.62 347 GLU A O 1
ATOM 2802 N N . GLU A 1 348 ? 10.259 0.829 5.317 1.00 96.94 348 GLU A N 1
ATOM 2803 C CA . GLU A 1 348 ? 10.355 0.504 3.890 1.00 96.94 348 GLU A CA 1
ATOM 2804 C C . GLU A 1 348 ? 9.065 0.864 3.140 1.00 96.94 348 GLU A C 1
ATOM 2806 O O . GLU A 1 348 ? 9.115 1.497 2.083 1.00 96.94 348 GLU A O 1
ATOM 2811 N N . ILE A 1 349 ? 7.903 0.511 3.699 1.00 97.38 349 ILE A N 1
ATOM 2812 C CA . ILE A 1 349 ? 6.597 0.804 3.092 1.00 97.38 349 ILE A CA 1
ATOM 2813 C C . ILE A 1 349 ? 6.358 2.313 3.025 1.00 97.38 349 ILE A C 1
ATOM 2815 O O . ILE A 1 349 ? 5.919 2.801 1.981 1.00 97.38 349 ILE A O 1
ATOM 2819 N N . TYR A 1 350 ? 6.692 3.070 4.073 1.00 97.50 350 TYR A N 1
ATOM 2820 C CA . TYR A 1 350 ? 6.605 4.535 4.042 1.00 97.50 350 TYR A CA 1
ATOM 2821 C C . TYR A 1 350 ? 7.502 5.152 2.960 1.00 97.50 350 TYR A C 1
ATOM 2823 O O . TYR A 1 350 ? 7.142 6.162 2.366 1.00 97.50 350 TYR A O 1
ATOM 2831 N N . GLY A 1 351 ? 8.662 4.550 2.677 1.00 95.50 351 GLY A N 1
ATOM 2832 C CA . GLY A 1 351 ? 9.561 5.005 1.613 1.00 95.50 351 GLY A CA 1
ATOM 2833 C C . GLY A 1 351 ? 9.052 4.727 0.194 1.00 95.50 351 GLY A C 1
ATOM 2834 O O . GLY A 1 351 ? 9.507 5.365 -0.756 1.00 95.50 351 GLY A O 1
ATOM 2835 N N . MET A 1 352 ? 8.121 3.782 0.036 1.00 92.81 352 MET A N 1
ATOM 2836 C CA . MET A 1 352 ? 7.614 3.320 -1.263 1.00 92.81 352 MET A CA 1
ATOM 2837 C C . MET A 1 352 ? 6.170 3.748 -1.552 1.00 92.81 352 MET A C 1
ATOM 2839 O O . MET A 1 352 ? 5.701 3.594 -2.681 1.00 92.81 352 MET A O 1
ATOM 2843 N N . THR A 1 353 ? 5.444 4.238 -0.546 1.00 94.75 353 THR A N 1
ATOM 2844 C CA . THR A 1 353 ? 3.997 4.490 -0.613 1.00 94.75 353 THR A CA 1
ATOM 2845 C C . THR A 1 353 ? 3.628 5.822 0.035 1.00 94.75 353 THR A C 1
ATOM 2847 O O . THR A 1 353 ? 4.458 6.502 0.627 1.00 94.75 353 THR A O 1
ATOM 2850 N N . ASP A 1 354 ? 2.360 6.200 -0.081 1.00 93.75 354 ASP A N 1
ATOM 2851 C CA . ASP A 1 354 ? 1.744 7.348 0.586 1.00 93.75 354 ASP A CA 1
ATOM 2852 C C . ASP A 1 354 ? 1.032 6.954 1.897 1.00 93.75 354 ASP A C 1
ATOM 2854 O O . ASP A 1 354 ? 0.090 7.630 2.311 1.00 93.75 354 ASP A O 1
ATOM 2858 N N . ALA A 1 355 ? 1.428 5.839 2.522 1.00 96.81 355 ALA A N 1
ATOM 2859 C CA . ALA A 1 355 ? 0.868 5.401 3.799 1.00 96.81 355 ALA A CA 1
ATOM 2860 C C . ALA A 1 355 ? 1.030 6.466 4.898 1.00 96.81 355 ALA A C 1
ATOM 2862 O O . ALA A 1 355 ? 2.023 7.202 4.942 1.00 96.81 355 ALA A O 1
ATOM 2863 N N . VAL A 1 356 ? 0.056 6.540 5.806 1.00 95.81 356 VAL A N 1
ATOM 2864 C CA . VAL A 1 356 ? 0.085 7.452 6.950 1.00 95.81 356 VAL A CA 1
ATOM 2865 C C . VAL A 1 356 ? 1.236 7.058 7.870 1.00 95.81 356 VAL A C 1
ATOM 2867 O O . VAL A 1 356 ? 1.219 6.009 8.498 1.00 95.81 356 VAL A O 1
ATOM 2870 N N . LYS A 1 357 ? 2.243 7.928 7.984 1.00 97.00 357 LYS A N 1
ATOM 2871 C CA . LYS A 1 357 ? 3.398 7.664 8.842 1.00 97.00 357 LYS A CA 1
ATOM 2872 C C . LYS A 1 357 ? 3.031 7.786 10.323 1.00 97.00 357 LYS A C 1
ATOM 2874 O O . LYS A 1 357 ? 2.731 8.883 10.803 1.00 97.00 357 LYS A O 1
ATOM 2879 N N . VAL A 1 358 ? 3.127 6.682 11.057 1.00 96.62 358 VAL A N 1
ATOM 2880 C CA . VAL A 1 358 ? 3.057 6.669 12.522 1.00 96.62 358 VAL A CA 1
ATOM 2881 C C . VAL A 1 358 ? 4.424 7.036 13.101 1.00 96.62 358 VAL A C 1
ATOM 2883 O O . VAL A 1 358 ? 5.477 6.643 12.603 1.00 96.62 358 VAL A O 1
ATOM 2886 N N . THR A 1 359 ? 4.414 7.847 14.149 1.00 95.38 359 THR A N 1
ATOM 2887 C CA . THR A 1 359 ? 5.591 8.291 14.896 1.00 95.38 359 THR A CA 1
ATOM 2888 C C . THR A 1 359 ? 5.321 8.177 16.395 1.00 95.38 359 THR A C 1
ATOM 2890 O O . THR A 1 359 ? 4.228 7.812 16.832 1.00 95.38 359 THR A O 1
ATOM 2893 N N . ASP A 1 360 ? 6.309 8.528 17.208 1.00 88.69 360 ASP A N 1
ATOM 2894 C CA . ASP A 1 360 ? 6.150 8.709 18.652 1.00 88.69 360 ASP A CA 1
ATOM 2895 C C . ASP A 1 360 ? 5.127 9.812 19.005 1.00 88.69 360 ASP A C 1
ATOM 2897 O O . ASP A 1 360 ? 4.464 9.741 20.041 1.00 88.69 360 ASP A O 1
ATOM 2901 N N . LYS A 1 361 ? 4.957 10.816 18.131 1.00 89.44 361 LYS A N 1
ATOM 2902 C CA . LYS A 1 361 ? 4.042 11.956 18.334 1.00 89.44 361 LYS A CA 1
ATOM 2903 C C . LYS A 1 361 ? 2.676 11.795 17.671 1.00 89.44 361 LYS A C 1
ATOM 2905 O O . LYS A 1 361 ? 1.688 12.306 18.197 1.00 89.44 361 LYS A O 1
ATOM 2910 N N . TYR A 1 362 ? 2.602 11.131 16.522 1.00 93.00 362 TYR A N 1
ATOM 2911 C CA . TYR A 1 362 ? 1.372 10.940 15.750 1.00 93.00 362 TYR A CA 1
ATOM 2912 C C . TYR A 1 362 ? 1.073 9.444 15.578 1.00 93.00 362 TYR A C 1
ATOM 2914 O O . TYR A 1 362 ? 1.986 8.712 15.216 1.00 93.00 362 TYR A O 1
ATOM 2922 N N . PRO A 1 363 ? -0.173 8.964 15.760 1.00 93.06 363 PRO A N 1
ATOM 2923 C CA . PRO A 1 363 ? -1.408 9.702 16.076 1.00 93.06 363 PRO A CA 1
ATOM 2924 C C . PRO A 1 363 ? -1.504 10.209 17.526 1.00 93.06 363 PRO A C 1
ATOM 2926 O O . PRO A 1 363 ? -2.486 10.868 17.899 1.00 93.06 363 PRO A O 1
ATOM 2929 N N . GLY A 1 364 ? -0.495 9.898 18.335 1.00 89.06 364 GLY A N 1
ATOM 2930 C CA . GLY A 1 364 ? -0.381 10.244 19.743 1.00 89.06 364 GLY A CA 1
ATOM 2931 C C . GLY A 1 364 ? -0.345 8.992 20.607 1.00 89.06 364 GLY A C 1
ATOM 2932 O O . GLY A 1 364 ? -0.681 7.896 20.164 1.00 89.06 364 GLY A O 1
ATOM 2933 N N . GLN A 1 365 ? 0.042 9.166 21.865 1.00 85.94 365 GLN A N 1
ATOM 2934 C CA . GLN A 1 365 ? 0.135 8.063 22.816 1.00 85.94 365 GLN A CA 1
ATOM 2935 C C . GLN A 1 365 ? -1.188 7.284 22.915 1.00 85.94 365 GLN A C 1
ATOM 2937 O O . GLN A 1 365 ? -2.276 7.877 22.902 1.00 85.94 365 GLN A O 1
ATOM 2942 N N . TYR A 1 366 ? -1.089 5.959 23.029 1.00 86.19 366 TYR A N 1
ATOM 2943 C CA . TYR A 1 366 ? -2.207 5.015 23.107 1.00 86.19 366 TYR A CA 1
ATOM 2944 C C . TYR A 1 366 ? -3.119 5.002 21.878 1.00 86.19 366 TYR A C 1
ATOM 2946 O O . TYR A 1 366 ? -4.252 4.523 21.956 1.00 86.19 366 TYR A O 1
ATOM 2954 N N . LYS A 1 367 ? -2.678 5.558 20.750 1.00 91.19 367 LYS A N 1
ATOM 2955 C CA . LYS A 1 367 ? -3.429 5.531 19.500 1.00 91.19 367 LYS A CA 1
ATOM 2956 C C . LYS A 1 367 ? -2.698 4.700 18.456 1.00 91.19 367 LYS A C 1
ATOM 2958 O O . LYS A 1 367 ? -1.469 4.675 18.394 1.00 91.19 367 LYS A O 1
ATOM 2963 N N . GLY A 1 368 ? -3.498 4.014 17.657 1.00 95.44 368 GLY A N 1
ATOM 2964 C CA . GLY A 1 368 ? -3.066 3.221 16.523 1.00 95.44 368 GLY A CA 1
ATOM 2965 C C . GLY A 1 368 ? -3.602 3.771 15.213 1.00 95.44 368 GLY A C 1
ATOM 2966 O O . GLY A 1 368 ? -4.526 4.588 15.200 1.00 95.44 368 GLY A O 1
ATOM 2967 N N . VAL A 1 369 ? -3.033 3.305 14.113 1.00 96.69 369 VAL A N 1
ATOM 2968 C CA . VAL A 1 369 ? -3.545 3.509 12.761 1.00 96.69 369 VAL A CA 1
ATOM 2969 C C . VAL A 1 369 ? -3.803 2.138 12.150 1.00 96.69 369 VAL A C 1
ATOM 2971 O O . VAL A 1 369 ? -3.017 1.205 12.313 1.00 96.69 369 VAL A O 1
ATOM 2974 N N . ILE A 1 370 ? -4.946 2.018 11.483 1.00 97.31 370 ILE A N 1
ATOM 2975 C CA . ILE A 1 370 ? -5.251 0.899 10.600 1.00 97.31 370 ILE A CA 1
ATOM 2976 C C . ILE A 1 370 ? -5.363 1.470 9.201 1.00 97.31 370 ILE A C 1
ATOM 2978 O O . ILE A 1 370 ? -6.195 2.349 8.968 1.00 97.31 370 ILE A O 1
ATOM 2982 N N . GLU A 1 371 ? -4.571 0.966 8.268 1.00 97.31 371 GLU A N 1
ATOM 2983 C CA . GLU A 1 371 ? -4.593 1.437 6.889 1.00 97.31 371 GLU A CA 1
ATOM 2984 C C . GLU A 1 371 ? -4.441 0.284 5.907 1.00 97.31 371 GLU A C 1
ATOM 2986 O O . GLU A 1 371 ? -3.591 -0.577 6.088 1.00 97.31 371 GLU A O 1
ATOM 2991 N N . ILE A 1 372 ? -5.246 0.272 4.846 1.00 97.50 372 ILE A N 1
ATOM 2992 C CA . ILE A 1 372 ? -5.119 -0.703 3.763 1.00 97.50 372 ILE A CA 1
ATOM 2993 C C . ILE A 1 372 ? -4.643 -0.024 2.483 1.00 97.50 372 ILE A C 1
ATOM 2995 O O . ILE A 1 372 ? -5.133 1.036 2.109 1.00 97.50 372 ILE A O 1
ATOM 2999 N N . LEU A 1 373 ? -3.696 -0.638 1.786 1.00 96.69 373 LEU A N 1
ATOM 3000 C CA . LEU A 1 373 ? -3.126 -0.120 0.550 1.00 96.69 373 LEU A CA 1
ATOM 3001 C C . LEU A 1 373 ? -2.723 -1.260 -0.388 1.00 96.69 373 LEU A C 1
ATOM 3003 O O . LEU A 1 373 ? -2.761 -2.440 -0.033 1.00 96.69 373 LEU A O 1
ATOM 3007 N N . ARG A 1 374 ? -2.361 -0.918 -1.625 1.00 95.56 374 ARG A N 1
ATOM 3008 C CA . ARG A 1 374 ? -1.794 -1.893 -2.563 1.00 95.56 374 ARG A CA 1
ATOM 3009 C C . ARG A 1 374 ? -0.387 -2.263 -2.116 1.00 95.56 374 ARG A C 1
ATOM 3011 O O . ARG A 1 374 ? 0.365 -1.410 -1.653 1.00 95.56 374 ARG A O 1
ATOM 3018 N N . ASN A 1 375 ? -0.037 -3.532 -2.277 1.00 96.50 375 ASN A N 1
ATOM 3019 C CA . ASN A 1 375 ? 1.288 -4.010 -1.929 1.00 96.50 375 ASN A CA 1
ATOM 3020 C C . ASN A 1 375 ? 2.341 -3.351 -2.854 1.00 96.50 375 ASN A C 1
ATOM 3022 O O . ASN A 1 375 ? 2.236 -3.486 -4.077 1.00 96.50 375 ASN A O 1
ATOM 3026 N N . PRO A 1 376 ? 3.347 -2.638 -2.303 1.00 94.31 376 PRO A N 1
ATOM 3027 C CA . PRO A 1 376 ? 4.311 -1.884 -3.105 1.00 94.31 376 PRO A CA 1
ATOM 3028 C C . PRO A 1 376 ? 5.255 -2.774 -3.922 1.00 94.31 376 PRO A C 1
ATOM 3030 O O . PRO A 1 376 ? 5.838 -2.307 -4.896 1.00 94.31 376 PRO A O 1
ATOM 3033 N N . TRP A 1 377 ? 5.387 -4.057 -3.570 1.00 94.19 377 TRP A N 1
ATOM 3034 C CA . TRP A 1 377 ? 6.174 -5.034 -4.328 1.00 94.19 377 TRP A CA 1
ATOM 3035 C C . TRP A 1 377 ? 5.344 -5.795 -5.372 1.00 94.19 377 TRP A C 1
ATOM 3037 O O . TRP A 1 377 ? 5.915 -6.371 -6.302 1.00 94.19 377 TRP A O 1
ATOM 3047 N N . ASN A 1 378 ? 4.012 -5.813 -5.230 1.00 90.69 378 ASN A N 1
ATOM 3048 C CA . ASN A 1 378 ? 3.080 -6.407 -6.187 1.00 90.69 378 ASN A CA 1
ATOM 3049 C C . ASN A 1 378 ? 1.685 -5.764 -6.095 1.00 90.69 378 ASN A C 1
ATOM 3051 O O . ASN A 1 378 ? 0.894 -6.101 -5.217 1.00 90.69 378 ASN A O 1
ATOM 3055 N N . LYS A 1 379 ? 1.323 -4.919 -7.066 1.00 89.56 379 LYS A N 1
ATOM 3056 C CA . LYS A 1 379 ? 0.038 -4.195 -7.085 1.00 89.56 379 LYS A CA 1
ATOM 3057 C C . LYS A 1 379 ? -1.201 -5.101 -7.229 1.00 89.56 379 LYS A C 1
ATOM 3059 O O . LYS A 1 379 ? -2.323 -4.598 -7.142 1.00 89.56 379 LYS A O 1
ATOM 3064 N N . GLU A 1 380 ? -1.056 -6.404 -7.490 1.00 89.31 380 GLU A N 1
ATOM 3065 C CA . GLU A 1 380 ? -2.152 -7.394 -7.408 1.00 89.31 380 GLU A CA 1
ATOM 3066 C C . GLU A 1 380 ? -2.517 -7.765 -5.967 1.00 89.31 380 GLU A C 1
ATOM 3068 O O . GLU A 1 380 ? -3.629 -8.221 -5.716 1.00 89.31 380 GLU A O 1
ATOM 3073 N N . LYS A 1 381 ? -1.608 -7.550 -5.014 1.00 95.81 381 LYS A N 1
ATOM 3074 C CA . LYS A 1 381 ? -1.783 -7.905 -3.604 1.00 95.81 381 LYS A CA 1
ATOM 3075 C C . LYS A 1 381 ? -2.123 -6.679 -2.755 1.00 95.81 381 LYS A C 1
ATOM 3077 O O . LYS A 1 381 ? -1.949 -5.530 -3.177 1.00 95.81 381 LYS A O 1
ATOM 3082 N N . ALA A 1 382 ? -2.624 -6.927 -1.553 1.00 97.19 382 ALA A N 1
ATOM 3083 C CA . ALA A 1 382 ? -2.932 -5.909 -0.556 1.00 97.19 382 ALA A CA 1
ATOM 3084 C C . ALA A 1 382 ? -1.905 -5.907 0.584 1.00 97.19 382 ALA A C 1
ATOM 3086 O O . ALA A 1 382 ? -1.270 -6.922 0.877 1.00 97.19 382 ALA A O 1
ATOM 3087 N N . VAL A 1 383 ? -1.766 -4.753 1.229 1.00 98.25 383 VAL A N 1
ATOM 3088 C CA . VAL A 1 383 ? -1.084 -4.570 2.511 1.00 98.25 383 VAL A CA 1
ATOM 3089 C C . VAL A 1 383 ? -2.079 -3.947 3.485 1.00 98.25 383 VAL A C 1
ATOM 3091 O O . VAL A 1 383 ? -2.726 -2.962 3.140 1.00 98.25 383 VAL A O 1
ATOM 3094 N N . LEU A 1 384 ? -2.193 -4.501 4.689 1.00 98.25 384 LEU A N 1
ATOM 3095 C CA . LEU A 1 384 ? -2.891 -3.901 5.824 1.00 98.25 384 LEU A CA 1
ATOM 3096 C C . LEU A 1 384 ? -1.858 -3.537 6.892 1.00 98.25 384 LEU A C 1
ATOM 3098 O O . LEU A 1 384 ? -1.164 -4.409 7.405 1.00 98.25 384 LEU A O 1
ATOM 3102 N N . LEU A 1 385 ? -1.758 -2.260 7.227 1.00 98.44 385 LEU A N 1
ATOM 3103 C CA . LEU A 1 385 ? -0.931 -1.741 8.308 1.00 98.44 385 LEU A CA 1
ATOM 3104 C C . LEU A 1 385 ? -1.759 -1.704 9.590 1.00 98.44 385 LEU A C 1
ATOM 3106 O O . LEU A 1 385 ? -2.878 -1.187 9.596 1.00 98.44 385 LEU A O 1
ATOM 3110 N N . VAL A 1 386 ? -1.211 -2.276 10.658 1.00 98.00 386 VAL A N 1
ATOM 3111 C CA . VAL A 1 386 ? -1.801 -2.344 11.998 1.00 98.00 386 VAL A CA 1
ATOM 3112 C C . VAL A 1 386 ? -0.749 -1.869 12.985 1.00 98.00 386 VAL A C 1
ATOM 3114 O O . VAL A 1 386 ? 0.075 -2.632 13.493 1.00 98.00 386 VAL A O 1
ATOM 3117 N N . GLU A 1 387 ? -0.745 -0.571 13.218 1.00 97.81 387 GLU A N 1
ATOM 3118 C CA . GLU A 1 387 ? 0.396 0.117 13.805 1.00 97.81 387 GLU A CA 1
ATOM 3119 C C . GLU A 1 387 ? -0.031 1.059 14.920 1.00 97.81 387 GLU A C 1
ATOM 3121 O O . GLU A 1 387 ? -1.203 1.409 15.058 1.00 97.81 387 GLU A O 1
ATOM 3126 N N . GLY A 1 388 ? 0.917 1.470 15.755 1.00 96.81 388 GLY A N 1
ATOM 3127 C CA . GLY A 1 388 ? 0.652 2.431 16.815 1.00 96.81 388 GLY A CA 1
ATOM 3128 C C . GLY A 1 388 ? 1.899 3.133 17.307 1.00 96.81 388 GLY A C 1
ATOM 3129 O O . GLY A 1 388 ? 3.009 2.634 17.138 1.00 96.81 388 GLY A O 1
ATOM 3130 N N . SER A 1 389 ? 1.699 4.303 17.919 1.00 94.50 389 SER A N 1
ATOM 3131 C CA . SER A 1 389 ? 2.788 5.084 18.526 1.00 94.50 389 SER A CA 1
ATOM 3132 C C . SER A 1 389 ? 3.427 4.353 19.715 1.00 94.50 389 SER A C 1
ATOM 3134 O O . SER A 1 389 ? 4.564 4.626 20.084 1.00 94.50 389 SER A O 1
ATOM 3136 N N . ASP A 1 390 ? 2.695 3.414 20.318 1.00 93.50 390 ASP A N 1
ATOM 3137 C CA . ASP A 1 390 ? 3.142 2.525 21.383 1.00 93.50 390 ASP A CA 1
ATOM 3138 C C . ASP A 1 390 ? 2.410 1.169 21.307 1.00 93.50 390 ASP A C 1
ATOM 3140 O O . ASP A 1 390 ? 1.541 0.952 20.457 1.00 93.50 390 ASP A O 1
ATOM 3144 N N . GLY A 1 391 ? 2.757 0.237 22.202 1.00 91.81 391 GLY A N 1
ATOM 3145 C CA . GLY A 1 391 ? 2.174 -1.110 22.203 1.00 91.81 391 GLY A CA 1
ATOM 3146 C C . GLY A 1 391 ? 0.661 -1.113 22.440 1.00 91.81 391 GLY A C 1
ATOM 3147 O O . GLY A 1 391 ? -0.047 -1.935 21.867 1.00 91.81 391 GLY A O 1
ATOM 3148 N N . PHE A 1 392 ? 0.148 -0.160 23.220 1.00 90.81 392 PHE A N 1
ATOM 3149 C CA . PHE A 1 392 ? -1.289 -0.015 23.432 1.00 90.81 392 PHE A CA 1
ATOM 3150 C C . PHE A 1 392 ? -1.989 0.444 22.154 1.00 90.81 392 PHE A C 1
ATOM 3152 O O . PHE A 1 392 ? -3.034 -0.097 21.809 1.00 90.81 392 PHE A O 1
ATOM 3159 N N . GLY A 1 393 ? -1.405 1.393 21.420 1.00 93.56 393 GLY A N 1
ATOM 3160 C CA . GLY A 1 393 ? -1.891 1.815 20.108 1.00 93.56 393 GLY A CA 1
ATOM 3161 C C . GLY A 1 393 ? -2.037 0.646 19.132 1.00 93.56 393 GLY A C 1
ATOM 3162 O O . GLY A 1 393 ? -3.096 0.504 18.517 1.00 93.56 393 GLY A O 1
ATOM 3163 N N . VAL A 1 394 ? -1.027 -0.231 19.066 1.00 95.81 394 VAL A N 1
ATOM 3164 C CA . VAL A 1 394 ? -1.077 -1.458 18.249 1.00 95.81 394 VAL A CA 1
ATOM 3165 C C . VAL A 1 394 ? -2.205 -2.381 18.710 1.00 95.81 394 VAL A C 1
ATOM 3167 O O . VAL A 1 394 ? -2.999 -2.830 17.886 1.00 95.81 394 VAL A O 1
ATOM 3170 N N . GLU A 1 395 ? -2.342 -2.613 20.018 1.00 92.81 395 GLU A N 1
ATOM 3171 C CA . GLU A 1 395 ? -3.431 -3.437 20.561 1.00 92.81 395 GLU A CA 1
ATOM 3172 C C . GLU A 1 395 ? -4.809 -2.838 20.246 1.00 92.81 395 GLU A C 1
ATOM 3174 O O . GLU A 1 395 ? -5.735 -3.558 19.880 1.00 92.81 395 GLU A O 1
ATOM 3179 N N . GLY A 1 396 ? -4.944 -1.511 20.284 1.00 91.19 396 GLY A N 1
ATOM 3180 C CA . GLY A 1 396 ? -6.170 -0.809 19.901 1.00 91.19 396 GLY A CA 1
ATOM 3181 C C . GLY A 1 396 ? -6.518 -0.994 18.428 1.00 91.19 396 GLY A C 1
ATOM 3182 O O . GLY A 1 396 ? -7.688 -1.201 18.094 1.00 91.19 396 GLY A O 1
ATOM 3183 N N . ALA A 1 397 ? -5.509 -0.960 17.555 1.00 94.25 397 ALA A N 1
ATOM 3184 C CA . ALA A 1 397 ? -5.657 -1.238 16.127 1.00 94.25 397 ALA A CA 1
ATOM 3185 C C . ALA A 1 397 ? -6.077 -2.691 15.893 1.00 94.25 397 ALA A C 1
ATOM 3187 O O . ALA A 1 397 ? -7.079 -2.941 15.220 1.00 94.25 397 ALA A O 1
ATOM 3188 N N . GLY A 1 398 ? -5.407 -3.636 16.548 1.00 94.06 398 GLY A N 1
ATOM 3189 C CA . GLY A 1 398 ? -5.761 -5.052 16.532 1.00 94.06 398 GLY A CA 1
ATOM 3190 C C . GLY A 1 398 ? -7.196 -5.333 16.966 1.00 94.06 398 GLY A C 1
ATOM 3191 O O . GLY A 1 398 ? -7.949 -6.007 16.265 1.00 94.06 398 GLY A O 1
ATOM 3192 N N . GLU A 1 399 ? -7.610 -4.790 18.111 1.00 89.81 399 GLU A N 1
ATOM 3193 C CA . GLU A 1 399 ? -8.974 -4.953 18.624 1.00 89.81 399 GLU A CA 1
ATOM 3194 C C . GLU A 1 399 ? -10.023 -4.393 17.672 1.00 89.81 399 GLU A C 1
ATOM 3196 O O . GLU A 1 399 ? -11.075 -5.005 17.470 1.00 89.81 399 GLU A O 1
ATOM 3201 N N . ARG A 1 400 ? -9.751 -3.239 17.057 1.00 89.75 400 ARG A N 1
ATOM 3202 C CA . ARG A 1 400 ? -10.685 -2.644 16.107 1.00 89.75 400 ARG A CA 1
ATOM 3203 C C . ARG A 1 400 ? -10.842 -3.516 14.858 1.00 89.75 400 ARG A C 1
ATOM 3205 O O . ARG A 1 400 ? -11.975 -3.616 14.399 1.00 89.75 400 ARG A O 1
ATOM 3212 N N . ILE A 1 401 ? -9.783 -4.177 14.373 1.00 90.62 401 ILE A N 1
ATOM 3213 C CA . ILE A 1 401 ? -9.814 -5.096 13.209 1.00 90.62 401 ILE A CA 1
ATOM 3214 C C . ILE A 1 401 ? -10.745 -6.279 13.415 1.00 90.62 401 ILE A C 1
ATOM 3216 O O . ILE A 1 401 ? -11.493 -6.647 12.513 1.0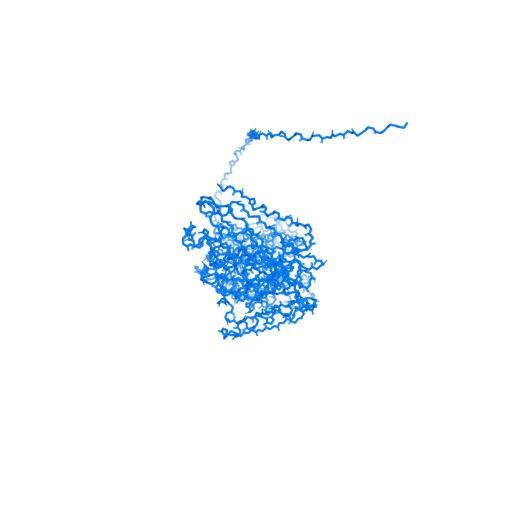0 90.62 401 ILE A O 1
ATOM 3220 N N . LYS A 1 402 ? -10.740 -6.842 14.619 1.00 87.81 402 LYS A N 1
ATOM 3221 C CA . LYS A 1 402 ? -11.555 -8.015 14.956 1.00 87.81 402 LYS A CA 1
ATOM 3222 C C . LYS A 1 402 ? -13.044 -7.698 15.082 1.00 87.81 402 LYS A C 1
ATOM 3224 O O . LYS A 1 402 ? -13.868 -8.610 15.083 1.00 87.81 402 LYS A O 1
ATOM 3229 N N . ARG A 1 403 ? -13.417 -6.422 15.232 1.00 82.50 403 ARG A N 1
ATOM 3230 C CA . ARG A 1 403 ? -14.827 -6.021 15.265 1.00 82.50 403 ARG A CA 1
ATOM 3231 C C . ARG A 1 403 ? -15.368 -6.077 13.835 1.00 82.50 403 ARG A C 1
ATOM 3233 O O . ARG A 1 403 ? -14.859 -5.382 12.964 1.00 82.50 403 ARG A O 1
ATOM 3240 N N . GLU A 1 404 ? -16.472 -6.798 13.629 1.00 60.25 404 GLU A N 1
ATOM 3241 C CA . GLU A 1 404 ? -17.193 -6.930 12.341 1.00 60.25 404 GLU A CA 1
ATOM 3242 C C . GLU A 1 404 ? -17.568 -5.579 11.682 1.00 60.25 404 GLU A C 1
ATOM 3244 O O . GLU A 1 404 ? -17.964 -5.520 10.525 1.00 60.25 404 GLU A O 1
ATOM 3249 N N . SER A 1 405 ? -17.414 -4.468 12.410 1.00 56.75 405 SER A N 1
ATOM 3250 C CA . SER A 1 405 ? -17.710 -3.097 12.007 1.00 56.75 405 SER A CA 1
ATOM 3251 C C . SER A 1 405 ? -16.543 -2.321 11.372 1.00 56.75 405 SER A C 1
ATOM 3253 O O . SER A 1 405 ? -16.595 -1.090 11.363 1.00 56.75 405 SER A O 1
ATOM 3255 N N . ILE A 1 406 ? -15.489 -2.955 10.841 1.00 67.31 406 ILE A N 1
ATOM 3256 C CA . ILE A 1 406 ? -14.553 -2.261 9.920 1.00 67.31 406 ILE A CA 1
ATOM 3257 C C . ILE A 1 406 ? -15.208 -2.046 8.530 1.00 67.31 406 ILE A C 1
ATOM 3259 O O . ILE A 1 406 ? -14.574 -1.926 7.494 1.00 67.31 406 ILE A O 1
ATOM 3263 N N . SER A 1 407 ? -16.526 -1.865 8.471 1.00 67.38 407 SER A N 1
ATOM 3264 C CA . SER A 1 407 ? -17.248 -1.412 7.279 1.00 67.38 407 SER A CA 1
ATOM 3265 C C . SER A 1 407 ? -17.032 0.090 7.019 1.00 67.38 407 SER A C 1
ATOM 3267 O O . SER A 1 407 ? -17.974 0.841 6.762 1.00 67.38 407 SER A O 1
ATOM 3269 N N . VAL A 1 408 ? -15.795 0.571 7.151 1.00 75.19 408 VAL A N 1
ATOM 3270 C CA . VAL A 1 408 ? -15.438 1.965 6.900 1.00 75.19 408 VAL A CA 1
ATOM 3271 C C . VAL A 1 408 ? -15.037 2.074 5.435 1.00 75.19 408 VAL A C 1
ATOM 3273 O O . VAL A 1 408 ? -14.023 1.524 5.016 1.00 75.19 408 VAL A O 1
ATOM 3276 N N . GLY A 1 409 ? -15.799 2.837 4.649 1.00 82.06 409 GLY A N 1
ATOM 3277 C CA . GLY A 1 409 ? -15.503 3.110 3.235 1.00 82.06 409 GLY A CA 1
ATOM 3278 C C . GLY A 1 409 ? -14.283 4.015 2.998 1.00 82.06 409 GLY A C 1
ATOM 3279 O O . GLY A 1 409 ? -14.226 4.697 1.975 1.00 82.06 409 GLY A O 1
ATOM 3280 N N . ARG A 1 410 ? -13.346 4.064 3.951 1.00 88.50 410 ARG A N 1
ATOM 3281 C CA . ARG A 1 410 ? -12.109 4.855 3.930 1.00 88.50 410 ARG A CA 1
ATOM 3282 C C . ARG A 1 410 ? -10.903 3.920 3.918 1.00 88.50 410 ARG A C 1
ATOM 3284 O O . ARG A 1 410 ? -10.997 2.775 4.347 1.00 88.50 410 ARG A O 1
ATOM 3291 N N . ARG A 1 411 ? -9.774 4.442 3.448 1.00 92.88 411 ARG A N 1
ATOM 3292 C CA . ARG A 1 411 ? -8.486 3.742 3.365 1.00 92.88 411 ARG A CA 1
ATOM 3293 C C . ARG A 1 411 ? -7.782 3.595 4.722 1.00 92.88 411 ARG A C 1
ATOM 3295 O O . ARG A 1 411 ? -7.136 2.583 4.957 1.00 92.88 411 ARG A O 1
ATOM 3302 N N . SER A 1 412 ? -7.924 4.591 5.600 1.00 93.50 412 SER A N 1
ATOM 3303 C CA . SER A 1 412 ? -7.219 4.681 6.885 1.00 93.50 412 SER A CA 1
ATOM 3304 C C . SER A 1 412 ? -8.156 5.094 8.028 1.00 93.50 412 SER A C 1
ATOM 3306 O O . SER A 1 412 ? -9.147 5.806 7.812 1.00 93.50 412 SER A O 1
ATOM 3308 N N . LEU A 1 413 ? -7.850 4.633 9.241 1.00 92.31 413 LEU A N 1
ATOM 3309 C CA . LEU A 1 413 ? -8.565 4.920 10.481 1.00 92.31 413 LEU A CA 1
ATOM 3310 C C . LEU A 1 413 ? -7.573 5.072 11.641 1.00 92.31 413 LEU A C 1
ATOM 3312 O O . LEU A 1 413 ? -6.835 4.143 11.955 1.00 92.31 413 LEU A O 1
ATOM 3316 N N . ILE A 1 414 ? -7.626 6.209 12.339 1.00 90.75 414 ILE A N 1
ATOM 3317 C CA . ILE A 1 414 ? -6.972 6.360 13.643 1.00 90.75 414 ILE A CA 1
ATOM 3318 C C . ILE A 1 414 ? -7.877 5.749 14.707 1.00 90.75 414 ILE A C 1
ATOM 3320 O O . ILE A 1 414 ? -9.061 6.081 14.800 1.00 90.75 414 ILE A O 1
ATOM 3324 N N . VAL A 1 415 ? -7.304 4.897 15.541 1.00 89.31 415 VAL A N 1
ATOM 3325 C CA . VAL A 1 415 ? -7.981 4.263 16.666 1.00 89.31 415 VAL A CA 1
ATOM 3326 C C . VAL A 1 415 ? -7.326 4.681 17.970 1.00 89.31 415 VAL A C 1
ATOM 3328 O O . VAL A 1 415 ? -6.128 4.941 18.024 1.00 89.31 415 VAL A O 1
ATOM 3331 N N . LYS A 1 416 ? -8.099 4.736 19.048 1.00 85.81 416 LYS A N 1
ATOM 3332 C CA . LYS A 1 416 ? -7.565 4.905 20.398 1.00 85.81 416 LYS A CA 1
ATOM 3333 C C . LYS A 1 416 ? -7.726 3.586 21.136 1.00 85.81 416 LYS A C 1
ATOM 3335 O O . LYS A 1 416 ? -8.799 2.990 21.100 1.00 85.81 416 LYS A O 1
ATOM 3340 N N . PHE A 1 417 ? -6.675 3.141 21.809 1.00 76.88 417 PHE A N 1
ATOM 3341 C CA . PHE A 1 417 ? -6.745 1.980 22.674 1.00 76.88 417 PHE A CA 1
ATOM 3342 C C . PHE A 1 417 ? -7.716 2.240 23.822 1.00 76.88 417 PHE A C 1
ATOM 3344 O O . PHE A 1 417 ? -7.484 3.096 24.675 1.00 76.88 417 PHE A O 1
ATOM 3351 N N . SER A 1 418 ? -8.801 1.474 23.848 1.00 71.00 418 SER A N 1
ATOM 3352 C CA . SER A 1 418 ? -9.686 1.347 24.998 1.00 71.00 418 SER A CA 1
ATOM 3353 C C . SER A 1 418 ? -9.483 -0.058 25.573 1.00 71.00 418 SER A C 1
ATOM 3355 O O . SER A 1 418 ? -10.161 -1.004 25.165 1.00 71.00 418 SER A O 1
ATOM 3357 N N . SER A 1 419 ? -8.504 -0.233 26.463 1.00 57.75 419 SER A N 1
ATOM 3358 C CA . SER A 1 419 ? -8.279 -1.525 27.131 1.00 57.75 419 SER A CA 1
ATOM 3359 C C . SER A 1 419 ? -9.550 -1.982 27.837 1.00 57.75 419 SER A C 1
ATOM 3361 O O . SER A 1 419 ? -10.203 -1.192 28.520 1.00 57.75 419 SER A O 1
ATOM 3363 N N . CYS A 1 420 ? -9.830 -3.279 27.732 1.00 50.25 420 CYS A N 1
ATOM 3364 C CA . CYS A 1 420 ? -10.705 -4.023 28.634 1.00 50.25 420 CYS A CA 1
ATOM 3365 C C . CYS A 1 420 ? -12.125 -3.481 28.767 1.00 50.25 420 CYS A C 1
ATOM 3367 O O . CYS A 1 420 ? -12.576 -3.076 29.836 1.00 50.25 420 CYS A O 1
ATOM 3369 N N . SER A 1 421 ? -12.869 -3.610 27.677 1.00 59.59 421 SER A N 1
ATOM 3370 C CA . SER A 1 421 ? -14.300 -3.382 27.662 1.00 59.59 421 SER A CA 1
ATOM 3371 C C . SER A 1 421 ? -15.080 -4.501 28.356 1.00 59.59 421 SER A C 1
ATOM 3373 O O . SER A 1 421 ? -15.755 -5.302 27.712 1.00 59.59 421 SER A O 1
ATOM 3375 N N . LYS A 1 422 ? -15.036 -4.559 29.701 1.00 80.44 422 LYS A N 1
ATOM 3376 C CA . LYS A 1 422 ? -16.040 -5.335 30.450 1.00 80.44 422 LYS A CA 1
ATOM 3377 C C . LYS A 1 422 ? -17.396 -4.770 30.048 1.00 80.44 422 LYS A C 1
ATOM 3379 O O . LYS A 1 422 ? -17.711 -3.620 30.373 1.00 80.44 422 LYS A O 1
ATOM 3384 N N . LYS A 1 423 ? -18.153 -5.556 29.276 1.00 86.50 423 LYS A N 1
ATOM 3385 C CA . LYS A 1 423 ? -19.490 -5.176 28.828 1.00 86.50 423 LYS A CA 1
ATOM 3386 C C . LYS A 1 423 ? -20.324 -4.908 30.071 1.00 86.50 423 LYS A C 1
ATOM 3388 O O . LYS A 1 423 ? -20.425 -5.757 30.956 1.00 86.50 423 LYS A O 1
ATOM 3393 N N . ILE A 1 424 ? -20.893 -3.717 30.146 1.00 89.50 424 ILE A N 1
ATOM 3394 C CA . ILE A 1 424 ? -21.784 -3.346 31.235 1.00 89.50 424 ILE A CA 1
ATOM 3395 C C . ILE A 1 424 ? -23.142 -3.938 30.894 1.00 89.50 424 ILE A C 1
ATOM 3397 O O . ILE A 1 424 ? -23.765 -3.561 29.903 1.00 89.50 424 ILE A O 1
ATOM 3401 N N . GLN A 1 425 ? -23.583 -4.892 31.706 1.00 90.94 425 GLN A N 1
ATOM 3402 C CA . GLN A 1 425 ? -24.931 -5.431 31.626 1.00 90.94 425 GLN A CA 1
ATOM 3403 C C . GLN A 1 425 ? -25.789 -4.723 32.668 1.00 90.94 425 GLN A C 1
ATOM 3405 O O . GLN A 1 425 ? -25.529 -4.801 33.865 1.00 90.94 425 GLN A O 1
ATOM 3410 N N . SER A 1 426 ? -26.796 -3.996 32.196 1.00 93.06 426 SER A N 1
ATOM 3411 C CA . SER A 1 426 ? -27.789 -3.349 33.044 1.00 93.06 426 SER A CA 1
ATOM 3412 C C . SER A 1 426 ? -29.156 -3.475 32.374 1.00 93.06 426 SER A C 1
ATOM 3414 O O . SER A 1 426 ? -29.281 -3.086 31.206 1.00 93.06 426 SER A O 1
ATOM 3416 N N . PRO A 1 427 ? -30.185 -3.978 33.083 1.00 94.62 427 PRO A N 1
ATOM 3417 C CA . PRO A 1 427 ? -31.548 -4.023 32.560 1.00 94.62 427 PRO A CA 1
ATOM 3418 C C . PRO A 1 427 ? -32.056 -2.640 32.145 1.00 94.62 427 PRO A C 1
ATOM 3420 O O . PRO A 1 427 ? -32.720 -2.511 31.125 1.00 94.62 427 PRO A O 1
ATOM 3423 N N . ILE A 1 428 ? -31.683 -1.591 32.887 1.00 94.94 428 ILE A N 1
ATOM 3424 C CA . ILE A 1 428 ? -32.073 -0.209 32.578 1.00 94.94 428 ILE A CA 1
ATOM 3425 C C . ILE A 1 428 ? -31.402 0.258 31.288 1.00 94.94 428 ILE A C 1
ATOM 3427 O O . ILE A 1 428 ? -32.083 0.786 30.417 1.00 94.94 428 ILE A O 1
ATOM 3431 N N . LEU A 1 429 ? -30.092 0.026 31.130 1.00 95.62 429 LEU A N 1
ATOM 3432 C CA . LEU A 1 429 ? -29.399 0.416 29.896 1.00 95.62 429 LEU A CA 1
ATOM 3433 C C . LEU A 1 429 ? -29.949 -0.338 28.688 1.00 95.62 429 LEU A C 1
ATOM 3435 O O . LEU A 1 429 ? -30.148 0.272 27.651 1.00 95.62 429 LEU A O 1
ATOM 3439 N N . SER A 1 430 ? -30.263 -1.625 28.843 1.00 95.56 430 SER A N 1
ATOM 3440 C CA . SER A 1 430 ? -30.835 -2.439 27.762 1.00 95.56 430 SER A CA 1
ATOM 3441 C C . SER A 1 430 ? -32.269 -2.019 27.419 1.00 95.56 430 SER A C 1
ATOM 3443 O O . SER A 1 430 ? -32.664 -2.081 26.263 1.00 95.56 430 SER A O 1
ATOM 3445 N N . LYS A 1 431 ? -33.047 -1.559 28.408 1.00 96.19 431 LYS A N 1
ATOM 3446 C CA . LYS A 1 431 ? -34.402 -1.029 28.203 1.00 96.19 431 LYS A CA 1
ATOM 3447 C C . LYS A 1 431 ? -34.386 0.317 27.475 1.00 96.19 431 LYS A C 1
ATOM 3449 O O . LYS A 1 431 ? -35.195 0.534 26.584 1.00 96.19 431 LYS A O 1
ATOM 3454 N N . VAL A 1 432 ? -33.503 1.228 27.888 1.00 96.25 432 VAL A N 1
ATOM 3455 C CA . VAL A 1 432 ? -33.425 2.587 27.325 1.00 96.25 432 VAL A CA 1
ATOM 3456 C C . VAL A 1 432 ? -32.702 2.586 25.979 1.00 96.25 432 VAL A C 1
ATOM 3458 O O . VAL A 1 432 ? -33.089 3.314 25.075 1.00 96.25 432 VAL A O 1
ATOM 3461 N N . PHE A 1 433 ? -31.675 1.752 25.839 1.00 96.69 433 PHE A N 1
ATOM 3462 C CA . PHE A 1 433 ? -30.781 1.707 24.690 1.00 96.69 433 PHE A CA 1
ATOM 3463 C C . PHE A 1 433 ? -30.595 0.260 24.193 1.00 96.69 433 PHE A C 1
ATOM 3465 O O . PHE A 1 433 ? -29.508 -0.307 24.344 1.00 96.69 433 PHE A O 1
ATOM 3472 N N . PRO A 1 434 ? -31.635 -0.359 23.604 1.00 95.81 434 PRO A N 1
ATOM 3473 C CA . PRO A 1 434 ? -31.608 -1.777 23.227 1.00 95.81 434 PRO A CA 1
ATOM 3474 C C . PRO A 1 434 ? -30.484 -2.126 22.241 1.00 95.81 434 PRO A C 1
ATOM 3476 O O . PRO A 1 434 ? -29.896 -3.204 22.328 1.00 95.81 434 PRO A O 1
ATOM 3479 N N . ASP A 1 435 ? -30.120 -1.182 21.371 1.00 94.31 435 ASP A N 1
ATOM 3480 C CA . ASP A 1 435 ? -29.112 -1.378 20.324 1.00 94.31 435 ASP A CA 1
ATOM 3481 C C . ASP A 1 435 ? -27.719 -0.844 20.692 1.00 94.31 435 ASP A C 1
ATOM 3483 O O . ASP A 1 435 ? -26.807 -0.834 19.857 1.00 94.31 435 ASP A O 1
ATOM 3487 N N . VAL A 1 436 ? -27.524 -0.379 21.931 1.00 93.19 436 VAL A N 1
ATOM 3488 C CA . VAL A 1 436 ? -26.256 0.214 22.371 1.00 93.19 436 VAL A CA 1
ATOM 3489 C C . VAL A 1 436 ? -25.497 -0.758 23.257 1.00 93.19 436 VAL A C 1
ATOM 3491 O O . VAL A 1 436 ? -26.004 -1.295 24.243 1.00 93.19 436 VAL A O 1
ATOM 3494 N N . LYS A 1 437 ? -24.221 -0.963 22.934 1.00 91.00 437 LYS A N 1
ATOM 3495 C CA . LYS A 1 437 ? -23.313 -1.765 23.759 1.00 91.00 437 LYS A CA 1
ATOM 3496 C C . LYS A 1 437 ? -22.488 -0.828 24.636 1.00 91.00 437 LYS A C 1
ATOM 3498 O O . LYS A 1 437 ? -21.776 0.025 24.115 1.00 91.00 437 LYS A O 1
ATOM 3503 N N . PHE A 1 438 ? -22.577 -0.996 25.954 1.00 91.62 438 PHE A N 1
ATOM 3504 C CA . PHE A 1 438 ? -21.808 -0.210 26.921 1.00 91.62 438 PHE A CA 1
ATOM 3505 C C . PHE A 1 438 ? -20.619 -0.991 27.459 1.00 91.62 438 PHE A C 1
ATOM 3507 O O . PHE A 1 438 ? -20.712 -2.188 27.746 1.00 91.62 438 PHE A O 1
ATOM 3514 N N . TYR A 1 439 ? -19.514 -0.287 27.647 1.00 88.19 439 TYR A N 1
ATOM 3515 C CA . TYR A 1 439 ? -18.228 -0.870 27.977 1.00 88.19 439 TYR A CA 1
ATOM 3516 C C . TYR A 1 439 ? -17.489 -0.007 28.996 1.00 88.19 439 TYR A C 1
ATOM 3518 O O . TYR A 1 439 ? -17.424 1.207 28.821 1.00 88.19 439 TYR A O 1
ATOM 3526 N N . LYS A 1 440 ? -16.891 -0.611 30.030 1.00 88.06 440 LYS A N 1
ATOM 3527 C CA . LYS A 1 440 ? -15.889 0.093 30.853 1.00 88.06 440 LYS A CA 1
ATOM 3528 C C . LYS A 1 440 ? -14.599 0.229 30.049 1.00 88.06 440 LYS A C 1
ATOM 3530 O O . LYS A 1 440 ? -14.163 -0.746 29.469 1.00 88.06 440 LYS A O 1
ATOM 3535 N N . ALA A 1 441 ? -13.983 1.396 29.996 1.00 83.12 441 ALA A N 1
ATOM 3536 C CA . ALA A 1 441 ? -12.757 1.611 29.233 1.00 83.12 441 ALA A CA 1
ATOM 3537 C C . ALA A 1 441 ? -11.790 2.498 30.007 1.00 83.12 441 ALA A C 1
ATOM 3539 O O . ALA A 1 441 ? -12.214 3.358 30.775 1.00 83.12 441 ALA A O 1
ATOM 3540 N N . ILE A 1 442 ? -10.488 2.343 29.785 1.00 76.06 442 ILE A N 1
ATOM 3541 C CA . ILE A 1 442 ? -9.510 3.318 30.275 1.00 76.06 442 ILE A CA 1
ATOM 3542 C C . ILE A 1 442 ? -9.611 4.577 29.406 1.00 76.06 442 ILE A C 1
ATOM 3544 O O . ILE A 1 442 ? -9.277 4.553 28.223 1.00 76.06 442 ILE A O 1
ATOM 3548 N N . ILE A 1 443 ? -10.089 5.680 29.985 1.00 77.50 443 ILE A N 1
ATOM 3549 C CA . ILE A 1 443 ? -10.314 6.951 29.275 1.00 77.50 443 ILE A CA 1
ATOM 3550 C C . ILE A 1 443 ? -9.190 7.962 29.515 1.00 77.50 443 ILE A C 1
ATOM 3552 O O . ILE A 1 443 ? -8.897 8.772 28.627 1.00 77.50 443 ILE A O 1
ATOM 3556 N N . LYS A 1 444 ? -8.528 7.885 30.681 1.00 76.19 444 LYS A N 1
ATOM 3557 C CA . LYS A 1 444 ? -7.403 8.746 31.071 1.00 76.19 444 LYS A CA 1
ATOM 3558 C C . LYS A 1 444 ? -6.211 7.891 31.523 1.00 76.19 444 LYS A C 1
ATOM 3560 O O . LYS A 1 444 ? -6.317 7.189 32.527 1.00 76.19 444 LYS A O 1
ATOM 3565 N N . PRO A 1 445 ? -5.071 7.946 30.825 1.00 59.41 445 PRO A N 1
ATOM 3566 C CA . PRO A 1 445 ? -3.871 7.215 31.210 1.00 59.41 445 PRO A CA 1
ATOM 3567 C C . PRO A 1 445 ? -3.155 7.960 32.348 1.00 59.41 445 PRO A C 1
ATOM 3569 O O . PRO A 1 445 ? -2.278 8.784 32.117 1.00 59.41 445 PRO A O 1
ATOM 3572 N N . ALA A 1 446 ? -3.564 7.700 33.587 1.00 71.62 446 ALA A N 1
ATOM 3573 C CA . ALA A 1 446 ? -2.887 8.167 34.796 1.00 71.62 446 ALA A CA 1
ATOM 3574 C C . ALA A 1 446 ? -2.439 6.962 35.639 1.00 71.62 446 ALA A C 1
ATOM 3576 O O . ALA A 1 446 ? -2.768 5.816 35.325 1.00 71.62 446 ALA A O 1
ATOM 3577 N N . LYS A 1 447 ? -1.674 7.200 36.707 1.00 61.81 447 LYS A N 1
ATOM 3578 C CA . LYS A 1 447 ? -1.450 6.208 37.766 1.00 61.81 447 LYS A CA 1
ATOM 3579 C C . LYS A 1 447 ? -2.233 6.665 39.004 1.00 61.81 447 LYS A C 1
ATOM 3581 O O . LYS A 1 447 ? -1.785 7.613 39.643 1.00 61.81 447 LYS A O 1
ATOM 3586 N N . PRO A 1 448 ? -3.378 6.037 39.343 1.00 68.88 448 PRO A N 1
ATOM 3587 C CA . PRO A 1 448 ? -4.043 4.913 38.662 1.00 68.88 448 PRO A CA 1
ATOM 3588 C C . PRO A 1 448 ? -4.796 5.328 37.376 1.00 68.88 448 PRO A C 1
ATOM 3590 O O . PRO A 1 448 ? -5.128 6.505 37.226 1.00 68.88 448 PRO A O 1
ATOM 3593 N N . PRO A 1 449 ? -5.089 4.393 36.446 1.00 68.88 449 PRO A N 1
ATOM 3594 C CA . PRO A 1 449 ? -5.789 4.718 35.205 1.00 68.88 449 PRO A CA 1
ATOM 3595 C C . PRO A 1 449 ? -7.200 5.237 35.482 1.00 68.88 449 PRO A C 1
ATOM 3597 O O . PRO A 1 449 ? -7.964 4.623 36.227 1.00 68.88 449 PRO A O 1
ATOM 3600 N N . GLY A 1 450 ? -7.572 6.350 34.853 1.00 78.94 450 GLY A N 1
ATOM 3601 C CA . GLY A 1 450 ? -8.945 6.830 34.861 1.00 78.94 450 GLY A CA 1
ATOM 3602 C C . GLY A 1 450 ? -9.807 5.929 33.987 1.00 78.94 450 GLY A C 1
ATOM 3603 O O . GLY A 1 450 ? -9.649 5.904 32.765 1.00 78.94 450 GLY A O 1
ATOM 3604 N N . VAL A 1 451 ? -10.711 5.190 34.622 1.00 82.94 451 VAL A N 1
ATOM 3605 C CA . VAL A 1 451 ? -11.728 4.372 33.954 1.00 82.94 451 VAL A CA 1
ATOM 3606 C C . VAL A 1 451 ? -12.934 5.257 33.635 1.00 82.94 451 VAL A C 1
ATOM 3608 O O . VAL A 1 451 ? -13.258 6.159 34.401 1.00 82.94 451 VAL A O 1
ATOM 3611 N N . GLY A 1 452 ? -13.577 5.006 32.502 1.00 88.38 452 GLY A N 1
ATOM 3612 C CA . GLY A 1 452 ? -14.791 5.651 32.011 1.00 88.38 452 GLY A CA 1
ATOM 3613 C C . GLY A 1 452 ? -15.705 4.631 31.348 1.00 88.38 452 GLY A C 1
ATOM 3614 O O . GLY A 1 452 ? -15.408 3.433 31.347 1.00 88.38 452 GLY A O 1
ATOM 3615 N N . ILE A 1 453 ? -16.820 5.093 30.790 1.00 90.31 453 ILE A N 1
ATOM 3616 C CA . ILE A 1 453 ? -17.765 4.239 30.065 1.00 90.31 453 ILE A CA 1
ATOM 3617 C C . ILE A 1 453 ? -17.847 4.711 28.614 1.00 90.31 453 ILE A C 1
ATOM 3619 O O . ILE A 1 453 ? -17.903 5.907 28.355 1.00 90.31 453 ILE A O 1
ATOM 3623 N N . ILE A 1 454 ? -17.838 3.773 27.669 1.00 89.88 454 ILE A N 1
ATOM 3624 C CA . ILE A 1 454 ? -18.044 4.040 26.243 1.00 89.88 454 ILE A CA 1
ATOM 3625 C C . ILE A 1 454 ? -19.330 3.341 25.806 1.00 89.88 454 ILE A C 1
ATOM 3627 O O . ILE A 1 454 ? -19.477 2.129 25.998 1.00 89.88 454 ILE A O 1
ATOM 3631 N N . GLY A 1 455 ? -20.258 4.103 25.231 1.00 91.06 455 GLY A N 1
ATOM 3632 C CA . GLY A 1 455 ? -21.407 3.577 24.497 1.00 91.06 455 GLY A CA 1
ATOM 3633 C C . GLY A 1 455 ? -21.052 3.395 23.024 1.00 91.06 455 GLY A C 1
ATOM 3634 O O . GLY A 1 455 ? -20.422 4.269 22.433 1.00 91.06 455 GLY A O 1
ATOM 3635 N N . VAL A 1 456 ? -21.435 2.270 22.422 1.00 86.81 456 VAL A N 1
ATOM 3636 C CA . VAL A 1 456 ? -21.228 1.996 20.993 1.00 86.81 456 VAL A CA 1
ATOM 3637 C C . VAL A 1 456 ? -22.571 1.745 20.325 1.00 86.81 456 VAL A C 1
ATOM 3639 O O . VAL A 1 456 ? -23.247 0.766 20.649 1.00 86.81 456 VAL A O 1
ATOM 3642 N N . TYR A 1 457 ? -22.930 2.603 19.371 1.00 90.88 457 TYR A N 1
ATOM 3643 C CA . TYR A 1 457 ? -24.178 2.542 18.611 1.00 90.88 457 TYR A CA 1
ATOM 3644 C C . TYR A 1 457 ? -23.886 2.690 17.117 1.00 90.88 457 TYR A C 1
ATOM 3646 O O . TYR A 1 457 ? -23.208 3.630 16.705 1.00 90.88 457 TYR A O 1
ATOM 3654 N N . LYS A 1 458 ? -24.338 1.725 16.303 1.00 83.56 458 LYS A N 1
ATOM 3655 C CA . LYS A 1 458 ? -24.108 1.686 14.840 1.00 83.56 458 LYS A CA 1
ATOM 3656 C C . LYS A 1 458 ? -22.646 1.960 14.429 1.00 83.56 458 LYS A C 1
ATOM 3658 O O . LYS A 1 458 ? -22.368 2.628 13.440 1.00 83.56 458 LYS A O 1
ATOM 3663 N N . GLY A 1 459 ? -21.693 1.454 15.217 1.00 73.31 459 GLY A N 1
ATOM 3664 C CA . GLY A 1 459 ? -20.254 1.608 14.976 1.00 73.31 459 GLY A CA 1
ATOM 3665 C C . GLY A 1 459 ? -19.643 2.952 15.398 1.00 73.31 459 GLY A C 1
ATOM 3666 O O . GLY A 1 459 ? -18.422 3.088 15.297 1.00 73.31 459 GLY A O 1
ATOM 3667 N N . LYS A 1 460 ? -20.449 3.903 15.893 1.00 79.88 460 LYS A N 1
ATOM 3668 C CA . LYS A 1 460 ? -20.012 5.171 16.494 1.00 79.88 460 LYS A CA 1
ATOM 3669 C C . LYS A 1 460 ? -19.839 5.009 18.007 1.00 79.88 460 LYS A C 1
ATOM 3671 O O . LYS A 1 460 ? -20.636 4.331 18.654 1.00 79.88 460 LYS A O 1
ATOM 3676 N N . GLU A 1 461 ? -18.782 5.606 18.548 1.00 85.62 461 GLU A N 1
ATOM 3677 C CA . GLU A 1 461 ? -18.440 5.566 19.974 1.00 85.62 461 GLU A CA 1
ATOM 3678 C C . GLU A 1 461 ? -18.819 6.891 20.653 1.00 85.62 461 GLU A C 1
ATOM 3680 O O . GLU A 1 461 ? -18.692 7.954 20.044 1.00 85.62 461 GLU A O 1
ATOM 3685 N N . TYR A 1 462 ? -19.274 6.811 21.903 1.00 88.88 462 TYR A N 1
ATOM 3686 C CA . TYR A 1 462 ? -19.718 7.938 22.726 1.00 88.88 462 TYR A CA 1
ATOM 3687 C C . TYR A 1 462 ? -19.089 7.813 24.117 1.00 88.88 462 TYR A C 1
ATOM 3689 O O . TYR A 1 462 ? -19.260 6.782 24.779 1.00 88.88 462 TYR A O 1
ATOM 3697 N N . LEU A 1 463 ? -18.367 8.837 24.565 1.00 90.12 463 LEU A N 1
ATOM 3698 C CA . LEU A 1 463 ? -17.728 8.885 25.878 1.00 90.12 463 LEU A CA 1
ATOM 3699 C C . LEU A 1 463 ? -18.747 9.308 26.939 1.00 90.12 463 LEU A C 1
ATOM 3701 O O . LEU A 1 463 ? -19.360 10.360 26.824 1.00 90.12 463 LEU A O 1
ATOM 3705 N N . MET A 1 464 ? -18.950 8.493 27.969 1.00 93.44 464 MET A N 1
ATOM 3706 C CA . MET A 1 464 ? -19.925 8.772 29.021 1.00 93.44 464 MET A CA 1
ATOM 3707 C C . MET A 1 464 ? -19.263 9.344 30.282 1.00 93.44 464 MET A C 1
ATOM 3709 O O . MET A 1 464 ? -18.208 8.838 30.684 1.00 93.44 464 MET A O 1
ATOM 3713 N N . PRO A 1 465 ? -19.945 10.281 30.973 1.00 93.31 465 PRO A N 1
ATOM 3714 C CA . PRO A 1 465 ? -21.303 10.765 30.677 1.00 93.31 465 PRO A CA 1
ATOM 3715 C C . PRO A 1 465 ? -21.393 11.927 29.670 1.00 93.31 465 PRO A C 1
ATOM 3717 O O . PRO A 1 465 ? -22.503 12.349 29.345 1.00 93.31 465 PRO A O 1
ATOM 3720 N N . GLU A 1 466 ? -20.269 12.448 29.180 1.00 89.94 466 GLU A N 1
ATOM 3721 C CA . GLU A 1 466 ? -20.196 13.695 28.406 1.00 89.94 466 GLU A CA 1
ATOM 3722 C C . GLU A 1 466 ? -21.022 13.664 27.107 1.00 89.94 466 GLU A C 1
ATOM 3724 O O . GLU A 1 466 ? -21.713 14.630 26.787 1.00 89.94 466 GLU A O 1
ATOM 3729 N N . ASP A 1 467 ? -21.025 12.537 26.396 1.00 93.25 467 ASP A N 1
ATOM 3730 C CA . ASP A 1 467 ? -21.720 12.359 25.118 1.00 93.25 467 ASP A CA 1
ATOM 3731 C C . ASP A 1 467 ? -23.136 11.773 25.266 1.00 93.25 467 ASP A C 1
ATOM 3733 O O . ASP A 1 467 ? -23.737 11.339 24.277 1.00 93.25 467 ASP A O 1
ATOM 3737 N N . PHE A 1 468 ? -23.702 11.722 26.478 1.00 94.69 468 PHE A N 1
ATOM 3738 C CA . PHE A 1 468 ? -24.985 11.049 26.709 1.00 94.69 468 PHE A CA 1
ATOM 3739 C C . PHE A 1 468 ? -26.124 11.605 25.850 1.00 94.69 468 PHE A C 1
ATOM 3741 O O . PHE A 1 468 ? -26.843 10.842 25.210 1.00 94.69 468 PHE A O 1
ATOM 3748 N N . ASN A 1 469 ? -26.283 12.929 25.792 1.00 93.19 469 ASN A N 1
ATOM 3749 C CA . ASN A 1 469 ? -27.359 13.528 25.001 1.00 93.19 469 ASN A CA 1
ATOM 3750 C C . ASN A 1 469 ? -27.166 13.279 23.497 1.00 93.19 469 ASN A C 1
ATOM 3752 O O . ASN A 1 469 ? -28.146 13.029 22.801 1.00 93.19 469 ASN A O 1
ATOM 3756 N N . TYR A 1 470 ? -25.922 13.259 22.998 1.00 93.56 470 TYR A N 1
ATOM 3757 C CA . TYR A 1 470 ? -25.654 12.883 21.605 1.00 93.56 470 TYR A CA 1
ATOM 3758 C C . TYR A 1 470 ? -26.067 11.441 21.321 1.00 93.56 470 TYR A C 1
ATOM 3760 O O . TYR A 1 470 ? -26.642 11.168 20.271 1.00 93.56 470 TYR A O 1
ATOM 3768 N N . LEU A 1 471 ? -25.813 10.526 22.261 1.00 95.06 471 LEU A N 1
ATOM 3769 C CA . LEU A 1 471 ? -26.255 9.141 22.143 1.00 95.06 471 LEU A CA 1
ATOM 3770 C C . LEU A 1 471 ? -27.788 9.043 22.110 1.00 95.06 471 LEU A C 1
ATOM 3772 O O . LEU A 1 471 ? -28.325 8.332 21.265 1.00 95.06 471 LEU A O 1
ATOM 3776 N N . VAL A 1 472 ? -28.488 9.764 22.991 1.00 94.81 472 VAL A N 1
ATOM 3777 C CA . VAL A 1 472 ? -29.963 9.799 23.038 1.00 94.81 472 VAL A CA 1
ATOM 3778 C C . VAL A 1 472 ? -30.550 10.302 21.716 1.00 94.81 472 VAL A C 1
ATOM 3780 O O . VAL A 1 472 ? -31.436 9.652 21.159 1.00 94.81 472 VAL A O 1
ATOM 3783 N N . ILE A 1 473 ? -30.008 11.401 21.180 1.00 93.69 473 ILE A N 1
ATOM 3784 C CA . ILE A 1 473 ? -30.427 11.984 19.896 1.00 93.69 473 ILE A CA 1
ATOM 3785 C C . ILE A 1 473 ? -30.181 11.004 18.744 1.00 93.69 473 ILE A C 1
ATOM 3787 O O . ILE A 1 473 ? -31.091 10.741 17.962 1.00 93.69 473 ILE A O 1
ATOM 3791 N N . ASP A 1 474 ? -28.984 10.418 18.649 1.00 94.31 474 ASP A N 1
ATOM 3792 C CA . ASP A 1 474 ? -28.642 9.496 17.556 1.00 94.31 474 ASP A CA 1
ATOM 3793 C C . ASP A 1 474 ? -29.455 8.186 17.621 1.00 94.31 474 ASP A C 1
ATOM 3795 O O . ASP A 1 474 ? -29.729 7.561 16.590 1.00 94.31 474 ASP A O 1
ATOM 3799 N N . CYS A 1 475 ? -29.888 7.775 18.817 1.00 95.44 475 CYS A N 1
ATOM 3800 C CA . CYS A 1 475 ? -30.815 6.657 19.003 1.00 95.44 475 CYS A CA 1
ATOM 3801 C C . CYS A 1 475 ? -32.278 7.014 18.677 1.00 95.44 475 CYS A C 1
ATOM 3803 O O . CYS A 1 475 ? -33.115 6.115 18.669 1.00 95.44 475 CYS A O 1
ATOM 3805 N N . GLY A 1 476 ? -32.600 8.285 18.410 1.00 95.25 476 GLY A N 1
ATOM 3806 C CA . GLY A 1 476 ? -33.970 8.738 18.146 1.00 95.25 476 GLY A CA 1
ATOM 3807 C C . GLY A 1 476 ? -34.883 8.648 19.371 1.00 95.25 476 GLY A C 1
ATOM 3808 O O . GLY A 1 476 ? -36.077 8.387 19.234 1.00 95.25 476 GLY A O 1
ATOM 3809 N N . ILE A 1 477 ? -34.327 8.798 20.576 1.00 94.62 477 ILE A N 1
ATOM 3810 C CA . ILE A 1 477 ? -35.080 8.689 21.827 1.00 94.62 477 ILE A CA 1
ATOM 3811 C C . ILE A 1 477 ? -35.551 10.083 22.262 1.00 94.62 477 ILE A C 1
ATOM 3813 O O . ILE A 1 477 ? -34.747 10.951 22.592 1.00 94.62 477 ILE A O 1
ATOM 3817 N N . ASP A 1 478 ? -36.867 10.277 22.336 1.00 91.75 478 ASP A N 1
ATOM 3818 C CA . ASP A 1 478 ? -37.472 11.499 22.880 1.00 91.75 478 ASP A CA 1
ATOM 3819 C C . ASP A 1 478 ? -37.516 11.478 24.417 1.00 91.75 478 ASP A C 1
ATOM 3821 O O . ASP A 1 478 ? -37.858 10.455 25.016 1.00 91.75 478 ASP A O 1
ATOM 3825 N N . PHE A 1 479 ? -37.296 12.621 25.075 1.00 88.38 479 PHE A N 1
ATOM 3826 C CA . PHE A 1 479 ? -37.513 12.773 26.523 1.00 88.38 479 PHE A CA 1
ATOM 3827 C C . PHE A 1 479 ? -38.999 12.985 26.844 1.00 88.38 479 PHE A C 1
ATOM 3829 O O . PHE A 1 479 ? -39.461 14.095 27.118 1.00 88.38 479 PHE A O 1
ATOM 3836 N N . LYS A 1 480 ? -39.770 11.900 26.852 1.00 88.69 480 LYS A N 1
ATOM 3837 C CA . LYS A 1 480 ? -41.192 11.911 27.219 1.00 88.69 480 LYS A CA 1
ATOM 3838 C C . LYS A 1 480 ? -41.362 11.729 28.724 1.00 88.69 480 LYS A C 1
ATOM 3840 O O . LYS A 1 480 ? -40.557 11.079 29.389 1.00 88.69 480 LYS A O 1
ATOM 3845 N N . LYS A 1 481 ? -42.469 12.231 29.283 1.00 82.56 481 LYS A N 1
ATOM 3846 C CA . LYS A 1 481 ? -42.810 12.038 30.709 1.00 82.56 481 LYS A CA 1
ATOM 3847 C C . LYS A 1 481 ? -42.718 10.563 31.140 1.00 82.56 481 LYS A C 1
ATOM 3849 O O . LYS A 1 481 ? -42.291 10.282 32.253 1.00 82.56 481 LYS A O 1
ATOM 3854 N N . SER A 1 482 ? -43.035 9.634 30.234 1.00 88.75 482 SER A N 1
ATOM 3855 C CA . SER A 1 482 ? -42.987 8.187 30.462 1.00 88.75 482 SER A CA 1
ATOM 3856 C C . SER A 1 482 ? -41.580 7.578 30.567 1.00 88.75 482 SER A C 1
ATOM 3858 O O . SER A 1 482 ? -41.456 6.512 31.164 1.00 88.75 482 SER A O 1
ATOM 3860 N N . ASN A 1 483 ? -40.524 8.207 30.031 1.00 93.25 483 ASN A N 1
ATOM 3861 C CA . ASN A 1 483 ? -39.164 7.640 30.029 1.00 93.25 483 ASN A CA 1
ATOM 3862 C C . ASN A 1 483 ? -38.092 8.527 30.690 1.00 93.25 483 ASN A C 1
ATOM 3864 O O . ASN A 1 483 ? -36.981 8.043 30.907 1.00 93.25 483 ASN A O 1
ATOM 3868 N N . LYS A 1 484 ? -38.411 9.775 31.078 1.00 91.94 484 LYS A N 1
ATOM 3869 C CA . LYS A 1 484 ? -37.488 10.695 31.783 1.00 91.94 484 LYS A CA 1
ATOM 3870 C C . LYS A 1 484 ? -36.804 10.033 32.988 1.00 91.94 484 LYS A C 1
ATOM 3872 O O . LYS A 1 484 ? -35.600 10.188 33.180 1.00 91.94 484 LYS A O 1
ATOM 3877 N N . ILE A 1 485 ? -37.553 9.246 33.763 1.00 91.88 485 ILE A N 1
ATOM 3878 C CA . ILE A 1 485 ? -37.022 8.515 34.922 1.00 91.88 485 ILE A CA 1
ATOM 3879 C C . ILE A 1 485 ? -35.999 7.454 34.497 1.00 91.88 485 ILE A C 1
ATOM 3881 O O . ILE A 1 485 ? -34.939 7.344 35.109 1.00 91.88 485 ILE A O 1
ATOM 3885 N N . ASP A 1 486 ? -36.284 6.677 33.453 1.00 94.56 486 ASP A N 1
ATOM 3886 C CA . ASP A 1 486 ? -35.377 5.619 32.999 1.00 94.56 486 ASP A CA 1
ATOM 3887 C C . ASP A 1 486 ? -34.115 6.194 32.339 1.00 94.56 486 ASP A C 1
ATOM 3889 O O . ASP A 1 486 ? -33.021 5.678 32.572 1.00 94.56 486 ASP A O 1
ATOM 3893 N N . LEU A 1 487 ? -34.232 7.312 31.615 1.00 95.12 487 LEU A N 1
ATOM 3894 C CA . LEU A 1 487 ? -33.090 8.070 31.094 1.00 95.12 487 LEU A CA 1
ATOM 3895 C C . LEU A 1 487 ? -32.198 8.606 32.222 1.00 95.12 487 LEU A C 1
ATOM 3897 O O . LEU A 1 487 ? -30.976 8.481 32.144 1.00 95.12 487 LEU A O 1
ATOM 3901 N N . ALA A 1 488 ? -32.785 9.138 33.298 1.00 94.00 488 ALA A N 1
ATOM 3902 C CA . ALA A 1 488 ? -32.024 9.609 34.456 1.00 94.00 488 ALA A CA 1
ATOM 3903 C C . ALA A 1 488 ? -31.287 8.453 35.149 1.00 94.00 488 ALA A C 1
ATOM 3905 O O . ALA A 1 488 ? -30.097 8.556 35.451 1.00 94.00 488 ALA A O 1
ATOM 3906 N N . LYS A 1 489 ? -31.956 7.306 35.326 1.00 94.00 489 LYS A N 1
ATOM 3907 C CA . LYS A 1 489 ? -31.317 6.089 35.849 1.00 94.00 489 LYS A CA 1
ATOM 3908 C C . LYS A 1 489 ? -30.160 5.624 34.963 1.00 94.00 489 LYS A C 1
ATOM 3910 O O . LYS A 1 489 ? -29.101 5.274 35.484 1.00 94.00 489 LYS A O 1
ATOM 3915 N N . ALA A 1 490 ? -30.346 5.620 33.642 1.00 95.38 490 ALA A N 1
ATOM 3916 C CA . ALA A 1 490 ? -29.302 5.260 32.689 1.00 95.38 490 ALA A CA 1
ATOM 3917 C C . ALA A 1 490 ? -28.090 6.197 32.807 1.00 95.38 490 ALA A C 1
ATOM 3919 O O . ALA A 1 490 ? -26.963 5.712 32.910 1.00 95.38 490 ALA A O 1
ATOM 3920 N N . PHE A 1 491 ? -28.326 7.510 32.889 1.00 95.31 491 PHE A N 1
ATOM 3921 C CA . PHE A 1 491 ? -27.283 8.518 33.081 1.00 95.31 491 PHE A CA 1
ATOM 3922 C C . PHE A 1 491 ? -26.472 8.281 34.361 1.00 95.31 491 PHE A C 1
ATOM 3924 O O . PHE A 1 491 ? -25.244 8.319 34.338 1.00 95.31 491 PHE A O 1
ATOM 3931 N N . ILE A 1 492 ? -27.131 7.974 35.479 1.00 93.25 492 ILE A N 1
ATOM 3932 C CA . ILE A 1 492 ? -26.450 7.703 36.756 1.00 93.25 492 ILE A CA 1
ATOM 3933 C C . ILE A 1 492 ? -25.536 6.478 36.639 1.00 93.25 492 ILE A C 1
ATOM 3935 O O . ILE A 1 492 ? -24.391 6.515 37.090 1.00 93.25 492 ILE A O 1
ATOM 3939 N N . ILE A 1 493 ? -26.013 5.408 35.994 1.00 92.62 493 ILE A N 1
ATOM 3940 C CA . ILE A 1 493 ? -25.245 4.166 35.810 1.00 92.62 493 ILE A CA 1
ATOM 3941 C C . ILE A 1 493 ? -23.969 4.421 35.003 1.00 92.62 493 ILE A C 1
ATOM 3943 O O . ILE A 1 493 ? -22.900 3.938 35.371 1.00 92.62 493 ILE A O 1
ATOM 3947 N N . ILE A 1 494 ? -24.070 5.167 33.904 1.00 93.56 494 ILE A N 1
ATOM 3948 C CA . ILE A 1 494 ? -22.934 5.405 33.000 1.00 93.56 494 ILE A CA 1
ATOM 3949 C C . ILE A 1 494 ? -22.004 6.532 33.462 1.00 93.56 494 ILE A C 1
ATOM 3951 O O . ILE A 1 494 ? -20.870 6.607 32.999 1.00 93.56 494 ILE A O 1
ATOM 3955 N N . SER A 1 495 ? -22.460 7.391 34.376 1.00 92.12 495 SER A N 1
ATOM 3956 C CA . SER A 1 495 ? -21.650 8.477 34.943 1.00 92.12 495 SER A CA 1
ATOM 3957 C C . SER A 1 495 ? -20.577 7.981 35.901 1.00 92.12 495 SER A C 1
ATOM 3959 O O . SER A 1 495 ? -19.685 8.742 36.273 1.00 92.12 495 SER A O 1
ATOM 3961 N N . ASN A 1 496 ? -20.665 6.729 36.356 1.00 88.19 496 ASN A N 1
ATOM 3962 C CA . ASN A 1 496 ? -19.738 6.224 37.348 1.00 88.19 496 ASN A CA 1
ATOM 3963 C C . ASN A 1 496 ? -19.317 4.763 37.070 1.00 88.19 496 ASN A C 1
ATOM 3965 O O . ASN A 1 496 ? -20.009 3.808 37.432 1.00 88.19 496 ASN A O 1
ATOM 3969 N N . PRO A 1 497 ? -18.128 4.570 36.466 1.00 84.06 497 PRO A N 1
ATOM 3970 C CA . PRO A 1 497 ? -17.608 3.257 36.092 1.00 84.06 497 PRO A CA 1
ATOM 3971 C C . PRO A 1 497 ? -17.269 2.358 37.285 1.00 84.06 497 PRO A C 1
ATOM 3973 O O . PRO A 1 497 ? -17.043 1.165 37.083 1.00 84.06 497 PRO A O 1
ATOM 3976 N N . ALA A 1 498 ? -17.228 2.878 38.515 1.00 82.62 498 ALA A N 1
ATOM 3977 C CA . ALA A 1 498 ? -16.968 2.089 39.718 1.00 82.62 498 ALA A CA 1
ATOM 3978 C C . ALA A 1 498 ? -18.236 1.452 40.320 1.00 82.62 498 ALA A C 1
ATOM 3980 O O . ALA A 1 498 ? -18.125 0.667 41.263 1.00 82.62 498 ALA A O 1
ATOM 3981 N N . LEU A 1 499 ? -19.440 1.743 39.800 1.00 80.31 499 LEU A N 1
ATOM 3982 C CA . LEU A 1 499 ? -20.646 1.069 40.288 1.00 80.31 499 LEU A CA 1
ATOM 3983 C C . LEU A 1 499 ? -20.620 -0.428 39.968 1.00 80.31 499 LEU A C 1
ATOM 3985 O O . LEU A 1 499 ? -20.357 -0.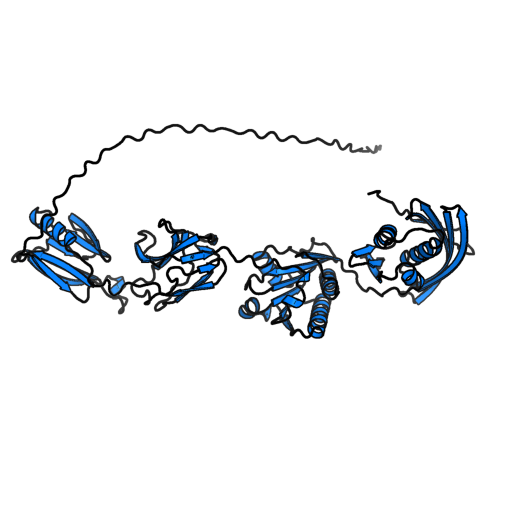851 38.835 1.00 80.31 499 LEU A O 1
ATOM 3989 N N . SER A 1 500 ? -20.936 -1.219 40.992 1.00 75.19 500 SER A N 1
ATOM 3990 C CA . SER A 1 500 ? -21.202 -2.655 40.897 1.00 75.19 500 SER A CA 1
ATOM 3991 C C . SER A 1 500 ? -22.687 -2.961 41.053 1.00 75.19 500 SER A C 1
ATOM 3993 O O . SER A 1 500 ? -23.207 -3.821 40.345 1.00 75.19 500 SER A O 1
ATOM 3995 N N . LYS A 1 501 ? -23.382 -2.238 41.941 1.00 82.56 501 LYS A N 1
ATOM 3996 C CA . LYS A 1 501 ? -24.821 -2.373 42.170 1.00 82.56 501 LYS A CA 1
ATOM 3997 C C . LYS A 1 501 ? -25.441 -1.012 42.471 1.00 82.56 501 LYS A C 1
ATOM 3999 O O . LYS A 1 501 ? -24.921 -0.233 43.266 1.00 82.56 501 LYS A O 1
ATOM 4004 N N . VAL A 1 502 ? -26.582 -0.741 41.847 1.00 86.00 502 VAL A N 1
ATOM 4005 C CA . VAL A 1 502 ? -27.359 0.481 42.063 1.00 86.00 502 VAL A CA 1
ATOM 4006 C C . VAL A 1 502 ? -28.793 0.115 42.402 1.00 86.00 502 VAL A C 1
ATOM 4008 O O . VAL A 1 502 ? -29.368 -0.795 41.805 1.00 86.00 502 VAL A O 1
ATOM 4011 N N . SER A 1 503 ? -29.366 0.827 43.362 1.00 86.62 503 SER A N 1
ATOM 4012 C CA . SER A 1 503 ? -30.796 0.802 43.644 1.00 86.62 503 SER A CA 1
ATOM 4013 C C . SER A 1 503 ? -31.309 2.232 43.691 1.00 86.62 503 SER A C 1
ATOM 4015 O O . SER A 1 503 ? -30.612 3.139 44.145 1.00 86.62 503 SER A O 1
ATOM 4017 N N . PHE A 1 504 ? -32.515 2.436 43.183 1.00 87.44 504 PHE A N 1
ATOM 4018 C CA . PHE A 1 504 ? -33.121 3.754 43.069 1.00 87.44 504 PHE A CA 1
ATOM 4019 C C . PHE A 1 504 ? -34.320 3.832 44.011 1.00 87.44 504 PHE A C 1
ATOM 4021 O O . PHE A 1 504 ? -35.093 2.876 44.081 1.00 87.44 504 PHE A O 1
ATOM 4028 N N . SER A 1 505 ? -34.473 4.952 44.710 1.00 83.06 505 SER A N 1
ATOM 4029 C CA . SER A 1 505 ? -35.600 5.228 45.607 1.00 83.06 505 SER A CA 1
ATOM 4030 C C . SER A 1 505 ? -36.054 6.680 45.443 1.00 83.06 505 SER A C 1
ATOM 4032 O O . SER A 1 505 ? -35.326 7.492 44.888 1.00 83.06 505 SER A O 1
ATOM 4034 N N . ASP A 1 506 ? -37.257 7.008 45.907 1.00 77.19 506 ASP A N 1
ATOM 4035 C CA . ASP A 1 506 ? -37.784 8.380 45.988 1.00 77.19 506 ASP A CA 1
ATOM 4036 C C . ASP A 1 506 ? -37.596 9.224 44.712 1.00 77.19 506 ASP A C 1
ATOM 4038 O O . ASP A 1 506 ? -36.669 10.030 44.577 1.00 77.19 506 ASP A O 1
ATOM 4042 N N . PHE A 1 507 ? -38.520 9.057 43.767 1.00 83.88 507 PHE A N 1
ATOM 4043 C CA . PHE A 1 507 ? -38.610 9.910 42.585 1.00 83.88 507 PHE A CA 1
ATOM 4044 C C . PHE A 1 507 ? -39.567 11.058 42.877 1.00 83.88 507 PHE A C 1
ATOM 4046 O O . PHE A 1 507 ? -40.738 10.824 43.170 1.00 83.88 507 PHE A O 1
ATOM 4053 N N . ASN A 1 508 ? -39.081 12.292 42.776 1.00 83.94 508 ASN A N 1
ATOM 4054 C CA . ASN A 1 508 ? -39.923 13.471 42.916 1.00 83.94 508 ASN A CA 1
ATOM 4055 C C . ASN A 1 508 ? -39.741 14.366 41.688 1.00 83.94 508 ASN A C 1
ATOM 4057 O O . ASN A 1 508 ? -38.663 14.918 41.451 1.00 83.94 508 ASN A O 1
ATOM 4061 N N . LEU A 1 509 ? -40.802 14.463 40.894 1.00 82.44 509 LEU A N 1
ATOM 4062 C CA . LEU A 1 509 ? -40.899 15.392 39.781 1.00 82.44 509 LEU A CA 1
ATOM 4063 C C . LEU A 1 509 ? -41.568 16.655 40.328 1.00 82.44 509 LEU A C 1
ATOM 4065 O O . LEU A 1 509 ? -42.770 16.635 40.586 1.00 82.44 509 LEU A O 1
ATOM 4069 N N . LYS A 1 510 ? -40.779 17.705 40.577 1.00 77.50 510 LYS A N 1
ATOM 4070 C CA . LYS A 1 510 ? -41.310 18.945 41.162 1.00 77.50 510 LYS A CA 1
ATOM 4071 C C . LYS A 1 510 ? -42.075 19.773 40.128 1.00 77.50 510 LYS A C 1
ATOM 4073 O O . LYS A 1 510 ? -43.134 20.278 40.463 1.00 77.50 510 LYS A O 1
ATOM 4078 N N . ASP A 1 511 ? -41.569 19.811 38.893 1.00 78.06 511 ASP A N 1
ATOM 4079 C CA . ASP A 1 511 ? -42.121 20.540 37.743 1.00 78.06 511 ASP A CA 1
ATOM 4080 C C . ASP A 1 511 ? -41.924 19.719 36.451 1.00 78.06 511 ASP A C 1
ATOM 4082 O O . ASP A 1 511 ? -41.201 18.718 36.461 1.00 78.06 511 ASP A O 1
ATOM 4086 N N . GLU A 1 512 ? -42.514 20.121 35.314 1.00 76.25 512 GLU A N 1
ATOM 4087 C CA . GLU A 1 512 ? -42.357 19.388 34.036 1.00 76.25 512 GLU A CA 1
ATOM 4088 C C . GLU A 1 512 ? -40.886 19.220 33.598 1.00 76.25 512 GLU A C 1
ATOM 4090 O O . GLU A 1 512 ? -40.548 18.239 32.919 1.00 76.25 512 GLU A O 1
ATOM 4095 N N . ASP A 1 513 ? -40.011 20.116 34.058 1.00 84.69 513 ASP A N 1
ATOM 4096 C CA . ASP A 1 513 ? -38.614 20.233 33.638 1.00 84.69 513 ASP A CA 1
ATOM 4097 C C . ASP A 1 513 ? -37.584 19.886 34.731 1.00 84.69 513 ASP A C 1
ATOM 4099 O O . ASP A 1 513 ? -36.401 19.745 34.418 1.00 84.69 513 ASP A O 1
ATOM 4103 N N . GLU A 1 514 ? -37.983 19.688 35.995 1.00 86.81 514 GLU A N 1
ATOM 4104 C CA . GLU A 1 514 ? -37.051 19.343 37.086 1.00 86.81 514 GLU A CA 1
ATOM 4105 C C . GLU A 1 514 ? -37.364 17.971 37.697 1.00 86.81 514 GLU A C 1
ATOM 4107 O O . GLU A 1 514 ? -38.401 17.755 38.333 1.00 86.81 514 GLU A O 1
ATOM 4112 N N . LEU A 1 515 ? -36.414 17.041 37.561 1.00 85.69 515 LEU A N 1
ATOM 4113 C CA . LEU A 1 515 ? -36.487 15.696 38.126 1.00 85.69 515 LEU A CA 1
ATOM 4114 C C . LEU A 1 515 ? -35.456 15.522 39.246 1.00 85.69 515 LEU A C 1
ATOM 4116 O O . LEU A 1 515 ? -34.252 15.677 39.029 1.00 85.69 515 LEU A O 1
ATOM 4120 N N . LYS A 1 516 ? -35.920 15.124 40.434 1.00 84.88 516 LYS A N 1
ATOM 4121 C CA . LYS A 1 516 ? -35.064 14.705 41.552 1.00 84.88 516 LYS A CA 1
ATOM 4122 C C . LYS A 1 516 ? -35.153 13.201 41.750 1.00 84.88 516 LYS A C 1
ATOM 4124 O O . LYS A 1 516 ? -36.245 12.633 41.793 1.00 84.88 516 LYS A O 1
ATOM 4129 N N . VAL A 1 517 ? -33.992 12.569 41.880 1.00 83.31 517 VAL A N 1
ATOM 4130 C CA . VAL A 1 517 ? -33.850 11.123 42.060 1.00 83.31 517 VAL A CA 1
ATOM 4131 C C . VAL A 1 517 ? -32.922 10.862 43.235 1.00 83.31 517 VAL A C 1
ATOM 4133 O O . VAL A 1 517 ? -31.768 11.297 43.211 1.00 83.31 517 VAL A O 1
ATOM 4136 N N . ARG A 1 518 ? -33.385 10.119 44.245 1.00 78.62 518 ARG A N 1
ATOM 4137 C CA . ARG A 1 518 ? -32.483 9.564 45.259 1.00 78.62 518 ARG A CA 1
ATOM 4138 C C . ARG A 1 518 ? -31.989 8.185 44.841 1.00 78.62 518 ARG A C 1
ATOM 4140 O O . ARG A 1 518 ? -32.681 7.368 44.235 1.00 78.62 518 ARG A O 1
ATOM 4147 N N . VAL A 1 519 ? -30.727 7.930 45.128 1.00 81.44 519 VAL A N 1
ATOM 4148 C CA . VAL A 1 519 ? -30.033 6.716 44.719 1.00 81.44 519 VAL A CA 1
ATOM 4149 C C . VAL A 1 519 ? -29.320 6.162 45.932 1.00 81.44 519 VAL A C 1
ATOM 4151 O O . VAL A 1 519 ? -28.515 6.847 46.559 1.00 81.44 519 VAL A O 1
ATOM 4154 N N . LYS A 1 520 ? -29.565 4.890 46.228 1.00 78.62 520 LYS A N 1
ATOM 4155 C CA . LYS A 1 520 ? -28.712 4.125 47.135 1.00 78.62 520 LYS A CA 1
ATOM 4156 C C . LYS A 1 520 ? -27.721 3.355 46.271 1.00 78.62 520 LYS A C 1
ATOM 4158 O O . LYS A 1 520 ? -28.081 2.368 45.618 1.00 78.62 520 LYS A O 1
ATOM 4163 N N . ALA A 1 521 ? -26.488 3.851 46.214 1.00 78.25 521 ALA A N 1
ATOM 4164 C CA . ALA A 1 521 ? -25.415 3.291 45.403 1.00 78.25 521 ALA A CA 1
ATOM 4165 C C . ALA A 1 521 ? -24.494 2.412 46.258 1.00 78.25 521 ALA A C 1
ATOM 4167 O O . ALA A 1 521 ? -24.110 2.781 47.372 1.00 78.25 521 ALA A O 1
ATOM 4168 N N . VAL A 1 522 ? -24.125 1.245 45.724 1.00 73.75 522 VAL A N 1
ATOM 4169 C CA . VAL A 1 522 ? -23.086 0.387 46.300 1.00 73.75 522 VAL A CA 1
ATOM 4170 C C . VAL A 1 522 ? -21.898 0.374 45.348 1.00 73.75 522 VAL A C 1
ATOM 4172 O O . VAL A 1 522 ? -21.986 -0.071 44.199 1.00 73.75 522 VAL A O 1
ATOM 4175 N N . TYR A 1 523 ? -20.776 0.882 45.844 1.00 75.69 523 TYR A N 1
ATOM 4176 C CA . TYR A 1 523 ? -19.504 0.912 45.142 1.00 75.69 523 TYR A CA 1
ATOM 4177 C C . TYR A 1 523 ? -18.668 -0.293 45.535 1.00 75.69 523 TYR A C 1
ATOM 4179 O O . TYR A 1 523 ? -18.378 -0.472 46.717 1.00 75.69 523 TYR A O 1
ATOM 4187 N N . LEU A 1 524 ? -18.239 -1.080 44.549 1.00 65.81 524 LEU A N 1
ATOM 4188 C CA . LEU A 1 524 ? -17.216 -2.100 44.750 1.00 65.81 524 LEU A CA 1
ATOM 4189 C C . LEU A 1 524 ? -15.915 -1.597 44.137 1.00 65.81 524 LEU A C 1
ATOM 4191 O O . LEU A 1 524 ? -15.764 -1.538 42.916 1.00 65.81 524 LEU A O 1
ATOM 4195 N N . PHE A 1 525 ? -14.964 -1.250 44.993 1.00 67.12 525 PHE A N 1
ATOM 4196 C CA . PHE A 1 525 ? -13.626 -0.897 44.543 1.00 67.12 525 PHE A CA 1
ATOM 4197 C C . PHE A 1 525 ? -12.830 -2.188 44.355 1.00 67.12 525 PHE A C 1
ATOM 4199 O O . PHE A 1 525 ? -12.301 -2.732 45.324 1.00 67.12 525 PHE A O 1
ATOM 4206 N N . GLU A 1 526 ? -12.762 -2.691 43.116 1.00 62.62 526 GLU A N 1
ATOM 4207 C CA . GLU A 1 526 ? -12.084 -3.958 42.778 1.00 62.62 526 GLU A CA 1
ATOM 4208 C C . GLU A 1 526 ? -10.644 -4.005 43.313 1.00 62.62 526 GLU A C 1
ATOM 4210 O O . GLU A 1 526 ? -10.217 -5.021 43.854 1.00 62.62 526 GLU A O 1
ATOM 4215 N N . THR A 1 527 ? -9.927 -2.880 43.261 1.00 57.62 527 THR A N 1
ATOM 4216 C CA . THR A 1 527 ? -8.546 -2.757 43.749 1.00 57.62 527 THR A CA 1
ATOM 4217 C C . THR A 1 527 ? -8.395 -2.921 45.262 1.00 57.62 527 THR A C 1
ATOM 4219 O O . THR A 1 527 ? -7.312 -3.269 45.719 1.00 57.62 527 THR A O 1
ATOM 4222 N N . TRP A 1 528 ? -9.458 -2.714 46.043 1.00 63.62 528 TRP A N 1
ATOM 4223 C CA . TRP A 1 528 ? -9.407 -2.738 47.512 1.00 63.62 528 TRP A CA 1
ATOM 4224 C C . TRP A 1 528 ? -10.284 -3.837 48.115 1.00 63.62 528 TRP A C 1
ATOM 4226 O O . TRP A 1 528 ? -10.264 -4.013 49.329 1.00 63.62 528 TRP A O 1
ATOM 4236 N N . LYS A 1 529 ? -11.089 -4.535 47.296 1.00 73.50 529 LYS A N 1
ATOM 4237 C CA . LYS A 1 529 ? -12.150 -5.462 47.736 1.00 73.50 529 LYS A CA 1
ATOM 4238 C C . LYS A 1 529 ? -13.046 -4.874 48.842 1.00 73.50 529 LYS A C 1
ATOM 4240 O O . LYS A 1 529 ? -13.564 -5.602 49.681 1.00 73.50 529 LYS A O 1
ATOM 4245 N N . LYS A 1 530 ? -13.217 -3.547 48.858 1.00 74.94 530 LYS A N 1
ATOM 4246 C CA . LYS A 1 530 ? -14.056 -2.838 49.830 1.00 74.94 530 LYS A CA 1
ATOM 4247 C C . LYS A 1 530 ? -15.358 -2.419 49.171 1.00 74.94 530 LYS A C 1
ATOM 4249 O O . LYS A 1 530 ? -15.351 -1.819 48.092 1.00 74.94 530 LYS A O 1
ATOM 4254 N N . GLU A 1 531 ? -16.456 -2.703 49.857 1.00 79.50 531 GLU A N 1
ATOM 4255 C CA . GLU A 1 531 ? -17.762 -2.151 49.532 1.00 79.50 531 GLU A CA 1
ATOM 4256 C C . GLU A 1 531 ? -17.956 -0.835 50.279 1.00 79.50 531 GLU A C 1
ATOM 4258 O O . GLU A 1 531 ? -17.782 -0.765 51.497 1.00 79.50 531 GLU A O 1
ATOM 4263 N N . LYS A 1 532 ? -18.333 0.216 49.554 1.00 80.06 532 LYS A N 1
ATOM 4264 C CA . LYS A 1 532 ? -18.789 1.470 50.154 1.00 80.06 532 LYS A CA 1
ATOM 4265 C C . LYS A 1 532 ? -20.233 1.701 49.744 1.00 80.06 532 LYS A C 1
ATOM 4267 O O . LYS A 1 532 ? -20.536 1.787 48.556 1.00 80.06 532 LYS A O 1
ATOM 4272 N N . LYS A 1 533 ? -21.117 1.811 50.732 1.00 82.81 533 LYS A N 1
ATOM 4273 C CA . LYS A 1 533 ? -22.509 2.213 50.525 1.00 82.81 533 LYS A CA 1
ATOM 4274 C C . LYS A 1 533 ? -22.600 3.723 50.678 1.00 82.81 533 LYS A C 1
ATOM 4276 O O . LYS A 1 533 ? -22.036 4.283 51.616 1.00 82.81 533 LYS A O 1
ATOM 4281 N N . THR A 1 534 ? -23.282 4.373 49.753 1.00 82.88 534 THR A N 1
ATOM 4282 C CA . THR A 1 534 ? -23.527 5.815 49.803 1.00 82.88 534 THR A CA 1
ATOM 4283 C C . THR A 1 534 ? -24.948 6.096 49.362 1.00 82.88 534 THR A C 1
ATOM 4285 O O . THR A 1 534 ? -25.436 5.478 48.410 1.00 82.88 534 THR A O 1
ATOM 4288 N N . GLU A 1 535 ? -25.581 7.068 50.001 1.00 85.56 535 GLU A N 1
ATOM 4289 C CA . GLU A 1 535 ? -26.800 7.664 49.475 1.00 85.56 535 GLU A CA 1
ATOM 4290 C C . GLU A 1 535 ? -26.435 8.920 48.689 1.00 85.56 535 GLU A C 1
ATOM 4292 O O . GLU A 1 535 ? -25.584 9.715 49.090 1.00 85.56 535 GLU A O 1
ATOM 4297 N N . GLU A 1 536 ? -27.031 9.063 47.516 1.00 88.25 536 GLU A N 1
ATOM 4298 C CA . GLU A 1 536 ? -26.770 10.160 46.600 1.00 88.25 536 GLU A CA 1
ATOM 4299 C C . GLU A 1 536 ? -28.097 10.751 46.150 1.00 88.25 536 GLU A C 1
ATOM 4301 O O . GLU A 1 536 ? -29.024 10.028 45.790 1.00 88.25 536 GLU A O 1
ATOM 4306 N N . GLU A 1 537 ? -28.187 12.072 46.139 1.00 89.69 537 GLU A N 1
ATOM 4307 C CA . GLU A 1 537 ? -29.304 12.789 45.544 1.00 89.69 537 GLU A CA 1
ATOM 4308 C C . GLU A 1 537 ? -28.844 13.395 44.221 1.00 89.69 537 GLU A C 1
ATOM 4310 O O . GLU A 1 537 ? -27.869 14.147 44.168 1.00 89.69 537 GLU A O 1
ATOM 4315 N N . TRP A 1 538 ? -29.546 13.050 43.148 1.00 91.06 538 TRP A N 1
ATOM 4316 C CA . TRP A 1 538 ? -29.289 13.544 41.806 1.00 91.06 538 TRP A CA 1
ATOM 4317 C C . TRP A 1 538 ? -30.433 14.455 41.370 1.00 91.06 538 TRP A C 1
ATOM 4319 O O . TRP A 1 538 ? -31.610 14.104 41.496 1.00 91.06 538 TRP A O 1
ATOM 4329 N N . ARG A 1 539 ? -30.093 15.630 40.844 1.00 91.56 539 ARG A N 1
ATOM 4330 C CA . ARG A 1 539 ? -31.051 16.595 40.298 1.00 91.56 539 ARG A CA 1
ATOM 4331 C C . ARG A 1 539 ? -30.769 16.807 38.820 1.00 91.56 539 ARG A C 1
ATOM 4333 O O . ARG A 1 539 ? -29.644 17.134 38.451 1.00 91.56 539 ARG A O 1
ATOM 4340 N N . PHE A 1 540 ? -31.803 16.651 38.007 1.00 91.94 540 PHE A N 1
ATOM 4341 C CA . PHE A 1 540 ? -31.764 16.811 36.561 1.00 91.94 540 PHE A CA 1
ATOM 4342 C C . PHE A 1 540 ? -32.664 17.975 36.169 1.00 91.94 540 PHE A C 1
ATOM 4344 O O . PHE A 1 540 ? -33.853 17.970 36.484 1.00 91.94 540 PHE A O 1
ATOM 4351 N N . VAL A 1 541 ? -32.100 18.940 35.450 1.00 91.19 541 VAL A N 1
ATOM 4352 C CA . VAL A 1 541 ? -32.870 19.961 34.734 1.00 91.19 541 VAL A CA 1
ATOM 4353 C C . VAL A 1 541 ? -32.967 19.511 33.284 1.00 91.19 541 VAL A C 1
ATOM 4355 O O . VAL A 1 541 ? -31.940 19.291 32.641 1.00 91.19 541 VAL A O 1
ATOM 4358 N N . ILE A 1 542 ? -34.180 19.332 32.776 1.00 89.75 542 ILE A N 1
ATOM 4359 C CA . ILE A 1 542 ? -34.465 18.831 31.431 1.00 89.75 542 ILE A CA 1
ATOM 4360 C C . ILE A 1 542 ? -35.077 19.973 30.633 1.00 89.75 542 ILE A C 1
ATOM 4362 O O . ILE A 1 542 ? -36.054 20.568 31.064 1.00 89.75 542 ILE A O 1
ATOM 4366 N N . LYS A 1 543 ? -34.524 20.278 29.459 1.00 89.31 543 LYS A N 1
ATOM 4367 C CA . LYS A 1 543 ? -35.086 21.300 28.566 1.00 89.31 543 LYS A CA 1
ATOM 4368 C C . LYS A 1 543 ? -34.825 20.923 27.121 1.00 89.31 543 LYS A C 1
ATOM 4370 O O . LYS A 1 543 ? -33.726 20.482 26.810 1.00 89.31 543 LYS A O 1
ATOM 4375 N N . ASN A 1 544 ? -35.801 21.127 26.235 1.00 88.19 544 ASN A N 1
ATOM 4376 C CA . ASN A 1 544 ? -35.679 20.839 24.797 1.00 88.19 544 ASN A CA 1
ATOM 4377 C C . ASN A 1 544 ? -35.217 19.398 24.502 1.00 88.19 544 ASN A C 1
ATOM 4379 O O . ASN A 1 544 ? -34.291 19.191 23.723 1.00 88.19 544 ASN A O 1
ATOM 4383 N N . ASN A 1 545 ? -35.832 18.408 25.152 1.00 85.81 545 ASN A N 1
ATOM 4384 C CA . ASN A 1 545 ? -35.489 16.990 25.009 1.00 85.81 545 ASN A CA 1
ATOM 4385 C C . ASN A 1 545 ? -34.014 16.636 25.280 1.00 85.81 545 ASN A C 1
ATOM 4387 O O . ASN A 1 545 ? -33.432 15.804 24.591 1.00 85.81 545 ASN A O 1
ATOM 4391 N N . GLN A 1 546 ? -33.405 17.250 26.294 1.00 90.62 546 GLN A N 1
ATOM 4392 C CA . GLN A 1 546 ? -32.054 16.909 26.740 1.00 90.62 546 GLN A CA 1
ATOM 4393 C C . GLN A 1 546 ? -31.848 17.252 28.219 1.00 90.62 546 GLN A C 1
ATOM 4395 O O . GLN A 1 546 ? -32.530 18.126 28.763 1.00 90.62 546 GLN A O 1
ATOM 4400 N N . PHE A 1 547 ? -30.887 16.590 28.870 1.00 90.62 547 PHE A N 1
ATOM 4401 C CA . PHE A 1 547 ? -30.409 17.019 30.187 1.00 90.62 547 PHE A CA 1
ATOM 4402 C C . PHE A 1 547 ? -29.597 18.303 30.044 1.00 90.62 547 PHE A C 1
ATOM 4404 O O . PHE A 1 547 ? -28.548 18.270 29.416 1.00 90.62 547 PHE A O 1
ATOM 4411 N N . LEU A 1 548 ? -30.070 19.408 30.617 1.00 89.00 548 LEU A N 1
ATOM 4412 C CA . LEU A 1 548 ? -29.387 20.703 30.617 1.00 89.00 548 LEU A CA 1
ATOM 4413 C C . LEU A 1 548 ? -28.359 20.801 31.750 1.00 89.00 548 LEU A C 1
ATOM 4415 O O . LEU A 1 548 ? -2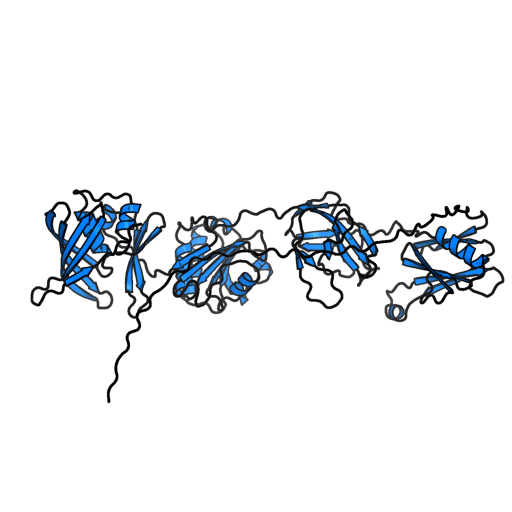7.236 21.240 31.530 1.00 89.00 548 LEU A O 1
ATOM 4419 N N . THR A 1 549 ? -28.737 20.364 32.952 1.00 89.19 549 THR A N 1
ATOM 4420 C CA . THR A 1 549 ? -27.870 20.396 34.138 1.00 89.19 549 THR A CA 1
ATOM 4421 C C . THR A 1 549 ? -28.068 19.126 34.949 1.00 89.19 549 THR A C 1
ATOM 4423 O O . THR A 1 549 ? -29.207 18.686 35.131 1.00 89.19 549 THR A O 1
ATOM 4426 N N . VAL A 1 550 ? -26.974 18.555 35.463 1.00 90.31 550 VAL A N 1
ATOM 4427 C CA . VAL A 1 550 ? -27.012 17.398 36.364 1.00 90.31 550 VAL A CA 1
ATOM 4428 C C . VAL A 1 550 ? -26.200 17.695 37.623 1.00 90.31 550 VAL A C 1
ATOM 4430 O O . VAL A 1 550 ? -24.984 17.834 37.582 1.00 90.31 550 VAL A O 1
ATOM 4433 N N . GLN A 1 551 ? -26.859 17.780 38.773 1.00 89.75 551 GLN A N 1
ATOM 4434 C CA . GLN A 1 551 ? -26.191 17.983 40.061 1.00 89.75 551 GLN A CA 1
ATOM 4435 C C . GLN A 1 551 ? -26.200 16.689 40.867 1.00 89.75 551 GLN A C 1
ATOM 4437 O O . GLN A 1 551 ? -27.227 16.011 40.936 1.00 89.75 551 GLN A O 1
ATOM 4442 N N . LYS A 1 552 ? -25.074 16.373 41.514 1.00 90.88 552 LYS A N 1
ATOM 4443 C CA . LYS A 1 552 ? -24.930 15.221 42.402 1.00 90.88 552 LYS A CA 1
ATOM 4444 C C . LYS A 1 552 ? -24.590 15.691 43.815 1.00 90.88 552 LYS A C 1
ATOM 4446 O O . LYS A 1 552 ? -23.572 16.333 44.057 1.00 90.88 552 LYS A O 1
ATOM 4451 N N . LYS A 1 553 ? -25.394 15.299 44.794 1.00 88.38 553 LYS A N 1
ATOM 4452 C CA . LYS A 1 553 ? -25.119 15.539 46.212 1.00 88.38 553 LYS A CA 1
ATOM 4453 C C . LYS A 1 553 ? -24.900 14.210 46.921 1.00 88.38 553 LYS A C 1
ATOM 4455 O O . LYS A 1 553 ? -25.763 13.339 46.860 1.00 88.38 553 LYS A O 1
ATOM 4460 N N . ILE A 1 554 ? -23.759 14.043 47.588 1.00 84.75 554 ILE A N 1
ATOM 4461 C CA . ILE A 1 554 ? -23.505 12.850 48.405 1.00 84.75 554 ILE A CA 1
ATOM 4462 C C . ILE A 1 554 ? -24.092 13.106 49.795 1.00 84.75 554 ILE A C 1
ATOM 4464 O O . ILE A 1 554 ? -23.740 14.087 50.450 1.00 84.75 554 ILE A O 1
ATOM 4468 N N . VAL A 1 555 ? -25.006 12.241 50.227 1.00 82.94 555 VAL A N 1
ATOM 4469 C CA . VAL A 1 555 ? -25.682 12.328 51.523 1.00 82.94 555 VAL A CA 1
ATOM 4470 C C . VAL A 1 555 ? -24.954 11.396 52.491 1.00 82.94 555 VAL A C 1
ATOM 4472 O O . VAL A 1 555 ? -25.019 10.173 52.362 1.00 82.94 555 VAL A O 1
ATOM 4475 N N . PHE A 1 556 ? -24.210 11.971 53.437 1.00 73.19 556 PHE A N 1
ATOM 4476 C CA . PHE A 1 556 ? -23.592 11.217 54.528 1.00 73.19 556 PHE A CA 1
ATOM 4477 C C . PHE A 1 556 ? -24.514 11.232 55.752 1.00 73.19 556 PHE A C 1
ATOM 4479 O O . PHE A 1 556 ? -25.043 12.294 56.075 1.00 73.19 556 PHE A O 1
ATOM 4486 N N . PRO A 1 557 ? -24.685 10.100 56.458 1.00 61.44 557 PRO A N 1
ATOM 4487 C CA . PRO A 1 557 ? -25.557 10.051 57.630 1.00 61.44 557 PRO A CA 1
ATOM 4488 C C . PRO A 1 557 ? -25.091 10.911 58.820 1.00 61.44 557 PRO A C 1
ATOM 4490 O O . PRO A 1 557 ? -25.921 11.251 59.651 1.00 61.44 557 PRO A O 1
ATOM 4493 N N . GLU A 1 558 ? -23.799 11.272 58.924 1.00 57.28 558 GLU A N 1
ATOM 4494 C CA . GLU A 1 558 ? -23.238 11.813 60.184 1.00 57.28 558 GLU A CA 1
ATOM 4495 C C . GLU A 1 558 ? -22.259 13.008 60.061 1.00 57.28 558 GLU A C 1
ATOM 4497 O O . GLU A 1 558 ? -21.775 13.488 61.084 1.00 57.28 558 GLU A O 1
ATOM 4502 N N . ARG A 1 559 ? -21.945 13.539 58.864 1.00 52.44 559 ARG A N 1
ATOM 4503 C CA . ARG A 1 559 ? -21.082 14.739 58.686 1.00 52.44 559 ARG A CA 1
ATOM 4504 C C . ARG A 1 559 ? -21.489 15.572 57.462 1.00 52.44 559 ARG A C 1
ATOM 4506 O O . ARG A 1 559 ? -22.172 15.056 56.581 1.00 52.44 559 ARG A O 1
ATOM 4513 N N . GLU A 1 560 ? -21.077 16.846 57.446 1.00 52.84 560 GLU A N 1
ATOM 4514 C CA . GLU A 1 560 ? -21.386 17.877 56.436 1.00 52.84 560 GLU A CA 1
ATOM 4515 C C . GLU A 1 560 ? -21.468 17.344 54.992 1.00 52.84 560 GLU A C 1
ATOM 4517 O O . GLU A 1 560 ? -20.615 16.592 54.518 1.00 52.84 560 GLU A O 1
ATOM 4522 N N . ALA A 1 561 ? -22.525 17.734 54.275 1.00 56.72 561 ALA A N 1
ATOM 4523 C CA . ALA A 1 561 ? -22.783 17.266 52.919 1.00 56.72 561 ALA A CA 1
ATOM 4524 C C . ALA A 1 561 ? -21.807 17.894 51.908 1.00 56.72 561 ALA A C 1
ATOM 4526 O O . ALA A 1 561 ? -21.779 19.111 51.744 1.00 56.72 561 ALA A O 1
ATOM 4527 N N . HIS A 1 562 ? -21.086 17.065 51.149 1.00 61.66 562 HIS A N 1
ATOM 4528 C CA . HIS A 1 562 ? -20.306 17.522 49.997 1.00 61.66 562 HIS A CA 1
ATOM 4529 C C . HIS A 1 562 ? -21.180 17.544 48.733 1.00 61.66 562 HIS A C 1
ATOM 4531 O O . HIS A 1 562 ? -21.774 16.531 48.344 1.00 61.66 562 HIS A O 1
ATOM 4537 N N . ILE A 1 563 ? -21.258 18.707 48.083 1.00 65.00 563 ILE A N 1
ATOM 4538 C CA . ILE A 1 563 ? -21.960 18.898 46.808 1.00 65.00 563 ILE A CA 1
ATOM 4539 C C . ILE A 1 563 ? -20.936 18.774 45.674 1.00 65.00 563 ILE A C 1
ATOM 4541 O O . ILE A 1 563 ? -19.917 19.459 45.688 1.00 65.00 563 ILE A O 1
ATOM 4545 N N . ILE A 1 564 ? -21.200 17.896 44.703 1.00 66.06 564 ILE A N 1
ATOM 4546 C CA . ILE A 1 564 ? -20.417 17.770 43.468 1.00 66.06 564 ILE A CA 1
ATOM 4547 C C . ILE A 1 564 ? -21.330 18.160 42.303 1.00 66.06 564 ILE A C 1
ATOM 4549 O O . ILE A 1 564 ? -22.245 17.429 41.924 1.00 66.06 564 ILE A O 1
ATOM 4553 N N . GLU A 1 565 ? -21.093 19.322 41.712 1.00 57.62 565 GLU A N 1
ATOM 4554 C CA . GLU A 1 565 ? -21.854 19.756 40.542 1.00 57.62 565 GLU A CA 1
ATOM 4555 C C . GLU A 1 565 ? -21.199 19.235 39.259 1.00 57.62 565 GLU A C 1
ATOM 4557 O O . GLU A 1 565 ? -20.008 19.446 39.033 1.00 57.62 565 GLU A O 1
ATOM 4562 N N . TYR A 1 566 ? -21.972 18.548 38.410 1.00 56.78 566 TYR A N 1
ATOM 4563 C CA . TYR A 1 566 ? -21.535 18.191 37.063 1.00 56.78 566 TYR A CA 1
ATOM 4564 C C . TYR A 1 566 ? -22.133 19.193 36.077 1.00 56.78 566 TYR A C 1
ATOM 4566 O O . TYR A 1 566 ? -23.313 19.147 35.729 1.00 56.78 566 TYR A O 1
ATOM 4574 N N . PHE A 1 567 ? -21.301 20.106 35.588 1.00 55.78 567 PHE A N 1
ATOM 4575 C CA . PHE A 1 567 ? -21.685 20.960 34.474 1.00 55.78 567 PHE A CA 1
ATOM 4576 C C . PHE A 1 567 ? -21.462 20.194 33.174 1.00 55.78 567 PHE A C 1
ATOM 4578 O O . PHE A 1 567 ? -20.337 20.066 32.693 1.00 55.78 567 PHE A O 1
ATOM 4585 N N . ILE A 1 568 ? -22.540 19.664 32.601 1.00 57.25 568 ILE A N 1
ATOM 4586 C CA . ILE A 1 568 ? -22.511 19.190 31.218 1.00 57.25 568 ILE A CA 1
ATOM 4587 C C . ILE A 1 568 ? -22.614 20.446 30.352 1.00 57.25 568 ILE A C 1
ATOM 4589 O O . ILE A 1 568 ? -23.699 20.970 30.118 1.00 57.25 568 ILE A O 1
ATOM 4593 N N . HIS A 1 569 ? -21.470 21.011 29.967 1.00 46.34 569 HIS A N 1
ATOM 4594 C CA . HIS A 1 569 ? -21.448 22.194 29.113 1.00 46.34 569 HIS A CA 1
ATOM 4595 C C . HIS A 1 569 ? -21.857 21.820 27.684 1.00 46.34 569 HIS A C 1
ATOM 4597 O O . HIS A 1 569 ? -21.185 21.036 27.016 1.00 46.34 569 HIS A O 1
ATOM 4603 N N . PHE A 1 570 ? -22.950 22.416 27.206 1.00 54.84 570 PHE A N 1
ATOM 4604 C CA . PHE A 1 570 ? -23.408 22.268 25.828 1.00 54.84 570 PHE A CA 1
ATOM 4605 C C . PHE A 1 570 ? -22.774 23.321 24.930 1.00 54.84 570 PHE A C 1
ATOM 4607 O O . PHE A 1 570 ? -22.956 24.520 25.140 1.00 54.84 570 PHE A O 1
ATOM 4614 N N . TYR A 1 571 ? -22.129 22.866 23.859 1.00 42.44 571 TYR A N 1
ATOM 4615 C CA . TYR A 1 571 ? -22.034 23.656 22.641 1.00 42.44 571 TYR A CA 1
ATOM 4616 C C . TYR A 1 571 ? -23.325 23.418 21.856 1.00 42.44 571 TYR A C 1
ATOM 4618 O O . TYR A 1 571 ? -23.593 22.295 21.428 1.00 42.44 571 TYR A O 1
ATOM 4626 N N . ARG A 1 572 ? -24.151 24.461 21.685 1.00 41.00 572 ARG A N 1
ATOM 4627 C CA . ARG A 1 572 ? -25.139 24.467 20.597 1.00 41.00 572 ARG A CA 1
ATOM 4628 C C . ARG A 1 572 ? -24.362 24.205 19.304 1.00 41.00 572 ARG A C 1
ATOM 4630 O O . ARG A 1 572 ? -23.371 24.891 19.059 1.00 41.00 572 ARG A O 1
ATOM 4637 N N . ARG A 1 573 ? -24.781 23.203 18.532 1.00 36.94 573 ARG A N 1
ATOM 4638 C CA . ARG A 1 573 ? -24.410 23.145 17.117 1.00 36.94 573 ARG A CA 1
ATOM 4639 C C . ARG A 1 573 ? -25.040 24.308 16.374 1.00 36.94 573 ARG A C 1
ATOM 4641 O O . ARG A 1 573 ? -26.190 24.654 16.735 1.00 36.94 573 ARG A O 1
#

Sequence (573 aa):
MNIQHFSKICIIVLITGGILTLQRKSNHLFAKSENILLSASTEKTTAIPRDWKEYSNPDVDFVFKYPNDWEIKKEYEYKSAACKMNPECEGIRVVELGKIGDRKVLISINLPQCSGIRYDVLPGNNWICLLDDDPETLNVYKKIKESFRVISESNKISFLSPEKGEKWKIGEIHTIKISQPLERFYPFCHLILYTLDGKSAGIVFCKIQKGQTSFKWDTETLYNYCGCGLKGKYKKVKPGIYRIGIVREAKENRIIALSGPFSILPPQHKKDLKLSDFPEVFKENTLIVTGDNISGFEMRTVNGIVDYLEKKGYSVLVKKYSEIKEKDRRNYNLIIVGIPGKNPLLEEIYGMTDAVKVTDKYPGQYKGVIEILRNPWNKEKAVLLVEGSDGFGVEGAGERIKRESISVGRRSLIVKFSSCSKKIQSPILSKVFPDVKFYKAIIKPAKPPGVGIIGVYKGKEYLMPEDFNYLVIDCGIDFKKSNKIDLAKAFIIISNPALSKVSFSDFNLKDEDELKVRVKAVYLFETWKKEKKTEEEWRFVIKNNQFLTVQKKIVFPEREAHIIEYFIHFYRR